Protein AF-A0A2U8I7K1-F1 (afdb_monomer_lite)

Organism: NCBI:txid1878942

Sequence (599 aa):
MINNDAMATTAPPTTPTPLGMDYAFLRKTGIEHIQRLAGELWTDHNTHDPGITLLECLCYAITDVSYRLSFEMKDLLAVLPTHGSNPSNISRAPLFTARDILTSHPVTLNDYRKLLIDIPGVRNAWIEKNPASLVPIYYEAQSNCLRLNQATETAKPLPLRGIYQVYIAKDDTVSDGKKEQALMKTVKARLHQYRQIAEDFADPILLPFEEITVKLHIVVADDVDLDRLAAHIYWQLSQAIAPTLSFHSLSARRQENRPIDTIFEGPPLANGFIDETELEGFDRKTTLRSSDFIHIILDMDGVQSVKKIALESSQKSGFHQPWVLELDLNYTPKLKPLQQLLESDLQFERQGILCQINIEAAKAHLKNVKEREAFDKKKQPLQDIPLPRGHYRHLGDYVSIQHDLPPNYGIGSLGLPDSVSPTRKIQAKQLKAYLLFFDQLLANYLAQLAHIRELFCPPIIGDTAPRSIQTYFTQSVTDVPELDSVLNPDHKTHLQQAIENVDTKITRENKLLNHLMARFGEQFIDDALLLYDKQQQRKPVISLGENKAPWQGFHLEDKLAFLQAYPQMSAARGSAFNYTQKRGIRTILLASKGVSADY

pLDDT: mean 82.7, std 16.64, range [24.16, 97.38]

Foldseek 3Di:
DDDDDDPPPPPPPPPPQPLLLVLVSQLVVLVVVCCVPPCVPDVDCDPVDVVSVVSSLLSVLSNVLSVLVPDDPLQLQAFDPDPPDDVVVRPFDLADFLLLALAFQAPDQVLLFLLLCLQAFFQTKGKAWDQDDPWWWWAQPVVRDIDTNDDDPRTHTHGQGQEIEMETETDPVQPDPVSVVVSQVVSQVSCLVRAFPSHDYDRYAYFAEKEKEKFWEFEFEPPDDPLLLLLVLQVLVQCLQRNGFFADAPVRCVVVVDDSSQQNYYHQRFQHGGDPVSSVVRDDDFKDFPVVSQVVSCPDPGTDHIPDIAMDIPVDDDDDPRTMDGDDPRHRYGYDDSLVCLVPRYWYDYPRDIDHYDSVSSVVSNVVVVVVVCVVRPRDGRDTDDDDNHDHDLLLDADASQQVRDCVLQWHPVHDDPPDDPVSNVSSLVVNLVSQVSSQVSNQSSQLSSCVSVLSRADAPPPPDLDQDDNGGGDDDDNTPPVPVNDDPCVVVVVSCVVDPLVNSLVVLVVSLQVNQVVSVDDPDPVLVVVVVVVPPDAQPPDSDDPDDRVSSVVSSVSSVCSNCVSVCSNSVRGDRSPVDDPDPVVCVVVVPDDDPDD

Radius of gyration: 37.66 Å; chains: 1; bounding box: 90×77×102 Å

Structure (mmCIF, N/CA/C/O backbone):
data_AF-A0A2U8I7K1-F1
#
_entry.id   AF-A0A2U8I7K1-F1
#
loop_
_atom_site.group_PDB
_atom_site.id
_atom_site.type_symbol
_atom_site.label_atom_id
_atom_site.label_alt_id
_atom_site.label_comp_id
_atom_site.label_asym_id
_atom_site.label_entity_id
_atom_site.label_seq_id
_atom_site.pdbx_PDB_ins_code
_atom_site.Cartn_x
_atom_site.Cartn_y
_atom_site.Cartn_z
_atom_site.occupancy
_atom_site.B_iso_or_equiv
_atom_site.auth_seq_id
_atom_site.auth_comp_id
_atom_site.auth_asym_id
_atom_site.auth_atom_id
_atom_site.pdbx_PDB_model_num
ATOM 1 N N . MET A 1 1 ? -32.898 -23.243 -11.729 1.00 34.84 1 MET A N 1
ATOM 2 C CA . MET A 1 1 ? -32.454 -23.550 -13.103 1.00 34.84 1 MET A CA 1
ATOM 3 C C . MET A 1 1 ? -32.497 -22.262 -13.901 1.00 34.84 1 MET A C 1
ATOM 5 O O . MET A 1 1 ? -33.560 -21.875 -14.359 1.00 34.84 1 MET A O 1
ATOM 9 N N . ILE A 1 2 ? -31.373 -21.554 -13.963 1.00 28.72 2 ILE A N 1
ATOM 10 C CA . ILE A 1 2 ? -31.164 -20.405 -14.849 1.00 28.72 2 ILE A CA 1
ATOM 11 C C . ILE A 1 2 ? -29.789 -20.644 -15.477 1.00 28.72 2 ILE A C 1
ATOM 13 O O . ILE A 1 2 ? -28.861 -21.048 -14.780 1.00 28.72 2 ILE A O 1
ATOM 17 N N . ASN A 1 3 ? -29.748 -20.533 -16.801 1.00 24.16 3 ASN A N 1
ATOM 18 C CA . ASN A 1 3 ? -28.770 -21.114 -17.717 1.00 24.16 3 ASN A CA 1
ATOM 19 C C . ASN A 1 3 ? -27.301 -20.809 -17.386 1.00 24.16 3 ASN A C 1
ATOM 21 O O . ASN A 1 3 ? -26.848 -19.675 -17.519 1.00 24.16 3 ASN A O 1
ATOM 25 N N . ASN A 1 4 ? -26.555 -21.872 -17.082 1.00 32.72 4 ASN A N 1
ATOM 26 C CA . ASN A 1 4 ? -25.136 -21.987 -17.400 1.00 32.72 4 ASN A CA 1
ATOM 27 C C . ASN A 1 4 ? -25.043 -22.449 -18.857 1.00 32.72 4 ASN A C 1
ATOM 29 O O . ASN A 1 4 ? -25.211 -23.635 -19.097 1.00 32.72 4 ASN A O 1
ATOM 33 N N . ASP A 1 5 ? -24.841 -21.531 -19.801 1.00 33.25 5 ASP A N 1
ATOM 34 C CA . ASP A 1 5 ? -24.225 -21.833 -21.101 1.00 33.25 5 ASP A CA 1
ATOM 35 C C . ASP A 1 5 ? -23.957 -20.532 -21.865 1.00 33.25 5 ASP A C 1
ATOM 37 O O . ASP A 1 5 ? -24.870 -19.922 -22.417 1.00 33.25 5 ASP A O 1
ATOM 41 N N . ALA A 1 6 ? -22.692 -20.100 -21.826 1.00 29.08 6 ALA A N 1
ATOM 42 C CA . ALA A 1 6 ? -21.955 -19.397 -22.885 1.00 29.08 6 ALA A CA 1
ATOM 43 C C . ALA A 1 6 ? -20.658 -18.796 -22.305 1.00 29.08 6 ALA A C 1
ATOM 45 O O . ALA A 1 6 ? -20.423 -17.591 -22.373 1.00 29.08 6 ALA A O 1
ATOM 46 N N . MET A 1 7 ? -19.764 -19.634 -21.764 1.00 31.12 7 MET A N 1
ATOM 47 C CA . MET A 1 7 ? -18.338 -19.308 -21.851 1.00 31.12 7 MET A CA 1
ATOM 48 C C . MET A 1 7 ? -17.923 -19.555 -23.301 1.00 31.12 7 MET A C 1
ATOM 50 O O . MET A 1 7 ? -17.393 -20.606 -23.648 1.00 31.12 7 MET A O 1
ATOM 54 N N . ALA A 1 8 ? -18.218 -18.586 -24.167 1.00 29.59 8 ALA A N 1
ATOM 55 C CA . ALA A 1 8 ? -17.489 -18.462 -25.411 1.00 29.59 8 ALA A CA 1
ATOM 56 C C . ALA A 1 8 ? -16.036 -18.184 -25.017 1.00 29.59 8 ALA A C 1
ATOM 58 O O . ALA A 1 8 ? -15.697 -17.091 -24.567 1.00 29.59 8 ALA A O 1
ATOM 59 N N . THR A 1 9 ? -15.189 -19.201 -25.142 1.00 32.66 9 THR A N 1
ATOM 60 C CA . THR A 1 9 ? -13.745 -19.055 -25.273 1.00 32.66 9 THR A CA 1
ATOM 61 C C . THR A 1 9 ? -13.484 -18.243 -26.536 1.00 32.66 9 THR A C 1
ATOM 63 O O . THR A 1 9 ? -13.172 -18.772 -27.600 1.00 32.66 9 THR A O 1
ATOM 66 N N . THR A 1 10 ? -13.655 -16.927 -26.443 1.00 33.47 10 THR A N 1
ATOM 67 C CA . THR A 1 10 ? -13.063 -16.014 -27.403 1.00 33.47 10 THR A CA 1
ATOM 68 C C . THR A 1 10 ? -11.561 -16.200 -27.255 1.00 33.47 10 THR A C 1
ATOM 70 O O . THR A 1 10 ? -10.969 -15.874 -26.225 1.00 33.47 10 THR A O 1
ATOM 73 N N . ALA A 1 11 ? -10.942 -16.820 -28.262 1.00 34.25 11 ALA A N 1
ATOM 74 C CA . ALA A 1 11 ? -9.499 -16.753 -28.414 1.00 34.25 11 ALA A CA 1
ATOM 75 C C . ALA A 1 11 ? -9.094 -15.278 -28.232 1.00 34.25 11 ALA A C 1
ATOM 77 O O . ALA A 1 11 ? -9.807 -14.404 -28.748 1.00 34.25 11 ALA A O 1
ATOM 78 N N . PRO A 1 12 ? -8.027 -14.977 -27.468 1.00 36.38 12 PRO A N 1
ATOM 79 C CA . PRO A 1 12 ? -7.572 -13.602 -27.333 1.00 36.38 12 PRO A CA 1
ATOM 80 C C . PRO A 1 12 ? -7.434 -13.017 -28.743 1.00 36.38 12 PRO A C 1
ATOM 82 O O . PRO A 1 12 ? -6.994 -13.750 -29.636 1.00 36.38 12 PRO A O 1
ATOM 85 N N . PRO A 1 13 ? -7.853 -11.758 -28.981 1.00 37.34 13 PRO A N 1
ATOM 86 C CA . PRO A 1 13 ? -7.700 -11.146 -30.291 1.00 37.34 13 PRO A CA 1
ATOM 87 C C . PRO A 1 13 ? -6.244 -11.338 -30.695 1.00 37.34 13 PRO A C 1
ATOM 89 O O . PRO A 1 13 ? -5.345 -10.912 -29.971 1.00 37.34 13 PRO A O 1
ATOM 92 N N . THR A 1 14 ? -6.010 -12.073 -31.783 1.00 46.78 14 THR A N 1
ATOM 93 C CA . THR A 1 14 ? -4.669 -12.275 -32.318 1.00 46.78 14 THR A CA 1
ATOM 94 C C . THR A 1 14 ? -4.171 -10.896 -32.693 1.00 46.78 14 THR A C 1
ATOM 96 O O . THR A 1 14 ? -4.590 -10.343 -33.712 1.00 46.78 14 THR A O 1
ATOM 99 N N . THR A 1 15 ? -3.362 -10.297 -31.822 1.00 56.88 15 THR A N 1
ATOM 100 C CA . THR A 1 15 ? -2.694 -9.037 -32.105 1.00 56.88 15 THR A CA 1
ATOM 101 C C . THR A 1 15 ? -1.995 -9.238 -33.444 1.00 56.88 15 THR A C 1
ATOM 103 O O . THR A 1 15 ? -1.252 -10.217 -33.569 1.00 56.88 15 THR A O 1
ATOM 106 N N . PRO A 1 16 ? -2.279 -8.417 -34.470 1.00 67.94 16 PRO A N 1
ATOM 107 C CA . PRO A 1 16 ? -1.643 -8.595 -35.763 1.00 67.94 16 PRO A CA 1
ATOM 108 C C . PRO A 1 16 ? -0.133 -8.597 -35.549 1.00 67.94 16 PRO A C 1
ATOM 110 O O . PRO A 1 16 ? 0.391 -7.752 -34.816 1.00 67.94 16 PRO A O 1
ATOM 113 N N . THR A 1 17 ? 0.543 -9.585 -36.134 1.00 75.06 17 THR A N 1
ATOM 114 C CA . THR A 1 17 ? 1.995 -9.708 -36.052 1.00 75.06 17 THR A CA 1
ATOM 115 C C . THR A 1 17 ? 2.618 -8.356 -36.407 1.00 75.06 17 THR A C 1
ATOM 117 O O . THR A 1 17 ? 2.263 -7.795 -37.449 1.00 75.06 17 THR A O 1
ATOM 120 N N . PRO A 1 18 ? 3.492 -7.788 -35.554 1.00 86.25 18 PRO A N 1
ATOM 121 C CA . PRO A 1 18 ? 4.130 -6.515 -35.850 1.00 86.25 18 PRO A CA 1
ATOM 122 C C . PRO A 1 18 ? 4.788 -6.560 -37.229 1.00 86.25 18 PRO A C 1
ATOM 124 O O . PRO A 1 18 ? 5.485 -7.524 -37.539 1.00 86.25 18 PRO A O 1
ATOM 127 N N . LEU A 1 19 ? 4.611 -5.513 -38.041 1.00 90.44 19 LEU A N 1
ATOM 128 C CA . LEU A 1 19 ? 5.188 -5.442 -39.395 1.00 90.44 19 LEU A CA 1
ATOM 129 C C . LEU A 1 19 ? 6.710 -5.647 -39.402 1.00 90.44 19 LEU A C 1
ATOM 131 O O . LEU A 1 19 ? 7.261 -6.152 -40.372 1.00 90.44 19 LEU A O 1
ATOM 135 N N . GLY A 1 20 ? 7.386 -5.298 -38.303 1.00 90.44 20 GLY A N 1
ATOM 136 C CA . GLY A 1 20 ? 8.815 -5.542 -38.120 1.00 90.44 20 GLY A CA 1
ATOM 137 C C . GLY A 1 20 ? 9.208 -7.021 -38.054 1.00 90.44 20 GLY A C 1
ATOM 138 O O . GLY A 1 20 ? 10.385 -7.315 -38.184 1.00 90.44 20 GLY A O 1
ATOM 139 N N . MET A 1 21 ? 8.267 -7.952 -37.873 1.00 93.38 21 MET A N 1
ATOM 140 C CA . MET A 1 21 ? 8.517 -9.397 -37.963 1.00 93.38 21 MET A CA 1
ATOM 141 C C . MET A 1 21 ? 8.192 -9.976 -39.347 1.00 93.38 21 MET A C 1
ATOM 143 O O . MET A 1 21 ? 8.502 -11.136 -39.610 1.00 93.38 21 MET A O 1
ATOM 147 N N . ASP A 1 22 ? 7.553 -9.204 -40.230 1.00 95.38 22 ASP A N 1
ATOM 148 C CA . ASP A 1 22 ? 7.261 -9.639 -41.593 1.00 95.38 22 ASP A CA 1
ATOM 149 C C . ASP A 1 22 ? 8.474 -9.358 -42.486 1.00 95.38 22 ASP A C 1
ATOM 151 O O . ASP A 1 22 ? 8.691 -8.253 -42.989 1.00 95.38 22 ASP A O 1
ATOM 155 N N . TYR A 1 23 ? 9.280 -10.397 -42.688 1.00 95.50 23 TYR A N 1
ATOM 156 C CA . TYR A 1 23 ? 10.467 -10.336 -43.531 1.00 95.50 23 TYR A CA 1
ATOM 157 C C . TYR A 1 23 ? 10.163 -9.872 -44.965 1.00 95.50 23 TYR A C 1
ATOM 159 O O . TYR A 1 23 ? 10.913 -9.075 -45.531 1.00 95.50 23 TYR A O 1
ATOM 167 N N . ALA A 1 24 ? 9.064 -10.344 -45.565 1.00 95.62 24 ALA A N 1
ATOM 168 C CA . ALA A 1 24 ? 8.718 -9.998 -46.941 1.00 95.62 24 ALA A CA 1
ATOM 169 C C . ALA A 1 24 ? 8.339 -8.517 -47.050 1.00 95.62 24 ALA A C 1
ATOM 171 O O . ALA A 1 24 ? 8.757 -7.835 -47.991 1.00 95.62 24 ALA A O 1
ATOM 172 N N . PHE A 1 25 ? 7.608 -8.008 -46.056 1.00 96.19 25 PHE A N 1
ATOM 173 C CA . PHE A 1 25 ? 7.312 -6.587 -45.926 1.00 96.19 25 PHE A CA 1
ATOM 174 C C . PHE A 1 25 ? 8.588 -5.749 -45.774 1.00 96.19 25 PHE A C 1
ATOM 176 O O . PHE A 1 25 ? 8.764 -4.772 -46.509 1.00 96.19 25 PHE A O 1
ATOM 183 N N . LEU A 1 26 ? 9.501 -6.137 -44.877 1.00 96.69 26 LEU A N 1
ATOM 184 C CA . LEU A 1 26 ? 10.769 -5.430 -44.670 1.00 96.69 26 LEU A CA 1
ATOM 185 C C . LEU A 1 26 ? 11.616 -5.394 -45.943 1.00 96.69 26 LEU A C 1
ATOM 187 O O . LEU A 1 26 ? 12.107 -4.332 -46.323 1.00 96.69 26 LEU A O 1
ATOM 191 N N . ARG A 1 27 ? 11.739 -6.530 -46.637 1.00 96.44 27 ARG A N 1
ATOM 192 C CA . ARG A 1 27 ? 12.496 -6.640 -47.888 1.00 96.44 27 ARG A CA 1
ATOM 193 C C . ARG A 1 27 ? 11.902 -5.759 -48.980 1.00 96.44 27 ARG A C 1
ATOM 195 O O . ARG A 1 27 ? 12.631 -5.019 -49.637 1.00 96.44 27 ARG A O 1
ATOM 202 N N . LYS A 1 28 ? 10.579 -5.807 -49.158 1.00 96.56 28 LYS A N 1
ATOM 203 C CA . LYS A 1 28 ? 9.868 -4.957 -50.120 1.00 96.56 28 LYS A CA 1
ATOM 204 C C . LYS A 1 28 ? 10.110 -3.474 -49.824 1.00 96.56 28 LYS A C 1
ATOM 206 O O . LYS A 1 28 ? 10.518 -2.739 -50.716 1.00 96.56 28 LYS A O 1
ATOM 211 N N . THR A 1 29 ? 9.936 -3.067 -48.568 1.00 96.88 29 THR A N 1
ATOM 212 C CA . THR A 1 29 ? 10.151 -1.683 -48.115 1.00 96.88 29 THR A CA 1
ATOM 213 C C . T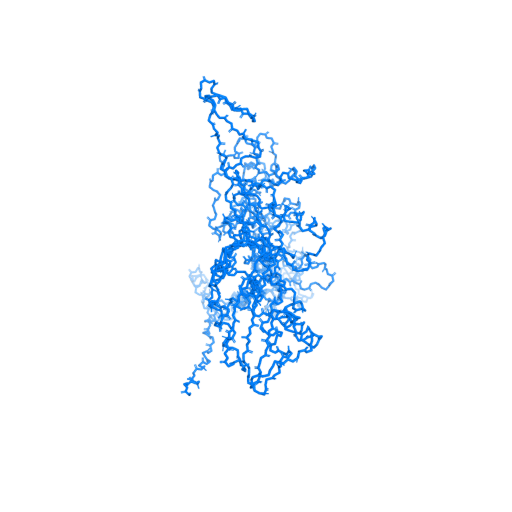HR A 1 29 ? 11.603 -1.239 -48.326 1.00 96.88 29 THR A C 1
ATOM 215 O O . THR A 1 29 ? 11.867 -0.124 -48.773 1.00 96.88 29 THR A O 1
ATOM 218 N N . GLY A 1 30 ? 12.568 -2.121 -48.052 1.00 95.94 30 GLY A N 1
ATOM 219 C CA . GLY A 1 30 ? 13.986 -1.870 -48.296 1.00 95.94 30 GLY A CA 1
ATOM 220 C C . GLY A 1 30 ? 14.302 -1.624 -49.772 1.00 95.94 30 GLY A C 1
ATOM 221 O O . GLY A 1 30 ? 14.989 -0.658 -50.099 1.00 95.94 30 GLY A O 1
ATOM 222 N N . ILE A 1 31 ? 13.744 -2.439 -50.672 1.00 96.50 31 ILE A N 1
ATOM 223 C CA . ILE A 1 31 ? 13.896 -2.255 -52.123 1.00 96.50 31 ILE A CA 1
ATOM 224 C C . ILE A 1 31 ? 13.258 -0.937 -52.577 1.00 96.50 31 ILE A C 1
ATOM 226 O O . ILE A 1 31 ? 13.879 -0.193 -53.331 1.00 96.50 31 ILE A O 1
ATOM 230 N N . GLU A 1 32 ? 12.063 -0.601 -52.087 1.00 97.06 32 GLU A N 1
ATOM 231 C CA . GLU A 1 32 ? 11.410 0.682 -52.386 1.00 97.06 32 GLU A CA 1
ATOM 232 C C . GLU A 1 32 ? 12.275 1.877 -51.943 1.00 97.06 32 GLU A C 1
ATOM 234 O O . GLU A 1 32 ? 12.388 2.876 -52.660 1.00 97.06 32 GLU A O 1
ATOM 239 N N . HIS A 1 33 ? 12.951 1.775 -50.791 1.00 96.62 33 HIS A N 1
ATOM 240 C CA . HIS A 1 33 ? 13.913 2.783 -50.349 1.00 96.62 33 HIS A CA 1
ATOM 241 C C . HIS A 1 33 ? 15.124 2.900 -51.281 1.00 96.62 33 HIS A C 1
ATOM 243 O O . HIS A 1 33 ? 15.508 4.026 -51.604 1.00 96.62 33 HIS A O 1
ATOM 249 N N . ILE A 1 34 ? 15.696 1.778 -51.731 1.00 95.81 34 ILE A N 1
ATOM 250 C CA . ILE A 1 34 ? 16.821 1.768 -52.680 1.00 95.81 34 ILE A CA 1
ATOM 251 C C . ILE A 1 34 ? 16.403 2.413 -54.003 1.00 95.81 34 ILE A C 1
ATOM 253 O O . ILE A 1 34 ? 17.059 3.350 -54.452 1.00 95.81 34 ILE A O 1
ATOM 257 N N . GLN A 1 35 ? 15.275 1.994 -54.579 1.00 95.38 35 GLN A N 1
ATOM 258 C CA . GLN A 1 35 ? 14.759 2.533 -55.840 1.00 95.38 35 GLN A CA 1
ATOM 259 C C . GLN A 1 35 ? 14.533 4.044 -55.763 1.00 95.38 35 GLN A C 1
ATOM 261 O O . GLN A 1 35 ? 14.891 4.781 -56.679 1.00 95.38 35 GLN A O 1
ATOM 266 N N . ARG A 1 36 ? 13.985 4.529 -54.644 1.00 97.06 36 ARG A N 1
ATOM 267 C CA . ARG A 1 36 ? 13.738 5.959 -54.437 1.00 97.06 36 ARG A CA 1
ATOM 268 C C . ARG A 1 36 ? 15.023 6.774 -54.279 1.00 97.06 36 ARG A C 1
ATOM 270 O O . ARG A 1 36 ? 15.057 7.924 -54.704 1.00 97.06 36 ARG A O 1
ATOM 277 N N . LEU A 1 37 ? 16.033 6.235 -53.596 1.00 96.75 37 LEU A N 1
ATOM 278 C CA . LEU A 1 37 ? 17.256 6.974 -53.255 1.00 96.75 37 LEU A CA 1
ATOM 279 C C . LEU A 1 37 ? 18.348 6.859 -54.321 1.00 96.75 37 LEU A C 1
ATOM 281 O O . LEU A 1 37 ? 19.136 7.787 -54.477 1.00 96.75 37 LEU A O 1
ATOM 285 N N . ALA A 1 38 ? 18.413 5.728 -55.019 1.00 95.19 38 ALA A N 1
ATOM 286 C CA . ALA A 1 38 ? 19.519 5.366 -55.894 1.00 95.19 38 ALA A CA 1
ATOM 287 C C . ALA A 1 38 ? 19.075 4.682 -57.196 1.00 95.19 38 ALA A C 1
ATOM 289 O O . ALA A 1 38 ? 19.934 4.173 -57.907 1.00 95.19 38 ALA A O 1
ATOM 290 N N . GLY A 1 39 ? 17.784 4.686 -57.550 1.00 91.25 39 GLY A N 1
ATOM 291 C CA . GLY A 1 39 ? 17.262 3.949 -58.711 1.00 91.25 39 GLY A CA 1
ATOM 292 C C . GLY A 1 39 ? 17.833 4.364 -60.073 1.00 91.25 39 GLY A C 1
ATOM 293 O O . GLY A 1 39 ? 17.723 3.605 -61.029 1.00 91.25 39 GLY A O 1
ATOM 294 N N . GLU A 1 40 ? 18.470 5.535 -60.172 1.00 93.69 40 GLU A N 1
ATOM 295 C CA . GLU A 1 40 ? 19.204 5.958 -61.375 1.00 93.69 40 GLU A CA 1
ATOM 296 C C . GLU A 1 40 ? 20.609 5.334 -61.476 1.00 93.69 40 GLU A C 1
ATOM 298 O O . GLU A 1 40 ? 21.132 5.168 -62.575 1.00 93.69 40 GLU A O 1
ATOM 303 N N . LEU A 1 41 ? 21.224 4.981 -60.340 1.00 95.19 41 LEU A N 1
ATOM 304 C CA . LEU A 1 41 ? 22.585 4.434 -60.254 1.00 95.19 41 LEU A CA 1
ATOM 305 C C . LEU A 1 41 ? 22.587 2.915 -60.051 1.00 95.19 41 LEU A C 1
ATOM 307 O O . LEU A 1 41 ? 23.388 2.206 -60.655 1.00 95.19 41 LEU A O 1
ATOM 311 N N . TRP A 1 42 ? 21.694 2.417 -59.198 1.00 95.62 42 TRP A N 1
ATOM 312 C CA . TRP A 1 42 ? 21.548 1.012 -58.849 1.00 95.62 42 TRP A CA 1
ATOM 313 C C . TRP A 1 42 ? 20.199 0.511 -59.368 1.00 95.62 42 TRP A C 1
ATOM 315 O O . TRP A 1 42 ? 19.148 0.778 -58.793 1.00 95.62 42 TRP A O 1
ATOM 325 N N . THR A 1 43 ? 20.232 -0.159 -60.520 1.00 91.44 43 THR A N 1
ATOM 326 C CA . THR A 1 43 ? 19.030 -0.600 -61.249 1.00 91.44 43 THR A CA 1
ATOM 327 C C . THR A 1 43 ? 18.751 -2.096 -61.098 1.00 91.44 43 THR A C 1
ATOM 329 O O . THR A 1 43 ? 17.597 -2.517 -61.224 1.00 91.44 43 THR A O 1
ATOM 332 N N . ASP A 1 44 ? 19.776 -2.897 -60.794 1.00 92.81 44 ASP A N 1
ATOM 333 C CA . ASP A 1 44 ? 19.652 -4.336 -60.563 1.00 92.81 44 ASP A CA 1
ATOM 334 C C . ASP A 1 44 ? 19.323 -4.635 -59.094 1.00 92.81 44 ASP A C 1
ATOM 336 O O . ASP A 1 44 ? 20.124 -4.393 -58.202 1.00 92.81 44 ASP A O 1
ATOM 340 N N . HIS A 1 45 ? 18.127 -5.169 -58.846 1.00 92.44 45 HIS A N 1
ATOM 341 C CA . HIS A 1 45 ? 17.638 -5.505 -57.504 1.00 92.44 45 HIS A CA 1
ATOM 342 C C . HIS A 1 45 ? 17.393 -7.015 -57.343 1.00 92.44 45 HIS A C 1
ATOM 344 O O . HIS A 1 45 ? 16.553 -7.445 -56.545 1.00 92.44 45 HIS A O 1
ATOM 350 N N . ASN A 1 46 ? 18.076 -7.832 -58.147 1.00 92.50 46 ASN A N 1
ATOM 351 C CA . ASN A 1 46 ? 17.942 -9.283 -58.112 1.00 92.50 46 ASN A CA 1
ATOM 352 C C . ASN A 1 46 ? 18.789 -9.916 -56.997 1.00 92.50 46 ASN A C 1
ATOM 354 O O . ASN A 1 46 ? 19.737 -9.334 -56.483 1.00 92.50 46 ASN A O 1
ATOM 358 N N . THR A 1 47 ? 18.483 -11.169 -56.658 1.00 88.44 47 THR A N 1
ATOM 359 C CA . THR A 1 47 ? 19.106 -11.915 -55.545 1.00 88.44 47 THR A CA 1
ATOM 360 C C . THR A 1 47 ? 20.592 -12.232 -55.727 1.00 88.44 47 THR A C 1
ATOM 362 O O . THR A 1 47 ? 21.231 -12.717 -54.802 1.00 88.44 47 THR A O 1
ATOM 365 N N . HIS A 1 48 ? 21.144 -12.037 -56.925 1.00 90.06 48 HIS A N 1
ATOM 366 C CA . HIS A 1 48 ? 22.569 -12.246 -57.178 1.00 90.06 48 HIS A CA 1
ATOM 367 C C . HIS A 1 48 ? 23.406 -10.998 -56.862 1.00 90.06 48 HIS A C 1
ATOM 369 O O . HIS A 1 48 ? 24.630 -11.101 -56.769 1.00 90.06 48 HIS A O 1
ATOM 375 N N . ASP A 1 49 ? 22.763 -9.836 -56.703 1.00 95.19 49 ASP A N 1
ATOM 376 C CA . ASP A 1 49 ? 23.426 -8.597 -56.326 1.00 95.19 49 ASP A CA 1
ATOM 377 C C . ASP A 1 49 ? 23.848 -8.661 -54.843 1.00 95.19 49 ASP A C 1
ATOM 379 O O . ASP A 1 49 ? 22.997 -8.846 -53.963 1.00 95.19 49 ASP A O 1
ATOM 383 N N . PRO A 1 50 ? 25.143 -8.479 -54.523 1.00 94.38 50 PRO A N 1
ATOM 384 C CA . PRO A 1 50 ? 25.617 -8.508 -53.148 1.00 94.38 50 PRO A CA 1
ATOM 385 C C . PRO A 1 50 ? 24.936 -7.500 -52.223 1.00 94.38 50 PRO A C 1
ATOM 387 O O . PRO A 1 50 ? 24.774 -7.801 -51.045 1.00 94.38 50 PRO A O 1
ATOM 390 N N . GLY A 1 51 ? 24.544 -6.326 -52.719 1.00 94.69 51 GLY A N 1
ATOM 391 C CA . GLY A 1 51 ? 23.846 -5.309 -51.942 1.00 94.69 51 GLY A CA 1
ATOM 392 C C . GLY A 1 51 ? 22.426 -5.729 -51.559 1.00 94.69 51 GLY A C 1
ATOM 393 O O . GLY A 1 51 ? 21.978 -5.410 -50.458 1.00 94.69 51 GLY A O 1
ATOM 394 N N . ILE A 1 52 ? 21.746 -6.507 -52.409 1.00 96.00 52 ILE A N 1
ATOM 395 C CA . ILE A 1 52 ? 20.447 -7.103 -52.068 1.00 96.00 52 ILE A CA 1
ATOM 396 C C . ILE A 1 52 ? 20.623 -8.190 -51.009 1.00 96.00 52 ILE A C 1
ATOM 398 O O . ILE A 1 52 ? 19.858 -8.212 -50.049 1.00 96.00 52 ILE A O 1
ATOM 402 N N . THR A 1 53 ? 21.677 -9.004 -51.091 1.00 95.12 53 THR A N 1
ATOM 403 C CA . THR A 1 53 ? 22.016 -9.962 -50.026 1.00 95.12 53 THR A CA 1
ATOM 404 C C . THR A 1 53 ? 22.262 -9.263 -48.682 1.00 95.12 53 THR A C 1
ATOM 406 O O . THR A 1 53 ? 21.776 -9.721 -47.650 1.00 95.12 53 THR A O 1
ATOM 409 N N . LEU A 1 54 ? 22.963 -8.119 -48.672 1.00 95.69 54 LEU A N 1
ATOM 410 C CA . LEU A 1 54 ? 23.157 -7.327 -47.447 1.00 95.69 54 LEU A CA 1
ATOM 411 C C . LEU A 1 54 ? 21.828 -6.796 -46.888 1.00 95.69 54 LEU A C 1
ATOM 413 O O . LEU A 1 54 ? 21.609 -6.849 -45.676 1.00 95.69 54 LEU A O 1
ATOM 417 N N . LEU A 1 55 ? 20.939 -6.302 -47.758 1.00 95.81 55 LEU A N 1
ATOM 418 C CA . LEU A 1 55 ? 19.601 -5.864 -47.360 1.00 95.81 55 LEU A CA 1
ATOM 419 C C . LEU A 1 55 ? 18.811 -7.018 -46.733 1.00 95.81 55 LEU A C 1
ATOM 421 O O . LEU A 1 55 ? 18.186 -6.836 -45.695 1.00 95.81 55 LEU A O 1
ATOM 425 N N . GLU A 1 56 ? 18.852 -8.199 -47.341 1.00 95.12 56 GLU A N 1
ATOM 426 C CA . GLU A 1 56 ? 18.155 -9.390 -46.861 1.00 95.12 56 GLU A CA 1
ATOM 427 C C . GLU A 1 56 ? 18.635 -9.817 -45.463 1.00 95.12 56 GLU A C 1
ATOM 429 O O . GLU A 1 56 ? 17.797 -10.081 -44.597 1.00 95.12 56 GLU A O 1
ATOM 434 N N . CYS A 1 57 ? 19.947 -9.804 -45.201 1.00 94.50 57 CYS A N 1
ATOM 435 C CA . CYS A 1 57 ? 20.494 -10.040 -43.858 1.00 94.50 57 CYS A CA 1
ATOM 436 C C . CYS A 1 57 ? 20.020 -8.980 -42.852 1.00 94.50 57 CYS A C 1
ATOM 438 O O . CYS A 1 57 ? 19.611 -9.314 -41.740 1.00 94.50 57 CYS A O 1
ATOM 440 N N . LEU A 1 58 ? 20.006 -7.701 -43.243 1.00 94.69 58 LEU A N 1
ATOM 441 C CA . LEU A 1 58 ? 19.516 -6.629 -42.377 1.00 94.69 58 LEU A CA 1
ATOM 442 C C . LEU A 1 58 ? 18.018 -6.780 -42.070 1.00 94.69 58 LEU A C 1
ATOM 444 O O . LEU A 1 58 ? 17.604 -6.583 -40.928 1.00 94.69 58 LEU A O 1
ATOM 448 N N . CYS A 1 59 ? 17.204 -7.163 -43.058 1.00 95.69 59 CYS A N 1
ATOM 449 C CA . CYS A 1 59 ? 15.787 -7.457 -42.852 1.00 95.69 59 CYS A CA 1
ATOM 450 C C . CYS A 1 59 ? 15.605 -8.567 -41.816 1.00 95.69 59 CYS A C 1
ATOM 452 O O . CYS A 1 59 ? 14.791 -8.409 -40.910 1.00 95.69 59 CYS A O 1
ATOM 454 N N . TYR A 1 60 ? 16.384 -9.649 -41.902 1.00 95.00 60 TYR A N 1
ATOM 455 C CA . TYR A 1 60 ? 16.344 -10.725 -40.912 1.00 95.00 60 TYR A CA 1
ATOM 456 C C . TYR A 1 60 ? 16.711 -10.226 -39.506 1.00 95.00 60 TYR A C 1
ATOM 458 O O . TYR A 1 60 ? 15.960 -10.459 -38.560 1.00 95.00 60 TYR A O 1
ATOM 466 N N . ALA A 1 61 ? 17.779 -9.441 -39.366 1.00 94.44 61 ALA A N 1
ATOM 467 C CA . ALA A 1 61 ? 18.176 -8.882 -38.073 1.00 94.44 61 ALA A CA 1
ATOM 468 C C . ALA A 1 61 ? 17.098 -7.972 -37.448 1.00 94.44 61 ALA A C 1
ATOM 470 O O . ALA A 1 61 ? 16.853 -8.018 -36.241 1.00 94.44 61 ALA A O 1
ATOM 471 N N . ILE A 1 62 ? 16.394 -7.179 -38.264 1.00 94.38 62 ILE A N 1
ATOM 472 C CA . ILE A 1 62 ? 15.266 -6.356 -37.800 1.00 94.38 62 ILE A CA 1
ATOM 473 C C . ILE A 1 62 ? 14.113 -7.236 -37.286 1.00 94.38 62 ILE A C 1
ATOM 475 O O . ILE A 1 62 ? 13.471 -6.859 -36.301 1.00 94.38 62 ILE A O 1
ATOM 479 N N . THR A 1 63 ? 13.878 -8.415 -37.883 1.00 95.19 63 THR A N 1
ATOM 480 C CA . THR A 1 63 ? 12.856 -9.345 -37.371 1.00 95.19 63 THR A CA 1
ATOM 481 C C . THR A 1 63 ? 13.153 -9.829 -35.954 1.00 95.19 63 THR A C 1
ATOM 483 O O . THR A 1 63 ? 12.226 -9.878 -35.147 1.00 95.19 63 THR A O 1
ATOM 486 N N . ASP A 1 64 ? 14.421 -10.082 -35.602 1.00 93.12 64 ASP A N 1
ATOM 487 C CA . ASP A 1 64 ? 14.815 -10.448 -34.231 1.00 93.12 64 ASP A CA 1
ATOM 488 C C . ASP A 1 64 ? 14.588 -9.287 -33.249 1.00 93.12 64 ASP A C 1
ATOM 490 O O . ASP A 1 64 ? 13.976 -9.459 -32.192 1.00 93.12 64 ASP A O 1
ATOM 494 N N . VAL A 1 65 ? 14.976 -8.061 -33.621 1.00 93.31 65 VAL A N 1
ATOM 495 C CA . VAL A 1 65 ? 14.703 -6.873 -32.791 1.00 93.31 65 VAL A CA 1
ATOM 496 C C . VAL A 1 65 ? 13.198 -6.717 -32.549 1.00 93.31 65 VAL A C 1
ATOM 498 O O . VAL A 1 65 ? 12.763 -6.547 -31.407 1.00 93.31 65 VAL A O 1
ATOM 501 N N . SER A 1 66 ? 12.383 -6.823 -33.604 1.00 93.69 66 SER A N 1
ATOM 502 C CA . SER A 1 66 ? 10.925 -6.735 -33.490 1.00 93.69 66 SER A CA 1
ATOM 503 C C . SER A 1 66 ? 10.344 -7.876 -32.652 1.00 93.69 66 SER A C 1
ATOM 505 O O . SER A 1 66 ? 9.406 -7.647 -31.886 1.00 93.69 66 SER A O 1
ATOM 507 N N . TYR A 1 67 ? 10.892 -9.087 -32.774 1.00 93.62 67 TYR A N 1
ATOM 508 C CA . TYR A 1 67 ? 10.515 -10.242 -31.966 1.00 93.62 67 TYR A CA 1
ATOM 509 C C . TYR A 1 67 ? 10.736 -9.974 -30.477 1.00 93.62 67 TYR A C 1
ATOM 511 O O . TYR A 1 67 ? 9.805 -10.117 -29.683 1.00 93.62 67 TYR A O 1
ATOM 519 N N . ARG A 1 68 ? 11.914 -9.479 -30.089 1.00 94.44 68 ARG A N 1
ATOM 520 C CA . ARG A 1 68 ? 12.225 -9.176 -28.683 1.00 94.44 68 ARG A CA 1
ATOM 521 C C . ARG A 1 68 ? 11.377 -8.038 -28.116 1.00 94.44 68 ARG A C 1
ATOM 523 O O . ARG A 1 68 ? 10.966 -8.102 -26.960 1.00 94.44 68 ARG A O 1
ATOM 530 N N . LEU A 1 69 ? 11.064 -7.025 -28.925 1.00 92.56 69 LEU A N 1
ATOM 531 C CA . LEU A 1 69 ? 10.171 -5.926 -28.531 1.00 92.56 69 LEU A CA 1
ATOM 532 C C . LEU A 1 69 ? 8.725 -6.377 -28.279 1.00 92.56 69 LEU A C 1
ATOM 534 O O . LEU A 1 69 ? 7.979 -5.669 -27.607 1.00 92.56 69 LEU A O 1
ATOM 538 N N . SER A 1 70 ? 8.325 -7.538 -28.801 1.00 92.50 70 SER A N 1
ATOM 539 C CA . SER A 1 70 ? 6.970 -8.074 -28.630 1.00 92.50 70 SER A CA 1
ATOM 540 C C . SER A 1 70 ? 6.753 -8.855 -27.334 1.00 92.50 70 SER A C 1
ATOM 542 O O . SER A 1 70 ? 5.623 -9.262 -27.054 1.00 92.50 70 SER A O 1
ATOM 544 N N . PHE A 1 71 ? 7.806 -9.085 -26.542 1.00 93.19 71 PHE A N 1
ATOM 545 C CA . PHE A 1 71 ? 7.660 -9.768 -25.262 1.00 93.19 71 PHE A CA 1
ATOM 546 C C . PHE A 1 71 ? 6.741 -8.991 -24.315 1.00 93.19 71 PHE A C 1
ATOM 548 O O . PHE A 1 71 ? 6.662 -7.762 -24.339 1.00 93.19 71 PHE A O 1
ATOM 555 N N . GLU A 1 72 ? 6.045 -9.724 -23.444 1.00 92.50 72 GLU A N 1
ATOM 556 C CA . GLU A 1 72 ? 5.170 -9.110 -22.451 1.00 92.50 72 GLU A CA 1
ATOM 557 C C . GLU A 1 72 ? 5.965 -8.164 -21.536 1.00 92.50 72 GLU A C 1
ATOM 559 O O . GLU A 1 72 ? 7.083 -8.469 -21.121 1.00 92.50 72 GLU A O 1
ATOM 564 N N . MET A 1 73 ? 5.362 -7.042 -21.133 1.00 90.31 73 MET A N 1
ATOM 565 C CA . MET A 1 73 ? 6.026 -6.037 -20.287 1.00 90.31 73 MET A CA 1
ATOM 566 C C . MET A 1 73 ? 6.600 -6.623 -18.984 1.00 90.31 73 MET A C 1
ATOM 568 O O . MET A 1 73 ? 7.655 -6.201 -18.517 1.00 90.31 73 MET A O 1
ATOM 572 N N . LYS A 1 74 ? 5.932 -7.630 -18.404 1.00 88.88 74 LYS A N 1
ATOM 573 C CA . LYS A 1 74 ? 6.423 -8.332 -17.207 1.00 88.88 74 LYS A CA 1
ATOM 574 C C . LYS A 1 74 ? 7.763 -9.042 -17.452 1.00 88.88 74 LYS A C 1
ATOM 576 O O . LYS A 1 74 ? 8.581 -9.076 -16.540 1.00 88.88 74 LYS A O 1
ATOM 581 N N . ASP A 1 75 ? 7.991 -9.565 -18.660 1.00 90.81 75 ASP A N 1
ATOM 582 C CA . ASP A 1 75 ? 9.239 -10.220 -19.070 1.00 90.81 75 ASP A CA 1
ATOM 583 C C . ASP A 1 75 ? 10.315 -9.173 -19.394 1.00 90.81 75 ASP A C 1
ATOM 585 O O . ASP A 1 75 ? 11.457 -9.313 -18.964 1.00 90.81 75 ASP A O 1
ATOM 589 N N . LEU A 1 76 ? 9.945 -8.080 -20.079 1.00 90.88 76 LEU A N 1
ATOM 590 C CA . LEU A 1 76 ? 10.863 -6.968 -20.377 1.00 90.88 76 LEU A CA 1
ATOM 591 C C . LEU A 1 76 ? 11.408 -6.287 -19.111 1.00 90.88 76 LEU A C 1
ATOM 593 O O . LEU A 1 76 ? 12.531 -5.790 -19.099 1.00 90.88 76 LEU A O 1
ATOM 597 N N . LEU A 1 77 ? 10.618 -6.272 -18.036 1.00 87.38 77 LEU A N 1
ATOM 598 C CA . LEU A 1 77 ? 10.991 -5.702 -16.740 1.00 87.38 77 LEU A CA 1
ATOM 599 C C . LEU A 1 77 ? 11.445 -6.758 -15.718 1.00 87.38 77 LEU A C 1
ATOM 601 O O . LEU A 1 77 ? 11.608 -6.420 -14.538 1.00 87.38 77 LEU A O 1
ATOM 605 N N . ALA A 1 78 ? 11.630 -8.018 -16.121 1.00 85.94 78 ALA A N 1
ATOM 606 C CA . ALA A 1 78 ? 12.036 -9.093 -15.221 1.00 85.94 78 ALA A CA 1
ATOM 607 C C . ALA A 1 78 ? 13.491 -8.930 -14.744 1.00 85.94 78 ALA A C 1
ATOM 609 O O . ALA A 1 78 ? 14.324 -8.298 -15.391 1.00 85.94 78 ALA A O 1
ATOM 610 N N . VAL A 1 79 ? 13.807 -9.513 -13.585 1.00 77.69 79 VAL A N 1
ATOM 611 C CA . VAL A 1 79 ? 15.154 -9.484 -12.989 1.00 77.69 79 VAL A CA 1
ATOM 612 C C . VAL A 1 79 ? 15.822 -10.834 -13.183 1.00 77.69 79 VAL A C 1
ATOM 614 O O . VAL A 1 79 ? 15.167 -11.865 -13.021 1.00 77.69 79 VAL A O 1
ATOM 617 N N . LEU A 1 80 ? 17.124 -10.826 -13.477 1.00 75.06 80 LEU A N 1
ATOM 618 C CA . LEU A 1 80 ? 17.931 -12.040 -13.519 1.00 75.06 80 LEU A CA 1
ATOM 619 C C . LEU A 1 80 ? 17.818 -12.775 -12.170 1.00 75.06 80 LEU A C 1
ATOM 621 O O . LEU A 1 80 ? 18.159 -12.191 -11.136 1.00 75.06 80 LEU A O 1
ATOM 625 N N . PRO A 1 81 ? 17.369 -14.041 -12.144 1.00 65.06 81 PRO A N 1
ATOM 626 C CA . PRO A 1 81 ? 17.349 -14.824 -10.919 1.00 65.06 81 PRO A CA 1
ATOM 627 C C . PRO A 1 81 ? 18.793 -15.117 -10.496 1.00 65.06 81 PRO A C 1
ATOM 629 O O . PRO A 1 81 ? 19.433 -16.020 -11.029 1.00 65.06 81 PRO A O 1
ATOM 632 N N . THR A 1 82 ? 19.352 -14.352 -9.558 1.00 58.84 82 THR A N 1
ATOM 633 C CA . THR A 1 82 ? 20.674 -14.672 -9.014 1.00 58.84 82 THR A CA 1
ATOM 634 C C . THR A 1 82 ? 20.525 -15.679 -7.877 1.00 58.84 82 THR A C 1
ATOM 636 O O . THR A 1 82 ? 19.936 -15.407 -6.829 1.00 58.84 82 THR A O 1
ATOM 639 N N . HIS A 1 83 ? 21.068 -16.881 -8.071 1.00 45.47 83 HIS A N 1
ATOM 640 C CA . HIS A 1 83 ? 21.178 -17.867 -7.002 1.00 45.47 83 HIS A CA 1
ATOM 641 C C . HIS A 1 83 ? 22.122 -17.325 -5.912 1.00 45.47 83 HIS A C 1
ATOM 643 O O . HIS A 1 83 ? 23.324 -17.203 -6.126 1.00 45.47 83 HIS A O 1
ATOM 649 N N . GLY A 1 84 ? 21.581 -16.978 -4.739 1.00 47.50 84 GLY A N 1
ATOM 650 C CA . GLY A 1 84 ? 22.374 -16.697 -3.533 1.00 47.50 84 GLY A CA 1
ATOM 651 C C . GLY A 1 84 ? 22.718 -15.231 -3.228 1.00 47.50 84 GLY A C 1
ATOM 652 O O . GLY A 1 84 ? 23.473 -14.993 -2.290 1.00 47.50 84 GLY A O 1
ATOM 653 N N . SER A 1 85 ? 22.177 -14.236 -3.943 1.00 40.06 85 SER A N 1
ATOM 654 C CA . SER A 1 85 ? 22.313 -12.821 -3.538 1.00 40.06 85 SER A CA 1
ATOM 655 C C . SER A 1 85 ? 21.155 -12.375 -2.644 1.00 40.06 85 SER A C 1
ATOM 657 O O . SER A 1 85 ? 20.021 -12.816 -2.813 1.00 40.06 85 SER A O 1
ATOM 659 N N . ASN A 1 86 ? 21.445 -11.470 -1.705 1.00 39.62 86 ASN A N 1
ATOM 660 C CA . ASN A 1 86 ? 20.476 -10.881 -0.779 1.00 39.62 86 ASN A CA 1
ATOM 661 C C . ASN A 1 86 ? 19.194 -10.422 -1.524 1.00 39.62 86 ASN A C 1
ATOM 663 O O . ASN A 1 86 ? 19.306 -9.634 -2.472 1.00 39.62 86 ASN A O 1
ATOM 667 N N . PRO A 1 87 ? 17.985 -10.850 -1.107 1.00 41.28 87 PRO A N 1
ATOM 668 C CA . PRO A 1 87 ? 16.729 -10.540 -1.799 1.00 41.28 87 PRO A CA 1
ATOM 669 C C . PRO A 1 87 ? 16.460 -9.036 -1.967 1.00 41.28 87 PRO A C 1
ATOM 671 O O . PRO A 1 87 ? 15.692 -8.650 -2.838 1.00 41.28 87 PRO A O 1
ATOM 674 N N . SER A 1 88 ? 17.135 -8.162 -1.217 1.00 42.81 88 SER A N 1
ATOM 675 C CA . SER A 1 88 ? 17.018 -6.702 -1.319 1.00 42.81 88 SER A CA 1
ATOM 676 C C . SER A 1 88 ? 17.539 -6.084 -2.630 1.00 42.81 88 SER A C 1
ATOM 678 O O . SER A 1 88 ? 17.114 -4.983 -2.983 1.00 42.81 88 SER A O 1
ATOM 680 N N . ASN A 1 89 ? 18.413 -6.764 -3.384 1.00 38.66 89 ASN A N 1
ATOM 681 C CA . ASN A 1 89 ? 18.850 -6.291 -4.711 1.00 38.66 89 ASN A CA 1
ATOM 682 C C . ASN A 1 89 ? 17.991 -6.843 -5.864 1.00 38.66 89 ASN A C 1
ATOM 684 O O . ASN A 1 89 ? 17.907 -6.211 -6.912 1.00 38.66 89 ASN A O 1
ATOM 688 N N . ILE A 1 90 ? 17.316 -7.978 -5.650 1.00 44.25 90 ILE A N 1
ATOM 689 C CA . ILE A 1 90 ? 16.481 -8.684 -6.641 1.00 44.25 90 ILE A CA 1
ATOM 690 C C . ILE A 1 90 ? 14.995 -8.285 -6.500 1.00 44.25 90 ILE A C 1
ATOM 692 O O . ILE A 1 90 ? 14.230 -8.346 -7.456 1.00 44.25 90 ILE A O 1
ATOM 696 N N . SER A 1 91 ? 14.580 -7.806 -5.322 1.00 46.56 91 SER A N 1
ATOM 697 C CA . SER A 1 91 ? 13.194 -7.465 -4.963 1.00 46.56 91 SER A CA 1
ATOM 698 C C . SER A 1 91 ? 12.830 -5.996 -5.215 1.00 46.56 91 SER A C 1
ATOM 700 O O . SER A 1 91 ? 12.109 -5.387 -4.424 1.00 46.56 91 SER A O 1
ATOM 702 N N . ARG A 1 92 ? 13.340 -5.376 -6.282 1.00 60.62 92 ARG A N 1
ATOM 703 C CA . ARG A 1 92 ? 12.956 -3.993 -6.607 1.00 60.62 92 ARG A CA 1
ATOM 704 C C . ARG A 1 92 ? 11.780 -4.019 -7.571 1.00 60.62 92 ARG A C 1
ATOM 706 O O . ARG A 1 92 ? 11.903 -4.526 -8.682 1.00 60.62 92 ARG A O 1
ATOM 713 N N . ALA A 1 93 ? 10.623 -3.522 -7.161 1.00 62.16 93 ALA A N 1
ATOM 714 C CA . ALA A 1 93 ? 9.551 -3.278 -8.112 1.00 62.16 93 ALA A CA 1
ATOM 715 C C . ALA A 1 93 ? 10.011 -2.157 -9.064 1.00 62.16 93 ALA A C 1
ATOM 717 O O . ALA A 1 93 ? 10.563 -1.167 -8.589 1.00 62.16 93 ALA A O 1
ATOM 718 N N . PRO A 1 94 ? 9.842 -2.291 -10.393 1.00 67.25 94 PRO A N 1
ATOM 719 C CA . PRO A 1 94 ? 10.209 -1.223 -11.322 1.00 67.25 94 PRO A CA 1
ATOM 720 C C . PRO A 1 94 ? 9.328 0.020 -11.136 1.00 67.25 94 PRO A C 1
ATOM 722 O O . PRO A 1 94 ? 9.648 1.069 -11.663 1.00 67.25 94 PRO A O 1
ATOM 725 N N . LEU A 1 95 ? 8.211 -0.093 -10.417 1.00 78.31 95 LEU A N 1
ATOM 726 C CA . LEU A 1 95 ? 7.252 0.967 -10.134 1.00 78.31 95 LEU A CA 1
ATOM 727 C C . LEU A 1 95 ? 6.749 0.801 -8.696 1.00 78.31 95 LEU A C 1
ATOM 729 O O . LEU A 1 95 ? 6.800 -0.308 -8.161 1.00 78.31 95 LEU A O 1
ATOM 733 N N . PHE A 1 96 ? 6.236 1.876 -8.099 1.00 82.94 96 PHE A N 1
ATOM 734 C CA . PHE A 1 96 ? 5.599 1.814 -6.781 1.00 82.94 96 PHE A CA 1
ATOM 735 C C . PHE A 1 96 ? 4.385 0.885 -6.777 1.00 82.94 96 PHE A C 1
ATOM 737 O O . PHE A 1 96 ? 3.703 0.728 -7.797 1.00 82.94 96 PHE A O 1
ATOM 744 N N . THR A 1 97 ? 4.119 0.264 -5.630 1.00 86.25 97 THR A N 1
ATOM 745 C CA . THR A 1 97 ? 2.944 -0.592 -5.469 1.00 86.25 97 THR A CA 1
ATOM 746 C C . THR A 1 97 ? 1.685 0.228 -5.188 1.00 86.25 97 THR A C 1
ATOM 748 O O . THR A 1 97 ? 1.736 1.435 -4.945 1.00 86.25 97 THR A O 1
ATOM 751 N N . ALA A 1 98 ? 0.528 -0.439 -5.215 1.00 88.69 98 ALA A N 1
ATOM 752 C CA . ALA A 1 98 ? -0.740 0.191 -4.872 1.00 88.69 98 ALA A CA 1
ATOM 753 C C . ALA A 1 98 ? -0.728 0.707 -3.428 1.00 88.69 98 ALA A C 1
ATOM 755 O O . ALA A 1 98 ? -1.128 1.844 -3.194 1.00 88.69 98 ALA A O 1
ATOM 756 N N . ARG A 1 99 ? -0.204 -0.074 -2.471 1.00 86.12 99 ARG A N 1
ATOM 757 C CA . ARG A 1 99 ? -0.092 0.393 -1.083 1.00 86.12 99 ARG A CA 1
ATOM 758 C C . ARG A 1 99 ? 0.794 1.632 -0.960 1.00 86.12 99 ARG A C 1
ATOM 760 O O . ARG A 1 99 ? 0.430 2.533 -0.210 1.00 86.12 99 ARG A O 1
ATOM 767 N N . ASP A 1 100 ? 1.924 1.674 -1.663 1.00 84.44 100 ASP A N 1
ATOM 768 C CA . ASP A 1 100 ? 2.879 2.781 -1.548 1.00 84.44 100 ASP A CA 1
ATOM 769 C C . ASP A 1 100 ? 2.274 4.129 -1.973 1.00 84.44 100 ASP A C 1
ATOM 771 O O . ASP A 1 100 ? 2.631 5.156 -1.406 1.00 84.44 100 ASP A O 1
ATOM 775 N N . ILE A 1 101 ? 1.383 4.131 -2.972 1.00 89.06 101 ILE A N 1
ATOM 776 C CA . ILE A 1 101 ? 0.898 5.357 -3.633 1.00 89.06 101 ILE A CA 1
ATOM 777 C C . ILE A 1 101 ? -0.570 5.687 -3.352 1.00 89.06 101 ILE A C 1
ATOM 779 O O . ILE A 1 101 ? -0.940 6.853 -3.446 1.00 89.06 101 ILE A O 1
ATOM 783 N N . LEU A 1 102 ? -1.413 4.702 -3.028 1.00 91.44 102 LEU A N 1
ATOM 784 C CA . LEU A 1 102 ? -2.845 4.937 -2.798 1.00 91.44 102 LEU A CA 1
ATOM 785 C C . LEU A 1 102 ? -3.197 5.163 -1.325 1.00 91.44 102 LEU A C 1
ATOM 787 O O . LEU A 1 102 ? -4.254 5.720 -1.048 1.00 91.44 102 LEU A O 1
ATOM 791 N N . THR A 1 103 ? -2.334 4.754 -0.388 1.00 91.88 103 THR A N 1
ATOM 792 C CA . THR A 1 103 ? -2.573 5.006 1.042 1.00 91.88 103 THR A CA 1
ATOM 793 C C . THR A 1 103 ? -2.133 6.412 1.441 1.00 91.88 103 THR A C 1
ATOM 795 O O . THR A 1 103 ? -1.181 6.966 0.890 1.00 91.88 103 THR A O 1
ATOM 798 N N . SER A 1 104 ? -2.806 6.991 2.433 1.00 92.25 104 SER A N 1
ATOM 799 C CA . SER A 1 104 ? -2.487 8.315 2.972 1.00 92.25 104 SER A CA 1
ATOM 800 C C . SER A 1 104 ? -2.256 8.262 4.475 1.00 92.25 104 SER A C 1
ATOM 802 O O . SER A 1 104 ? -2.671 7.336 5.159 1.00 92.25 104 SER A O 1
ATOM 804 N N . HIS A 1 105 ? -1.627 9.282 5.051 1.00 92.44 105 HIS A N 1
ATOM 805 C CA . HIS A 1 105 ? -1.743 9.489 6.491 1.00 92.44 105 HIS A CA 1
ATOM 806 C C . HIS A 1 105 ? -3.206 9.794 6.873 1.00 92.44 105 HIS A C 1
ATOM 808 O O . HIS A 1 105 ? -3.994 10.189 6.009 1.00 92.44 105 HIS A O 1
ATOM 814 N N . PRO A 1 106 ? -3.586 9.615 8.151 1.00 93.38 106 PRO A N 1
ATOM 815 C CA . PRO A 1 106 ? -4.939 9.890 8.625 1.00 93.38 106 PRO A CA 1
ATOM 816 C C . PRO A 1 106 ? -5.368 11.326 8.348 1.00 93.38 106 PRO A C 1
ATOM 818 O O . PRO A 1 106 ? -4.716 12.250 8.825 1.00 93.38 106 PRO A O 1
ATOM 821 N N . VAL A 1 107 ? -6.467 11.520 7.623 1.00 91.12 107 VAL A N 1
ATOM 822 C CA . VAL A 1 107 ? -7.027 12.859 7.369 1.00 91.12 107 VAL A CA 1
ATOM 823 C C . VAL A 1 107 ? -8.285 13.075 8.206 1.00 91.12 107 VAL A C 1
ATOM 825 O O . VAL A 1 107 ? -8.570 14.190 8.637 1.00 91.12 107 VAL A O 1
ATOM 828 N N . THR A 1 108 ? -9.026 12.003 8.476 1.00 92.25 108 THR A N 1
ATOM 829 C CA . THR A 1 108 ? -10.272 12.035 9.241 1.00 92.25 108 THR A CA 1
ATOM 830 C C . THR A 1 108 ? -10.098 11.464 10.651 1.00 92.25 108 THR A C 1
ATOM 832 O O . THR A 1 108 ? -9.148 10.739 10.958 1.00 92.25 108 THR A O 1
ATOM 835 N N . LEU A 1 109 ? -11.062 11.745 11.535 1.00 93.00 109 LEU A N 1
ATOM 836 C CA . LEU A 1 109 ? -11.109 11.113 12.860 1.00 93.00 109 LEU A CA 1
ATOM 837 C C . LEU A 1 109 ? -11.302 9.593 12.755 1.00 93.00 109 LEU A C 1
ATOM 839 O O . LEU A 1 109 ? -10.752 8.846 13.565 1.00 93.00 109 LEU A O 1
ATOM 843 N N . ASN A 1 110 ? -12.019 9.128 11.731 1.00 94.06 110 ASN A N 1
ATOM 844 C CA . ASN A 1 110 ? -12.195 7.704 11.476 1.00 94.06 110 ASN A CA 1
ATOM 845 C C . ASN A 1 110 ? -10.892 7.033 11.034 1.00 94.06 110 ASN A C 1
ATOM 847 O O . ASN A 1 110 ? -10.625 5.907 11.446 1.00 94.06 110 ASN A O 1
ATOM 851 N N . ASP A 1 111 ? -10.007 7.726 10.319 1.00 94.62 111 ASP A N 1
ATOM 852 C CA . ASP A 1 111 ? -8.682 7.189 9.997 1.00 94.62 111 ASP A CA 1
ATOM 853 C C . ASP A 1 111 ? -7.827 6.969 11.250 1.00 94.62 111 ASP A C 1
ATOM 855 O O . ASP A 1 111 ? -7.197 5.919 11.415 1.00 94.62 111 ASP A O 1
ATOM 859 N N . TYR A 1 112 ? -7.846 7.925 12.186 1.00 95.06 112 TYR A N 1
ATOM 860 C CA . TYR A 1 112 ? -7.210 7.739 13.491 1.00 95.06 112 TYR A CA 1
ATOM 861 C C . TYR A 1 112 ? -7.844 6.581 14.258 1.00 95.06 112 TYR A C 1
ATOM 863 O O . TYR A 1 112 ? -7.135 5.763 14.846 1.00 95.06 112 TYR A O 1
ATOM 871 N N . ARG A 1 113 ? -9.171 6.464 14.215 1.00 95.38 113 ARG A N 1
ATOM 872 C CA . ARG A 1 113 ? -9.900 5.359 14.834 1.00 95.38 113 ARG A CA 1
ATOM 873 C C . ARG A 1 113 ? -9.471 4.006 14.257 1.00 95.38 113 ARG A C 1
ATOM 875 O O . ARG A 1 113 ? -9.149 3.110 15.037 1.00 95.38 113 ARG A O 1
ATOM 882 N N . LYS A 1 114 ? -9.363 3.868 12.930 1.00 94.62 114 LYS A N 1
ATOM 883 C CA . LYS A 1 114 ? -8.837 2.664 12.255 1.00 94.62 114 LYS A CA 1
ATOM 884 C C . LYS A 1 114 ? -7.420 2.334 12.720 1.00 94.62 114 LYS A C 1
ATOM 886 O O . LYS A 1 114 ? -7.151 1.196 13.101 1.00 94.62 114 LYS A O 1
ATOM 891 N N . LEU A 1 115 ? -6.526 3.329 12.759 1.00 95.00 115 LEU A N 1
ATOM 892 C CA . LEU A 1 115 ? -5.147 3.148 13.229 1.00 95.00 115 LEU A CA 1
ATOM 893 C C . LEU A 1 115 ? -5.056 2.650 14.671 1.00 95.00 115 LEU A C 1
ATOM 895 O O . LEU A 1 115 ? -4.113 1.925 14.998 1.00 95.00 115 LEU A O 1
ATOM 899 N N . LEU A 1 116 ? -5.976 3.086 15.534 1.00 96.00 116 LEU A N 1
ATOM 900 C CA . LEU A 1 116 ? -6.035 2.673 16.932 1.00 96.00 116 LEU A CA 1
ATOM 901 C C . LEU A 1 116 ? -6.612 1.263 17.076 1.00 96.00 116 LEU A C 1
ATOM 903 O O . LEU A 1 116 ? -6.040 0.465 17.810 1.00 96.00 116 LEU A O 1
ATOM 907 N N . ILE A 1 117 ? -7.684 0.929 16.352 1.00 93.88 117 ILE A N 1
ATOM 908 C CA . ILE A 1 117 ? -8.294 -0.417 16.344 1.00 93.88 117 ILE A CA 1
ATOM 909 C C . ILE A 1 117 ? -7.329 -1.474 15.776 1.00 93.88 117 ILE A C 1
ATOM 911 O O . ILE A 1 117 ? -7.343 -2.641 16.173 1.00 93.88 117 ILE A O 1
ATOM 915 N N . ASP A 1 118 ? -6.432 -1.070 14.877 1.00 93.50 118 ASP A N 1
ATOM 916 C CA . ASP A 1 118 ? -5.365 -1.928 14.361 1.00 93.50 118 ASP A CA 1
ATOM 917 C C . ASP A 1 118 ? -4.332 -2.331 15.441 1.00 93.50 118 ASP A C 1
ATOM 919 O O . ASP A 1 118 ? -3.610 -3.316 15.274 1.00 93.50 118 ASP A O 1
ATOM 923 N N . ILE A 1 119 ? -4.277 -1.638 16.587 1.00 94.06 119 ILE A N 1
ATOM 924 C CA . ILE A 1 119 ? -3.387 -1.983 17.705 1.00 94.06 119 ILE A CA 1
ATOM 925 C C . ILE A 1 119 ? -3.952 -3.195 18.473 1.00 94.06 119 ILE A C 1
ATOM 927 O O . ILE A 1 119 ? -5.077 -3.143 18.972 1.00 94.06 119 ILE A O 1
ATOM 931 N N . PRO A 1 120 ? -3.182 -4.289 18.646 1.00 91.12 120 PRO A N 1
ATOM 932 C CA . PRO A 1 120 ? -3.598 -5.409 19.490 1.00 91.12 120 PRO A CA 1
ATOM 933 C C . PRO A 1 120 ? -3.930 -4.958 20.920 1.00 91.12 120 PRO A C 1
ATOM 935 O O . PRO A 1 120 ? -3.143 -4.247 21.542 1.00 91.12 120 PRO A O 1
ATOM 938 N N . GLY A 1 121 ? -5.078 -5.387 21.448 1.00 91.44 121 GLY A N 1
ATOM 939 C CA . GLY A 1 121 ? -5.578 -4.971 22.761 1.00 91.44 121 GLY A CA 1
ATOM 940 C C . GLY A 1 121 ? -6.596 -3.826 22.718 1.00 91.44 121 GLY A C 1
ATOM 941 O O . GLY A 1 121 ? -7.304 -3.621 23.705 1.00 91.44 121 GLY A O 1
ATOM 942 N N . VAL A 1 122 ? -6.713 -3.099 21.597 1.00 93.94 122 VAL A N 1
ATOM 943 C CA . VAL A 1 122 ? -7.776 -2.104 21.378 1.00 93.94 122 VAL A CA 1
ATOM 944 C C . VAL A 1 122 ? -8.973 -2.786 20.721 1.00 93.94 122 VAL A C 1
ATOM 946 O O . VAL A 1 122 ? -8.878 -3.295 19.608 1.00 93.94 122 VAL A O 1
ATOM 949 N N . ARG A 1 123 ? -10.120 -2.776 21.403 1.00 91.50 123 ARG A N 1
ATOM 950 C CA . ARG A 1 123 ? -11.402 -3.234 20.850 1.00 91.50 123 ARG A CA 1
ATOM 951 C C . ARG A 1 123 ? -12.063 -2.145 20.007 1.00 91.50 123 ARG A C 1
ATOM 953 O O . ARG A 1 123 ? -12.587 -2.435 18.940 1.00 91.50 123 ARG A O 1
ATOM 960 N N . ASN A 1 124 ? -12.068 -0.911 20.509 1.00 93.12 124 ASN A N 1
ATOM 961 C CA . ASN A 1 124 ? -12.616 0.264 19.830 1.00 93.12 124 ASN A CA 1
ATOM 962 C C . ASN A 1 124 ? -11.913 1.529 20.348 1.00 93.12 124 ASN A C 1
ATOM 964 O O . ASN A 1 124 ? -11.279 1.511 21.407 1.00 93.12 124 ASN A O 1
ATOM 968 N N . ALA A 1 125 ? -12.040 2.629 19.619 1.00 94.81 125 ALA A N 1
ATOM 969 C CA . ALA A 1 125 ? -11.546 3.929 20.038 1.00 94.81 125 ALA A CA 1
ATOM 970 C C . ALA A 1 125 ? -12.504 5.029 19.583 1.00 94.81 125 ALA A C 1
ATOM 972 O O . ALA A 1 125 ? -13.160 4.894 18.552 1.00 94.81 125 ALA A O 1
ATOM 973 N N . TRP A 1 126 ? -12.546 6.122 20.335 1.00 94.00 126 TRP A N 1
ATOM 974 C CA . TRP A 1 126 ? -13.303 7.318 19.978 1.00 94.00 126 TRP A CA 1
ATOM 975 C C . TRP A 1 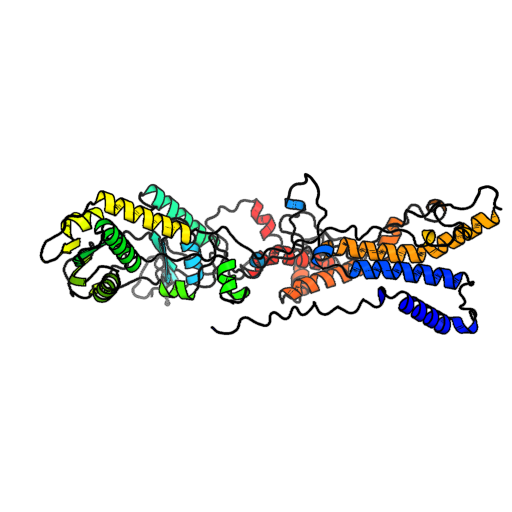126 ? -12.400 8.532 20.098 1.00 94.00 126 TRP A C 1
ATOM 977 O O . TRP A 1 126 ? -11.628 8.643 21.053 1.00 94.00 126 TRP A O 1
ATOM 987 N N . ILE A 1 127 ? -12.475 9.413 19.105 1.00 93.94 127 ILE A N 1
ATOM 988 C CA . ILE A 1 127 ? -11.713 10.655 19.070 1.00 93.94 127 ILE A CA 1
ATOM 989 C C . ILE A 1 127 ? -12.708 11.799 18.973 1.00 93.94 127 ILE A C 1
ATOM 991 O O . ILE A 1 127 ? -13.511 11.861 18.046 1.00 93.94 127 ILE A O 1
ATOM 995 N N . GLU A 1 128 ? -12.646 12.703 19.940 1.00 92.25 128 GLU A N 1
ATOM 996 C CA . GLU A 1 128 ? -13.567 13.825 20.069 1.00 92.25 128 GLU A CA 1
ATOM 997 C C . GLU A 1 128 ? -12.782 15.132 20.158 1.00 92.25 128 GLU A C 1
ATOM 999 O O . GLU A 1 128 ? -11.650 15.173 20.644 1.00 92.25 128 GLU A O 1
ATOM 1004 N N . LYS A 1 129 ? -13.371 16.230 19.680 1.00 91.88 129 LYS A N 1
ATOM 1005 C CA . LYS A 1 129 ? -12.748 17.553 19.793 1.00 91.88 129 LYS A CA 1
ATOM 1006 C C . LYS A 1 129 ? -12.727 17.976 21.257 1.00 91.88 129 LYS A C 1
ATOM 1008 O O . LYS A 1 129 ? -13.771 18.010 21.900 1.00 91.88 129 LYS A O 1
ATOM 1013 N N . ASN A 1 130 ? -11.558 18.365 21.750 1.00 85.94 130 ASN A N 1
ATOM 1014 C CA . ASN A 1 130 ? -11.387 18.878 23.099 1.00 85.94 130 ASN A CA 1
ATOM 1015 C C . ASN A 1 130 ? -11.014 20.369 23.048 1.00 85.94 130 ASN A C 1
ATOM 1017 O O . ASN A 1 130 ? -9.860 20.697 22.791 1.00 85.94 130 ASN A O 1
ATOM 1021 N N . PRO A 1 131 ? -11.960 21.296 23.287 1.00 74.12 131 PRO A N 1
ATOM 1022 C CA . PRO A 1 131 ? -11.653 22.725 23.293 1.00 74.12 131 PRO A CA 1
ATOM 1023 C C . PRO A 1 131 ? -10.857 23.156 24.536 1.00 74.12 131 PRO A C 1
ATOM 1025 O O . PRO A 1 131 ? -10.394 24.300 24.599 1.00 74.12 131 PRO A O 1
ATOM 1028 N N . ALA A 1 132 ? -10.729 22.280 25.540 1.00 70.56 132 ALA A N 1
ATOM 1029 C CA . ALA A 1 132 ? -10.018 22.577 26.768 1.00 70.56 132 ALA A CA 1
ATOM 1030 C C . ALA A 1 132 ? -8.506 22.463 26.549 1.00 70.56 132 ALA A C 1
ATOM 1032 O O . ALA A 1 132 ? -7.976 21.425 26.155 1.00 70.56 132 ALA A O 1
ATOM 1033 N N . SER A 1 133 ? -7.801 23.549 26.851 1.00 67.81 133 SER A N 1
ATOM 1034 C CA . SER A 1 133 ? -6.347 23.525 26.957 1.00 67.81 133 SER A CA 1
ATOM 1035 C C . SER A 1 133 ? -5.936 22.851 28.267 1.00 67.81 133 SER A C 1
ATOM 1037 O O . SER A 1 133 ? -6.526 23.130 29.311 1.00 67.81 133 SER A O 1
ATOM 1039 N N . LEU A 1 134 ? -4.873 22.038 28.231 1.00 69.56 134 LEU A N 1
ATOM 1040 C CA . LEU A 1 134 ? -4.201 21.513 29.434 1.00 69.56 134 LEU A CA 1
ATOM 1041 C C . LEU A 1 134 ? -3.829 22.638 30.415 1.00 69.56 134 LEU A C 1
ATOM 1043 O O . LEU A 1 134 ? -3.874 22.458 31.629 1.00 69.56 134 LEU A O 1
ATOM 1047 N N . VAL A 1 135 ? -3.480 23.806 29.871 1.00 77.25 135 VAL A N 1
ATOM 1048 C CA . VAL A 1 135 ? -3.225 25.047 30.606 1.00 77.25 135 VAL A CA 1
ATOM 1049 C C . VAL A 1 135 ? -4.255 26.070 30.132 1.00 77.25 135 VAL A C 1
ATOM 1051 O O . VAL A 1 135 ? -4.099 26.575 29.018 1.00 77.25 135 VAL A O 1
ATOM 1054 N N . PRO A 1 136 ? -5.319 26.361 30.901 1.00 84.19 136 PRO A N 1
ATOM 1055 C CA . PRO A 1 136 ? -6.287 27.398 30.564 1.00 84.19 136 PRO A CA 1
ATOM 1056 C C . PRO A 1 136 ? -5.626 28.692 30.074 1.00 84.19 136 PRO A C 1
ATOM 1058 O O . PRO A 1 136 ? -4.832 29.311 30.787 1.00 84.19 136 PRO A O 1
ATOM 1061 N N . ILE A 1 137 ? -5.959 29.088 28.845 1.00 88.31 137 ILE A N 1
ATOM 1062 C CA . ILE A 1 137 ? -5.455 30.306 28.207 1.00 88.31 137 ILE A CA 1
ATOM 1063 C C . ILE A 1 137 ? -6.573 31.337 28.217 1.00 88.31 137 ILE A C 1
ATOM 1065 O O . ILE A 1 137 ? -7.712 31.026 27.872 1.00 88.31 137 ILE A O 1
ATOM 1069 N N . TYR A 1 138 ? -6.242 32.567 28.585 1.00 89.69 138 TYR A N 1
ATOM 1070 C CA . TYR A 1 138 ? -7.161 33.693 28.569 1.00 89.69 138 TYR A CA 1
ATOM 1071 C C . TYR A 1 138 ? -6.587 34.816 27.710 1.00 89.69 138 TYR A C 1
ATOM 1073 O O . TYR A 1 138 ? -5.386 35.082 27.750 1.00 89.69 138 TYR A O 1
ATOM 1081 N N . TYR A 1 139 ? -7.443 35.484 26.943 1.00 90.31 139 TYR A N 1
ATOM 1082 C CA . TYR A 1 139 ? -7.086 36.680 26.188 1.00 90.31 139 TYR A CA 1
ATOM 1083 C C . TYR A 1 139 ? -7.635 37.921 26.892 1.00 90.31 139 TYR A C 1
ATOM 1085 O O . TYR A 1 139 ? -8.839 38.020 27.149 1.00 90.31 139 TYR A O 1
ATOM 1093 N N . GLU A 1 140 ? -6.752 38.869 27.200 1.00 91.88 140 GLU A N 1
ATOM 1094 C CA . GLU A 1 140 ? -7.102 40.144 27.822 1.00 91.88 140 GLU A CA 1
ATOM 1095 C C . GLU A 1 140 ? -7.022 41.263 26.776 1.00 91.88 140 GLU A C 1
ATOM 1097 O O . GLU A 1 140 ? -5.943 41.696 26.376 1.00 91.88 140 GLU A O 1
ATOM 1102 N N . ALA A 1 141 ? -8.182 41.742 26.315 1.00 88.25 141 ALA A N 1
ATOM 1103 C CA . ALA A 1 141 ? -8.258 42.708 25.215 1.00 88.25 141 ALA A CA 1
ATOM 1104 C C . ALA A 1 141 ? -7.670 44.088 25.569 1.00 88.25 141 ALA A C 1
ATOM 1106 O O . ALA A 1 141 ? -7.173 44.787 24.694 1.00 88.25 141 ALA A O 1
ATOM 1107 N N . GLN A 1 142 ? -7.719 44.480 26.847 1.00 87.56 142 GLN A N 1
ATOM 1108 C CA . GLN A 1 142 ? -7.248 45.791 27.314 1.00 87.56 142 GLN A CA 1
ATOM 1109 C C . GLN A 1 142 ? -5.720 45.919 27.260 1.00 87.56 142 GLN A C 1
ATOM 1111 O O . GLN A 1 142 ? -5.198 46.976 26.921 1.00 87.56 142 GLN A O 1
ATOM 1116 N N . SER A 1 143 ? -5.010 44.842 27.593 1.00 88.94 143 SER A N 1
ATOM 1117 C CA . SER A 1 143 ? -3.544 44.759 27.616 1.00 88.94 143 SER A CA 1
ATOM 1118 C C . SER A 1 143 ? -2.971 44.054 26.380 1.00 88.94 143 SER A C 1
ATOM 1120 O O . SER A 1 143 ? -1.754 44.001 26.215 1.00 88.94 143 SER A O 1
ATOM 1122 N N . ASN A 1 144 ? -3.841 43.522 25.512 1.00 90.12 144 ASN A N 1
ATOM 1123 C CA . ASN A 1 144 ? -3.514 42.736 24.324 1.00 90.12 144 ASN A CA 1
ATOM 1124 C C . ASN A 1 144 ? -2.518 41.594 24.604 1.00 90.12 144 ASN A C 1
ATOM 1126 O O . ASN A 1 144 ? -1.589 41.359 23.830 1.00 90.12 144 ASN A O 1
ATOM 1130 N N . CYS A 1 145 ? -2.693 40.893 25.727 1.00 90.56 145 CYS A N 1
ATOM 1131 C CA . CYS A 1 145 ? -1.810 39.806 26.141 1.00 90.56 145 CYS A CA 1
ATOM 1132 C C . CYS A 1 145 ? -2.565 38.485 26.354 1.00 90.56 145 CYS A C 1
ATOM 1134 O O . CYS A 1 145 ? -3.773 38.453 26.614 1.00 90.56 145 CYS A O 1
ATOM 1136 N N . LEU A 1 146 ? -1.827 37.378 26.228 1.00 89.69 146 LEU A N 1
ATOM 1137 C CA . LEU A 1 146 ? -2.288 36.049 26.618 1.00 89.69 146 LEU A CA 1
ATOM 1138 C C . LEU A 1 146 ? -1.853 35.771 28.056 1.00 89.69 146 LEU A C 1
ATOM 1140 O O . LEU A 1 146 ? -0.683 35.936 28.403 1.00 89.69 146 LEU A O 1
ATOM 1144 N N . ARG A 1 147 ? -2.793 35.313 28.880 1.00 86.69 147 ARG A N 1
ATOM 1145 C CA . ARG A 1 147 ? -2.546 34.877 30.255 1.00 86.69 147 ARG A CA 1
ATOM 1146 C C . ARG A 1 147 ? -2.728 33.371 30.362 1.00 86.69 147 ARG A C 1
ATOM 1148 O O . ARG A 1 147 ? -3.681 32.812 29.824 1.00 86.69 147 ARG A O 1
ATOM 1155 N N . LEU A 1 148 ? -1.818 32.724 31.081 1.00 88.81 148 LEU A N 1
ATOM 1156 C CA . LEU A 1 148 ? -1.832 31.284 31.332 1.00 88.81 148 LEU A CA 1
ATOM 1157 C C . LEU A 1 148 ? -2.253 31.043 32.782 1.00 88.81 148 LEU A C 1
ATOM 1159 O O . LEU A 1 148 ? -1.666 31.630 33.688 1.00 88.81 148 LEU A O 1
ATOM 1163 N N . ASN A 1 149 ? -3.259 30.197 33.010 1.00 83.50 149 ASN A N 1
ATOM 1164 C CA . ASN A 1 149 ? -3.767 29.822 34.340 1.00 83.50 149 ASN A CA 1
ATOM 1165 C C . ASN A 1 149 ? -4.195 30.991 35.248 1.00 83.50 149 ASN A C 1
ATOM 1167 O O . ASN A 1 149 ? -4.291 30.829 36.463 1.00 83.50 149 ASN A O 1
ATOM 1171 N N . GLN A 1 150 ? -4.463 32.167 34.682 1.00 81.94 150 GLN A N 1
ATOM 1172 C CA . GLN A 1 150 ? -4.848 33.359 35.434 1.00 81.94 150 GLN A CA 1
ATOM 1173 C C . GLN A 1 150 ? -6.069 34.002 34.786 1.00 81.94 150 GLN A C 1
ATOM 1175 O O . GLN A 1 150 ? -5.953 34.671 33.759 1.00 81.94 150 GLN A O 1
ATOM 1180 N N . ALA A 1 151 ? -7.231 33.794 35.402 1.00 79.38 151 ALA A N 1
ATOM 1181 C CA . ALA A 1 151 ? -8.450 34.506 35.052 1.00 79.38 151 ALA A CA 1
ATOM 1182 C C . ALA A 1 151 ? -8.459 35.879 35.742 1.00 79.38 151 ALA A C 1
ATOM 1184 O O . ALA A 1 151 ? -8.184 35.982 36.937 1.00 79.38 151 ALA A O 1
ATOM 1185 N N . THR A 1 152 ? -8.783 36.925 34.989 1.00 82.50 152 THR A N 1
ATOM 1186 C CA . THR A 1 152 ? -9.124 38.256 35.513 1.00 82.50 152 THR A CA 1
ATOM 1187 C C . THR A 1 152 ? -10.576 38.555 35.146 1.00 82.50 152 THR A C 1
ATOM 1189 O O . THR A 1 152 ? -11.147 37.878 34.293 1.00 82.50 152 THR A O 1
ATOM 1192 N N . GLU A 1 153 ? -11.192 39.568 35.760 1.00 82.00 153 GLU A N 1
ATOM 1193 C CA . GLU A 1 153 ? -12.577 39.958 35.437 1.00 82.00 153 GLU A CA 1
ATOM 1194 C C . GLU A 1 153 ? -12.766 40.338 33.957 1.00 82.00 153 GLU A C 1
ATOM 1196 O O . GLU A 1 153 ? -13.861 40.218 33.410 1.00 82.00 153 GLU A O 1
ATOM 1201 N N . THR A 1 154 ? -11.698 40.789 33.295 1.00 85.62 154 THR A N 1
ATOM 1202 C CA . THR A 1 154 ? -11.720 41.300 31.920 1.00 85.62 154 THR A CA 1
ATOM 1203 C C . THR A 1 154 ? -11.169 40.308 30.892 1.00 85.62 154 THR A C 1
ATOM 1205 O O . THR A 1 154 ? -11.415 40.481 29.694 1.00 85.62 154 THR A O 1
ATOM 1208 N N . ALA A 1 155 ? -10.446 39.269 31.323 1.00 88.38 155 ALA A N 1
ATOM 1209 C CA . ALA A 1 155 ? -9.873 38.266 30.433 1.00 88.38 155 ALA A CA 1
ATOM 1210 C C . ALA A 1 155 ? -10.888 37.162 30.100 1.00 88.38 155 ALA A C 1
ATOM 1212 O O . ALA A 1 155 ? -11.522 36.576 30.976 1.00 88.38 155 ALA A O 1
ATOM 1213 N N . LYS A 1 156 ? -11.025 36.845 28.809 1.00 88.75 156 LYS A N 1
ATOM 1214 C CA . LYS A 1 156 ? -11.954 35.812 28.322 1.00 88.75 156 LYS A CA 1
ATOM 1215 C C . LYS A 1 156 ? -11.211 34.507 28.037 1.00 88.75 156 LYS A C 1
ATOM 1217 O O . LYS A 1 156 ? -10.101 34.572 27.507 1.00 88.75 156 LYS A O 1
ATOM 1222 N N . PRO A 1 157 ? -11.798 33.334 28.339 1.00 87.75 157 PRO A N 1
ATOM 1223 C CA . PRO A 1 157 ? -11.176 32.055 28.021 1.00 87.75 157 PRO A CA 1
ATOM 1224 C C . PRO A 1 157 ? -11.015 31.908 26.506 1.00 87.75 157 PRO A C 1
ATOM 1226 O O . PRO A 1 157 ? -11.945 32.168 25.741 1.00 87.75 157 PRO A O 1
ATOM 1229 N N . LEU A 1 158 ? -9.826 31.489 26.084 1.00 86.94 158 LEU A N 1
ATOM 1230 C CA . LEU A 1 158 ? -9.479 31.236 24.695 1.00 86.94 158 LEU A CA 1
ATOM 1231 C C . LEU A 1 158 ? -9.469 29.716 24.452 1.00 86.94 158 LEU A C 1
ATOM 1233 O O . LEU A 1 158 ? -8.517 29.047 24.861 1.00 86.94 158 LEU A O 1
ATOM 1237 N N . PRO A 1 159 ? -10.507 29.148 23.809 1.00 84.44 159 PRO A N 1
ATOM 1238 C CA . PRO A 1 159 ? -10.523 27.730 23.477 1.00 84.44 159 PRO A CA 1
ATOM 1239 C C . PRO A 1 159 ? -9.519 27.443 22.360 1.00 84.44 159 PRO A C 1
ATOM 1241 O O . PRO A 1 159 ? -9.492 28.137 21.338 1.00 84.44 159 PRO A O 1
ATOM 1244 N N . LEU A 1 160 ? -8.717 26.397 22.535 1.00 84.19 160 LEU A N 1
ATOM 1245 C CA . LEU A 1 160 ? -7.805 25.937 21.495 1.00 84.19 160 LEU A CA 1
ATOM 1246 C C . LEU A 1 160 ? -8.563 25.058 20.497 1.00 84.19 160 LEU A C 1
ATOM 1248 O O . LEU A 1 160 ? -9.390 24.227 20.869 1.00 84.19 160 LEU A O 1
ATOM 1252 N N . ARG A 1 161 ? -8.287 25.260 19.208 1.00 86.62 161 ARG A N 1
ATOM 1253 C CA . ARG A 1 161 ? -8.766 24.390 18.126 1.00 86.62 161 ARG A CA 1
ATOM 1254 C C . ARG A 1 161 ? -7.643 23.425 17.749 1.00 86.62 161 ARG A C 1
ATOM 1256 O O . ARG A 1 161 ? -6.480 23.801 17.835 1.00 86.62 161 ARG A O 1
ATOM 1263 N N . GLY A 1 162 ? -8.002 22.209 17.341 1.00 87.38 162 GLY A N 1
ATOM 1264 C CA . GLY A 1 162 ? -7.037 21.179 16.937 1.00 87.38 162 GLY A CA 1
ATOM 1265 C C . GLY A 1 162 ? -6.537 20.281 18.072 1.00 87.38 162 GLY A C 1
ATOM 1266 O O . GLY A 1 162 ? -5.630 19.493 17.846 1.00 87.38 162 GLY A O 1
ATOM 1267 N N . ILE A 1 163 ? -7.109 20.367 19.279 1.00 90.38 163 ILE A N 1
ATOM 1268 C CA . ILE A 1 163 ? -6.836 19.402 20.352 1.00 90.38 163 ILE A CA 1
ATOM 1269 C C . ILE A 1 163 ? -7.941 18.348 20.365 1.00 90.38 163 ILE A C 1
ATOM 1271 O O . ILE A 1 163 ? -9.129 18.681 20.334 1.00 90.38 163 ILE A O 1
ATOM 1275 N N . TYR A 1 164 ? -7.551 17.079 20.440 1.00 93.62 164 TYR A N 1
ATOM 1276 C CA . TYR A 1 164 ? -8.478 15.952 20.479 1.00 93.62 164 TYR A CA 1
ATOM 1277 C C . TYR A 1 164 ? -8.335 15.142 21.766 1.00 93.62 164 TYR A C 1
ATOM 1279 O O . TYR A 1 164 ? -7.226 14.862 22.220 1.00 93.62 164 TYR A O 1
ATOM 1287 N N . GLN A 1 165 ? -9.464 14.733 22.342 1.00 93.88 165 GLN A N 1
ATOM 1288 C CA . GLN A 1 165 ? -9.512 13.736 23.404 1.00 93.88 165 GLN A CA 1
ATOM 1289 C C . GLN A 1 165 ? -9.696 12.356 22.780 1.00 93.88 165 GLN A C 1
ATOM 1291 O O . GLN A 1 165 ? -10.568 12.158 21.937 1.00 93.88 165 GLN A O 1
ATOM 1296 N N . VAL A 1 166 ? -8.878 11.400 23.214 1.00 96.00 166 VAL A N 1
ATOM 1297 C CA . VAL A 1 166 ? -8.946 10.015 22.744 1.00 96.00 166 VAL A CA 1
ATOM 1298 C C . VAL A 1 166 ? -9.417 9.122 23.881 1.00 96.00 166 VAL A C 1
ATOM 1300 O O . VAL A 1 166 ? -8.867 9.178 24.983 1.00 96.00 166 VAL A O 1
ATOM 1303 N N . TYR A 1 167 ? -10.406 8.281 23.601 1.00 95.69 167 TYR A N 1
ATOM 1304 C CA . TYR A 1 167 ? -10.935 7.272 24.510 1.00 95.69 167 TYR A CA 1
ATOM 1305 C C . TYR A 1 167 ? -10.675 5.881 23.943 1.00 95.69 167 TYR A C 1
ATOM 1307 O O . TYR A 1 167 ? -10.989 5.611 22.784 1.00 95.69 167 TYR A O 1
ATOM 1315 N N . ILE A 1 168 ? -10.110 4.991 24.756 1.00 96.75 168 ILE A N 1
ATOM 1316 C CA . ILE A 1 168 ? -9.720 3.641 24.343 1.00 96.75 168 ILE A CA 1
ATOM 1317 C C . ILE A 1 168 ? -10.592 2.614 25.056 1.00 96.75 168 ILE A C 1
ATOM 1319 O O . ILE A 1 168 ? -10.567 2.514 26.285 1.00 96.75 168 ILE A O 1
ATOM 1323 N N . ALA A 1 169 ? -11.313 1.809 24.275 1.00 94.75 169 ALA A N 1
ATOM 1324 C CA . ALA A 1 169 ? -11.932 0.582 24.749 1.00 94.75 169 ALA A CA 1
ATOM 1325 C C . ALA A 1 169 ? -10.968 -0.586 24.567 1.00 94.75 169 ALA A C 1
ATOM 1327 O O . ALA A 1 169 ? -10.606 -0.934 23.441 1.00 94.75 169 ALA A O 1
ATOM 1328 N N . LYS A 1 170 ? -10.575 -1.215 25.672 1.00 93.88 170 LYS A N 1
ATOM 1329 C CA . LYS A 1 170 ? -9.714 -2.399 25.651 1.00 93.88 170 LYS A CA 1
ATOM 1330 C C . LYS A 1 170 ? -10.507 -3.691 25.466 1.00 93.88 170 LYS A C 1
ATOM 1332 O O . LYS A 1 170 ? -11.680 -3.779 25.831 1.00 93.88 170 LYS A O 1
ATOM 1337 N N . ASP A 1 171 ? -9.850 -4.702 24.914 1.00 89.81 171 ASP A N 1
ATOM 1338 C CA . ASP A 1 171 ? -10.382 -6.062 24.885 1.00 89.81 171 ASP A CA 1
ATOM 1339 C C . ASP A 1 171 ? -10.060 -6.848 26.174 1.00 89.81 171 ASP A C 1
ATOM 1341 O O . ASP A 1 171 ? -9.412 -6.360 27.104 1.00 89.81 171 ASP A O 1
ATOM 1345 N N . ASP A 1 172 ? -10.531 -8.095 26.233 1.00 86.00 172 ASP A N 1
ATOM 1346 C CA . ASP A 1 172 ? -10.354 -8.970 27.395 1.00 86.00 172 ASP A CA 1
ATOM 1347 C C . ASP A 1 172 ? -8.916 -9.498 27.564 1.00 86.00 172 ASP A C 1
ATOM 1349 O O . ASP A 1 172 ? -8.592 -10.067 28.607 1.00 86.00 172 ASP A O 1
ATOM 1353 N N . THR A 1 173 ? -8.033 -9.315 26.574 1.00 86.19 173 THR A N 1
ATOM 1354 C CA . THR A 1 173 ? -6.624 -9.748 26.658 1.00 86.19 173 THR A CA 1
ATOM 1355 C C . THR A 1 173 ? -5.788 -8.828 27.557 1.00 86.19 173 THR A C 1
ATOM 1357 O O . THR A 1 173 ? -4.757 -9.243 28.113 1.00 86.19 173 THR A O 1
ATOM 1360 N N . VAL A 1 174 ? -6.269 -7.596 27.752 1.00 89.38 174 VAL A N 1
ATOM 1361 C CA . VAL A 1 174 ? -5.663 -6.540 28.568 1.00 89.38 174 VAL A CA 1
ATOM 1362 C C . VAL A 1 174 ? -6.288 -6.557 29.967 1.00 89.38 174 VAL A C 1
ATOM 1364 O O . VAL A 1 174 ? -7.210 -5.810 30.303 1.00 89.38 174 VAL A O 1
ATOM 1367 N N . SER A 1 175 ? -5.788 -7.477 30.788 1.00 84.19 175 SER A N 1
ATOM 1368 C CA . SER A 1 175 ? -6.384 -7.860 32.074 1.00 84.19 175 SER A CA 1
ATOM 1369 C C . SER A 1 175 ? -5.710 -7.262 33.313 1.00 84.19 175 SER A C 1
ATOM 1371 O O . SER A 1 175 ? -6.252 -7.386 34.405 1.00 84.19 175 SER A O 1
ATOM 1373 N N . ASP A 1 176 ? -4.521 -6.673 33.173 1.00 88.94 176 ASP A N 1
ATOM 1374 C CA . ASP A 1 176 ? -3.714 -6.182 34.294 1.00 88.94 176 ASP A CA 1
ATOM 1375 C C . ASP A 1 176 ? -3.112 -4.798 34.011 1.00 88.94 176 ASP A C 1
ATOM 1377 O O . ASP A 1 176 ? -2.934 -4.400 32.857 1.00 88.94 176 ASP A O 1
ATOM 1381 N N . GLY A 1 177 ? -2.751 -4.079 35.078 1.00 90.56 177 GLY A N 1
ATOM 1382 C CA . GLY A 1 177 ? -2.231 -2.713 34.976 1.00 90.56 177 GLY A CA 1
ATOM 1383 C C . GLY A 1 177 ? -0.914 -2.591 34.195 1.00 90.56 177 GLY A C 1
ATOM 1384 O O . GLY A 1 177 ? -0.636 -1.534 33.632 1.00 90.56 177 GLY A O 1
ATOM 1385 N N . LYS A 1 178 ? -0.103 -3.657 34.095 1.00 92.62 178 LYS A N 1
ATOM 1386 C CA . LYS A 1 178 ? 1.137 -3.627 33.298 1.00 92.62 178 LYS A CA 1
ATOM 1387 C C . LYS A 1 178 ? 0.820 -3.642 31.804 1.00 92.62 178 LYS A C 1
ATOM 1389 O O . LYS A 1 178 ? 1.399 -2.862 31.047 1.00 92.62 178 LYS A O 1
ATOM 1394 N N . LYS A 1 179 ? -0.107 -4.503 31.375 1.00 93.88 179 LYS A N 1
ATOM 1395 C CA . LYS A 1 179 ? -0.594 -4.554 29.991 1.00 93.88 179 LYS A CA 1
ATOM 1396 C C . LYS A 1 179 ? -1.316 -3.269 29.606 1.00 93.88 179 LYS A C 1
ATOM 1398 O O . LYS A 1 179 ? -1.106 -2.781 28.501 1.00 93.88 179 LYS A O 1
ATOM 1403 N N . GLU A 1 180 ? -2.103 -2.694 30.514 1.00 94.56 180 GLU A N 1
ATOM 1404 C CA . GLU A 1 180 ? -2.762 -1.401 30.296 1.00 94.56 180 GLU A CA 1
ATOM 1405 C C . GLU A 1 180 ? -1.740 -0.286 30.041 1.00 94.56 180 GLU A C 1
ATOM 1407 O O . GLU A 1 180 ? -1.839 0.432 29.048 1.00 94.56 180 GLU A O 1
ATOM 1412 N N . GLN A 1 181 ? -0.692 -0.189 30.862 1.00 95.00 181 GLN A N 1
ATOM 1413 C CA . GLN A 1 181 ? 0.386 0.783 30.652 1.00 95.00 181 GLN A CA 1
ATOM 1414 C C . GLN A 1 181 ? 1.120 0.570 29.317 1.00 95.00 181 GLN A C 1
ATOM 1416 O O . GLN A 1 181 ? 1.413 1.536 28.606 1.00 95.00 181 GLN A O 1
ATOM 1421 N N . ALA A 1 182 ? 1.405 -0.684 28.951 1.00 95.75 182 ALA A N 1
ATOM 1422 C CA . ALA A 1 182 ? 2.049 -1.018 27.680 1.00 95.75 182 ALA A CA 1
ATOM 1423 C C . ALA A 1 182 ? 1.170 -0.662 26.465 1.00 95.75 182 ALA A C 1
ATOM 1425 O O . ALA A 1 182 ? 1.671 -0.103 25.481 1.00 95.75 182 ALA A O 1
ATOM 1426 N N . LEU A 1 183 ? -0.138 -0.927 26.550 1.00 96.56 183 LEU A N 1
ATOM 1427 C CA . LEU A 1 183 ? -1.118 -0.550 25.534 1.00 96.56 183 LEU A CA 1
ATOM 1428 C C . LEU A 1 183 ? -1.148 0.968 25.353 1.00 96.56 183 LEU A C 1
ATOM 1430 O O . LEU A 1 183 ? -0.964 1.458 24.242 1.00 96.56 183 LEU A O 1
ATOM 1434 N N . MET A 1 184 ? -1.295 1.720 26.445 1.00 96.88 184 MET A N 1
ATOM 1435 C CA . MET A 1 184 ? -1.388 3.181 26.388 1.00 96.88 184 MET A CA 1
ATOM 1436 C C . MET A 1 184 ? -0.108 3.832 25.862 1.00 96.88 184 MET A C 1
ATOM 1438 O O . MET A 1 184 ? -0.174 4.808 25.117 1.00 96.88 184 MET A O 1
ATOM 1442 N N . LYS A 1 185 ? 1.066 3.263 26.164 1.00 95.69 185 LYS A N 1
ATOM 1443 C CA . LYS A 1 185 ? 2.332 3.692 25.550 1.00 95.69 185 LYS A CA 1
ATOM 1444 C C . LYS A 1 185 ? 2.321 3.497 24.030 1.00 95.69 185 LYS A C 1
ATOM 1446 O O . LYS A 1 185 ? 2.777 4.376 23.301 1.00 95.69 185 LYS A O 1
ATOM 1451 N N . THR A 1 186 ? 1.795 2.367 23.561 1.00 96.38 186 THR A N 1
ATOM 1452 C CA . THR A 1 186 ? 1.685 2.049 22.128 1.00 96.38 186 THR A CA 1
ATOM 1453 C C . THR A 1 186 ? 0.688 2.973 21.427 1.00 96.38 186 THR A C 1
ATOM 1455 O O . THR A 1 186 ? 1.001 3.510 20.367 1.00 96.38 186 THR A O 1
ATOM 1458 N N . VAL A 1 187 ? -0.464 3.233 22.054 1.00 97.38 187 VAL A N 1
ATOM 1459 C CA . VAL A 1 187 ? -1.479 4.190 21.583 1.00 97.38 187 VAL A CA 1
ATOM 1460 C C . VAL A 1 187 ? -0.883 5.591 21.432 1.00 97.38 187 VAL A C 1
ATOM 1462 O O . VAL A 1 187 ? -0.953 6.163 20.347 1.00 97.38 187 VAL A O 1
ATOM 1465 N N . LYS A 1 188 ? -0.223 6.121 22.474 1.00 95.75 188 LYS A N 1
ATOM 1466 C CA . LYS A 1 188 ? 0.432 7.441 22.418 1.00 95.75 188 LYS A CA 1
ATOM 1467 C C . LYS A 1 188 ? 1.475 7.507 21.300 1.00 95.75 188 LYS A C 1
ATOM 1469 O O . LYS A 1 188 ? 1.495 8.461 20.527 1.00 95.75 188 LYS A O 1
ATOM 1474 N N . ALA A 1 189 ? 2.315 6.478 21.170 1.00 95.06 189 ALA A N 1
ATOM 1475 C CA . ALA A 1 189 ? 3.324 6.426 20.115 1.00 95.06 189 ALA A CA 1
ATOM 1476 C C . ALA A 1 189 ? 2.701 6.435 18.707 1.00 95.06 189 ALA A C 1
ATOM 1478 O O . ALA A 1 189 ? 3.196 7.151 17.837 1.00 95.06 189 ALA A O 1
ATOM 1479 N N . ARG A 1 190 ? 1.607 5.686 18.493 1.00 95.38 190 ARG A N 1
ATOM 1480 C CA . ARG A 1 190 ? 0.885 5.636 17.213 1.00 95.38 190 ARG A CA 1
ATOM 1481 C C . ARG A 1 190 ? 0.246 6.981 16.864 1.00 95.38 190 ARG A C 1
ATOM 1483 O O . ARG A 1 190 ? 0.391 7.423 15.731 1.00 95.38 190 ARG A O 1
ATOM 1490 N N . LEU A 1 191 ? -0.402 7.647 17.821 1.00 95.00 191 LEU A N 1
ATOM 1491 C CA . LEU A 1 191 ? -0.999 8.972 17.611 1.00 95.00 191 LEU A CA 1
ATOM 1492 C C . LEU A 1 191 ? 0.057 10.009 17.211 1.00 95.00 191 LEU A C 1
ATOM 1494 O O . LEU A 1 191 ? -0.083 10.674 16.188 1.00 95.00 191 LEU A O 1
ATOM 1498 N N . HIS A 1 192 ? 1.163 10.094 17.957 1.00 92.69 192 HIS A N 1
ATOM 1499 C CA . HIS A 1 192 ? 2.219 11.064 17.658 1.00 92.69 192 HIS A CA 1
ATOM 1500 C C . HIS A 1 192 ? 3.029 10.729 16.397 1.00 92.69 192 HIS A C 1
ATOM 1502 O O . HIS A 1 192 ? 3.653 11.624 15.830 1.00 92.69 192 HIS A O 1
ATOM 1508 N N . GLN A 1 193 ? 3.042 9.469 15.945 1.00 92.06 193 GLN A N 1
ATOM 1509 C CA . GLN A 1 193 ? 3.639 9.089 14.659 1.00 92.06 193 GLN A CA 1
ATOM 1510 C C . GLN A 1 193 ? 2.910 9.742 13.477 1.00 92.06 193 GLN A C 1
ATOM 1512 O O . GLN A 1 193 ? 3.563 10.114 12.509 1.00 92.06 193 GLN A O 1
ATOM 1517 N N . TYR A 1 194 ? 1.590 9.902 13.579 1.00 92.94 194 TYR A N 1
ATOM 1518 C CA . TYR A 1 194 ? 0.727 10.435 12.523 1.00 92.94 194 TYR A CA 1
ATOM 1519 C C . TYR A 1 194 ? 0.107 11.785 12.900 1.00 92.94 194 TYR A C 1
ATOM 1521 O O . TYR A 1 194 ? -0.995 12.102 12.470 1.00 92.94 194 TYR A O 1
ATOM 1529 N N . ARG A 1 195 ? 0.772 12.577 13.745 1.00 92.25 195 ARG A N 1
ATOM 1530 C CA . ARG A 1 195 ? 0.275 13.890 14.175 1.00 92.25 195 ARG A CA 1
ATOM 1531 C C . ARG A 1 195 ? 0.214 14.853 12.983 1.00 92.25 195 ARG A C 1
ATOM 1533 O O . ARG A 1 195 ? 1.202 14.962 12.264 1.00 92.25 195 ARG A O 1
ATOM 1540 N N . GLN A 1 196 ? -0.888 15.585 12.809 1.00 91.69 196 GLN A N 1
ATOM 1541 C CA . GLN A 1 196 ? -1.001 16.624 11.776 1.00 91.69 196 GLN A CA 1
ATOM 1542 C C . GLN A 1 196 ? -0.484 17.996 12.240 1.00 91.69 196 GLN A C 1
ATOM 1544 O O . GLN A 1 196 ? -0.267 18.254 13.428 1.00 91.69 196 GLN A O 1
ATOM 1549 N N . ILE A 1 197 ? -0.247 18.888 11.278 1.00 91.19 197 ILE A N 1
ATOM 1550 C CA . ILE A 1 197 ? 0.100 20.294 11.508 1.00 91.19 197 ILE A CA 1
ATOM 1551 C C . ILE A 1 197 ? -1.039 20.987 12.257 1.00 91.19 197 ILE A C 1
ATOM 1553 O O . ILE A 1 197 ? -2.206 20.808 11.932 1.00 91.19 197 ILE A O 1
ATOM 1557 N N . ALA A 1 198 ? -0.677 21.799 13.254 1.00 89.56 198 ALA A N 1
ATOM 1558 C CA . ALA A 1 198 ? -1.609 22.540 14.110 1.00 89.56 198 ALA A CA 1
ATOM 1559 C C . ALA A 1 198 ? -2.617 21.672 14.893 1.00 89.56 198 ALA A C 1
ATOM 1561 O O . ALA A 1 198 ? -3.571 22.208 15.454 1.00 89.56 198 ALA A O 1
ATOM 1562 N N . GLU A 1 199 ? -2.374 20.363 14.995 1.00 90.12 199 GLU A N 1
ATOM 1563 C CA . GLU A 1 199 ? -3.190 19.444 15.783 1.00 90.12 199 GLU A CA 1
ATOM 1564 C C . GLU A 1 199 ? -2.370 18.747 16.877 1.00 90.12 199 GLU A C 1
ATOM 1566 O O . GLU A 1 199 ? -1.148 18.575 16.768 1.00 90.12 199 GLU A O 1
ATOM 1571 N N . ASP A 1 200 ? -3.034 18.361 17.965 1.00 91.31 200 ASP A N 1
ATOM 1572 C CA . ASP A 1 200 ? -2.447 17.547 19.025 1.00 91.31 200 ASP A CA 1
ATOM 1573 C C . ASP A 1 200 ? -3.496 16.716 19.776 1.00 91.31 200 ASP A C 1
ATOM 1575 O O . ASP A 1 200 ? -4.706 16.918 19.653 1.00 91.31 200 ASP A O 1
ATOM 1579 N N . PHE A 1 201 ? -3.018 15.777 20.584 1.00 91.81 201 PHE A N 1
ATOM 1580 C CA . PHE A 1 201 ? -3.857 14.894 21.384 1.00 91.81 201 PHE A CA 1
ATOM 1581 C C . PHE A 1 201 ? -3.669 15.192 22.870 1.00 91.81 201 PHE A C 1
ATOM 1583 O O . PHE A 1 201 ? -2.545 15.266 23.365 1.00 91.81 201 PHE A O 1
ATOM 1590 N N . ALA A 1 202 ? -4.778 15.320 23.597 1.00 90.88 202 ALA A N 1
ATOM 1591 C CA . ALA A 1 202 ? -4.759 15.201 25.048 1.00 90.88 202 ALA A CA 1
ATOM 1592 C C . ALA A 1 202 ? -4.344 13.775 25.446 1.00 90.88 202 ALA A C 1
ATOM 1594 O O . ALA A 1 202 ? -4.395 12.845 24.633 1.00 90.88 202 ALA A O 1
ATOM 1595 N N . ASP A 1 203 ? -3.952 13.587 26.708 1.00 91.19 203 ASP A N 1
ATOM 1596 C CA . ASP A 1 203 ? -3.598 12.260 27.205 1.00 91.19 203 ASP A CA 1
ATOM 1597 C C . ASP A 1 203 ? -4.762 11.276 26.966 1.00 91.19 203 ASP A C 1
ATOM 1599 O O . ASP A 1 203 ? -5.874 11.512 27.455 1.00 91.19 203 ASP A O 1
ATOM 1603 N N . PRO A 1 204 ? -4.547 10.180 26.207 1.00 95.25 204 PRO A N 1
ATOM 1604 C CA . PRO A 1 204 ? -5.612 9.233 25.926 1.00 95.25 204 PRO A CA 1
ATOM 1605 C C . PRO A 1 204 ? -6.118 8.579 27.213 1.00 95.25 204 PRO A C 1
ATOM 1607 O O . PRO A 1 204 ? -5.330 8.214 28.089 1.00 95.25 204 PRO A O 1
ATOM 1610 N N . ILE A 1 205 ? -7.433 8.403 27.305 1.00 95.44 205 ILE A N 1
ATOM 1611 C CA . ILE A 1 205 ? -8.120 7.843 28.468 1.00 95.44 205 ILE A CA 1
ATOM 1612 C C . ILE A 1 205 ? -8.442 6.381 28.182 1.00 95.44 205 ILE A C 1
ATOM 1614 O O . ILE A 1 205 ? -9.148 6.059 27.225 1.00 95.44 205 ILE A O 1
ATOM 1618 N N . LEU A 1 206 ? -7.928 5.488 29.025 1.00 96.44 206 LEU A N 1
ATOM 1619 C CA . LEU A 1 206 ? -8.324 4.086 29.014 1.00 96.44 206 LEU A CA 1
ATOM 1620 C C . LEU A 1 206 ? -9.642 3.938 29.771 1.00 96.44 206 LEU A C 1
ATOM 1622 O O . LEU A 1 206 ? -9.705 4.251 30.959 1.00 96.44 206 LEU A O 1
ATOM 1626 N N . LEU A 1 207 ? -10.681 3.456 29.095 1.00 94.19 207 LEU A N 1
ATOM 1627 C CA . LEU A 1 207 ? -11.995 3.321 29.704 1.00 94.19 207 LEU A CA 1
ATOM 1628 C C . LEU A 1 207 ? -12.084 2.024 30.532 1.00 94.19 207 LEU A C 1
ATOM 1630 O O . LEU A 1 207 ? -11.826 0.940 29.993 1.00 94.19 207 LEU A O 1
ATOM 1634 N N . PRO A 1 208 ? -12.468 2.095 31.819 1.00 92.62 208 PRO A N 1
ATOM 1635 C CA . PRO A 1 208 ? -12.789 0.914 32.618 1.00 92.62 208 PRO A CA 1
ATOM 1636 C C . PRO A 1 208 ? -14.042 0.189 32.099 1.00 92.62 208 PRO A C 1
ATOM 1638 O O . PRO A 1 208 ? -14.799 0.714 31.281 1.00 92.62 208 PRO A O 1
ATOM 1641 N N . PHE A 1 209 ? -14.271 -1.035 32.581 1.00 92.38 209 PHE A N 1
ATOM 1642 C CA . PHE A 1 209 ? -15.474 -1.797 32.239 1.00 92.38 209 PHE A CA 1
ATOM 1643 C C . PHE A 1 209 ? -16.667 -1.381 33.112 1.00 92.38 209 PHE A C 1
ATOM 1645 O O . PHE A 1 209 ? -16.548 -1.279 34.332 1.00 92.38 209 PHE A O 1
ATOM 1652 N N . GLU A 1 210 ? -17.819 -1.180 32.480 1.00 93.00 210 GLU A N 1
ATOM 1653 C CA . GLU A 1 210 ? -19.142 -1.132 33.103 1.00 93.00 210 GLU A CA 1
ATOM 1654 C C . GLU A 1 210 ? -19.777 -2.510 32.919 1.00 93.00 210 GLU A C 1
ATOM 1656 O O . GLU A 1 210 ? -19.998 -2.955 31.790 1.00 93.00 210 GLU A O 1
ATOM 1661 N N . GLU A 1 211 ? -20.012 -3.220 34.020 1.00 93.25 211 GLU A N 1
ATOM 1662 C CA . GLU A 1 211 ? -20.582 -4.560 33.948 1.00 93.25 211 GLU A CA 1
ATOM 1663 C C . GLU A 1 211 ? -22.095 -4.470 33.735 1.00 93.25 211 GLU A C 1
ATOM 1665 O O . GLU A 1 211 ? -22.815 -3.856 34.523 1.00 93.25 211 GLU A O 1
ATOM 1670 N N . ILE A 1 212 ? -22.566 -5.090 32.655 1.00 93.06 212 ILE A N 1
ATOM 1671 C CA . ILE A 1 212 ? -23.973 -5.172 32.278 1.00 93.06 212 ILE A CA 1
ATOM 1672 C C . ILE A 1 212 ? -24.487 -6.556 32.656 1.00 93.06 212 ILE A C 1
ATOM 1674 O O . ILE A 1 212 ? -23.971 -7.574 32.188 1.00 93.06 212 ILE A O 1
ATOM 1678 N N . THR A 1 213 ? -25.525 -6.593 33.483 1.00 92.44 213 THR A N 1
ATOM 1679 C CA . THR A 1 213 ? -26.230 -7.819 33.858 1.00 92.44 213 THR A CA 1
ATOM 1680 C C . THR A 1 213 ? -27.526 -7.909 33.065 1.00 92.44 213 THR A C 1
ATOM 1682 O O . THR A 1 213 ? -28.348 -6.995 33.104 1.00 92.44 213 THR A O 1
ATOM 1685 N N . VAL A 1 214 ? -27.715 -9.019 32.351 1.00 91.88 214 VAL A N 1
ATOM 1686 C CA . VAL A 1 214 ? -28.936 -9.306 31.589 1.00 91.88 214 VAL A CA 1
ATOM 1687 C C . VAL A 1 214 ? -29.654 -10.456 32.289 1.00 91.88 214 VAL A C 1
ATOM 1689 O O . VAL A 1 214 ? -29.271 -11.614 32.138 1.00 91.88 214 VAL A O 1
ATOM 1692 N N . LYS A 1 215 ? -30.667 -10.130 33.094 1.00 92.00 215 LYS A N 1
ATOM 1693 C CA . LYS A 1 215 ? -31.494 -11.114 33.803 1.00 92.00 215 LYS A CA 1
ATOM 1694 C C . LYS A 1 215 ? -32.539 -11.662 32.851 1.00 92.00 215 LYS A C 1
ATOM 1696 O O . LYS A 1 215 ? -33.313 -10.883 32.303 1.00 92.00 215 LYS A O 1
ATOM 1701 N N . LEU A 1 216 ? -32.574 -12.973 32.667 1.00 92.38 216 LEU A N 1
ATOM 1702 C CA . LEU A 1 216 ? -33.372 -13.659 31.660 1.00 92.38 216 LEU A CA 1
ATOM 1703 C C . LEU A 1 216 ? -34.065 -14.883 32.247 1.00 92.38 216 LEU A C 1
ATOM 1705 O O . LEU A 1 216 ? -33.456 -15.684 32.951 1.00 92.38 216 LEU A O 1
ATOM 1709 N N . HIS A 1 217 ? -35.333 -15.049 31.885 1.00 94.19 217 HIS A N 1
ATOM 1710 C CA . HIS A 1 217 ? -36.071 -16.290 32.081 1.00 94.19 217 HIS A CA 1
ATOM 1711 C C . HIS A 1 217 ? -36.633 -16.742 30.731 1.00 94.19 217 HIS A C 1
ATOM 1713 O O . HIS A 1 217 ? -37.491 -16.062 30.163 1.00 94.19 217 HIS A O 1
ATOM 1719 N N . ILE A 1 218 ? -36.123 -17.859 30.212 1.00 94.00 218 ILE A N 1
ATOM 1720 C CA . ILE A 1 218 ? -36.367 -18.334 28.845 1.00 94.00 218 ILE A CA 1
ATOM 1721 C C . ILE A 1 218 ? -37.072 -19.693 28.883 1.00 94.00 218 ILE A C 1
ATOM 1723 O O . ILE A 1 218 ? -36.654 -20.590 29.613 1.00 94.00 218 ILE A O 1
ATOM 1727 N N . VAL A 1 219 ? -38.121 -19.856 28.077 1.00 94.56 219 VAL A N 1
ATOM 1728 C CA . VAL A 1 219 ? -38.781 -21.149 27.843 1.00 94.56 219 VAL A CA 1
ATOM 1729 C C . VAL A 1 219 ? -38.197 -21.767 26.584 1.00 94.56 219 VAL A C 1
ATOM 1731 O O . VAL A 1 219 ? -38.146 -21.111 25.541 1.00 94.56 219 VAL A O 1
ATOM 1734 N N . VAL A 1 220 ? -37.770 -23.021 26.676 1.00 94.06 220 VAL A N 1
ATOM 1735 C CA . VAL A 1 220 ? -37.101 -23.736 25.583 1.00 94.06 220 VAL A CA 1
ATOM 1736 C C . VAL A 1 220 ? -37.827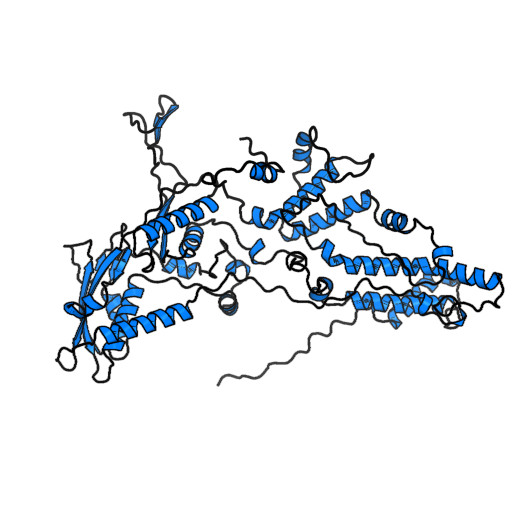 -25.025 25.224 1.00 94.06 220 VAL A C 1
ATOM 1738 O O . VAL A 1 220 ? -38.574 -25.573 26.033 1.00 94.06 220 VAL A O 1
ATOM 1741 N N . ALA A 1 221 ? -37.597 -25.504 24.003 1.00 92.44 221 ALA A N 1
ATOM 1742 C CA . ALA A 1 221 ? -38.101 -26.787 23.534 1.00 92.44 221 ALA A CA 1
ATOM 1743 C C . ALA A 1 221 ? -37.396 -27.980 24.212 1.00 92.44 221 ALA A C 1
ATOM 1745 O O . ALA A 1 221 ? -36.328 -27.848 24.822 1.00 92.44 221 ALA A O 1
ATOM 1746 N N . ASP A 1 222 ? -38.023 -29.154 24.113 1.00 86.62 222 ASP A N 1
ATOM 1747 C CA . ASP A 1 222 ? -37.621 -30.357 24.850 1.00 86.62 222 ASP A CA 1
ATOM 1748 C C . ASP A 1 222 ? -36.307 -30.976 24.336 1.00 86.62 222 ASP A C 1
ATOM 1750 O O . ASP A 1 222 ? -35.556 -31.572 25.110 1.00 86.62 222 ASP A O 1
ATOM 1754 N N . ASP A 1 223 ? -35.996 -30.801 23.051 1.00 86.81 223 ASP A N 1
ATOM 1755 C CA . ASP A 1 223 ? -34.894 -31.440 22.318 1.00 86.81 223 ASP A CA 1
ATOM 1756 C C . ASP A 1 223 ? -33.604 -30.603 22.244 1.00 86.81 223 ASP A C 1
ATOM 1758 O O . ASP A 1 223 ? -32.648 -30.964 21.557 1.00 86.81 223 ASP A O 1
ATOM 1762 N N . VAL A 1 224 ? -33.543 -29.491 22.974 1.00 89.62 224 VAL A N 1
ATOM 1763 C CA . VAL A 1 224 ? -32.436 -28.532 22.877 1.00 89.62 224 VAL A CA 1
ATOM 1764 C C . VAL A 1 224 ? -31.255 -28.943 23.762 1.00 89.62 224 VAL A C 1
ATOM 1766 O O . VAL A 1 224 ? -31.425 -29.455 24.866 1.00 89.62 224 VAL A O 1
ATOM 1769 N N . ASP A 1 225 ? -30.030 -28.664 23.333 1.00 91.12 225 ASP A N 1
ATOM 1770 C CA . ASP A 1 225 ? -28.853 -28.718 24.207 1.00 91.12 225 ASP A CA 1
ATOM 1771 C C . ASP A 1 225 ? -28.731 -27.391 24.980 1.00 91.12 225 ASP A C 1
ATOM 1773 O O . ASP A 1 225 ? -28.402 -26.353 24.397 1.00 91.12 225 ASP A O 1
ATOM 1777 N N . LEU A 1 226 ? -29.031 -27.411 26.286 1.00 90.75 226 LEU A N 1
ATOM 1778 C CA . LEU A 1 226 ? -29.021 -26.210 27.136 1.00 90.75 226 LEU A CA 1
ATOM 1779 C C . LEU A 1 226 ? -27.631 -25.604 27.286 1.00 90.75 226 LEU A C 1
ATOM 1781 O O . LEU A 1 226 ? -27.505 -24.382 27.281 1.00 90.75 226 LEU A O 1
ATOM 1785 N N . ASP A 1 227 ? -26.600 -26.437 27.421 1.00 92.56 227 ASP A N 1
ATOM 1786 C CA . ASP A 1 227 ? -25.238 -25.976 27.678 1.00 92.56 227 ASP A CA 1
ATOM 1787 C C . ASP A 1 227 ? -24.714 -25.226 26.445 1.00 92.56 227 ASP A C 1
ATOM 1789 O O . ASP A 1 227 ? -24.139 -24.134 26.544 1.00 92.56 227 ASP A O 1
ATOM 1793 N N . ARG A 1 228 ? -24.991 -25.776 25.256 1.00 92.94 228 ARG A N 1
ATOM 1794 C CA . ARG A 1 228 ? -24.681 -25.138 23.975 1.00 92.94 228 ARG A CA 1
ATOM 1795 C C . ARG A 1 228 ? -25.524 -23.885 23.731 1.00 92.94 228 ARG A C 1
ATOM 1797 O O . ARG A 1 228 ? -24.969 -22.876 23.287 1.00 92.94 228 ARG A O 1
ATOM 1804 N N . LEU A 1 229 ? -26.830 -23.928 24.009 1.00 92.44 229 LEU A N 1
ATOM 1805 C CA . LEU A 1 229 ? -27.721 -22.777 23.838 1.00 92.44 229 LEU A CA 1
ATOM 1806 C C . LEU A 1 229 ? -27.305 -21.620 24.756 1.00 92.44 229 LEU A C 1
ATOM 1808 O O . LEU A 1 229 ? -27.188 -20.488 24.294 1.00 92.44 229 LEU A O 1
ATOM 1812 N N . ALA A 1 230 ? -27.004 -21.893 26.026 1.00 92.94 230 ALA A N 1
ATOM 1813 C CA . ALA A 1 230 ? -26.555 -20.887 26.984 1.00 92.94 230 ALA A CA 1
ATOM 1814 C C . ALA A 1 230 ? -25.255 -20.200 26.536 1.00 92.94 230 ALA A C 1
ATOM 1816 O O . ALA A 1 230 ? -25.142 -18.974 26.602 1.00 92.94 230 ALA A O 1
ATOM 1817 N N . ALA A 1 231 ? -24.291 -20.970 26.020 1.00 93.56 231 ALA A N 1
ATOM 1818 C CA . ALA A 1 231 ? -23.063 -20.425 25.448 1.00 93.56 231 ALA A CA 1
ATOM 1819 C C . ALA A 1 231 ? -23.328 -19.541 24.216 1.00 93.56 231 ALA A C 1
ATOM 1821 O O . ALA A 1 231 ? -22.695 -18.493 24.062 1.00 93.56 231 ALA A O 1
ATOM 1822 N N . HIS A 1 232 ? -24.265 -19.945 23.352 1.00 92.81 232 HIS A N 1
ATOM 1823 C CA . HIS A 1 232 ? -24.638 -19.184 22.161 1.00 92.81 232 HIS A CA 1
ATOM 1824 C C . HIS A 1 232 ? -25.370 -17.881 22.509 1.00 92.81 232 HIS A C 1
ATOM 1826 O O . HIS A 1 232 ? -24.987 -16.825 22.007 1.00 92.81 232 HIS A O 1
ATOM 1832 N N . ILE A 1 233 ? -26.342 -17.934 23.431 1.00 93.56 233 ILE A N 1
ATOM 1833 C CA . ILE A 1 233 ? -27.031 -16.756 23.975 1.00 93.56 233 ILE A CA 1
ATOM 1834 C C . ILE A 1 233 ? -26.005 -15.781 24.536 1.00 93.56 233 ILE A C 1
ATOM 1836 O O . ILE A 1 233 ? -25.973 -14.619 24.141 1.00 93.56 233 ILE A O 1
ATOM 1840 N N . TYR A 1 234 ? -25.114 -16.256 25.407 1.00 94.69 234 TYR A N 1
ATOM 1841 C CA . TYR A 1 234 ? -24.085 -15.412 26.000 1.00 94.69 234 TYR A CA 1
ATOM 1842 C C . TYR A 1 234 ? -23.213 -14.723 24.948 1.00 94.69 234 TYR A C 1
ATOM 1844 O O . TYR A 1 234 ? -22.953 -13.524 25.052 1.00 94.69 234 TYR A O 1
ATOM 1852 N N . TRP A 1 235 ? -22.771 -15.460 23.924 1.00 93.38 235 TRP A N 1
ATOM 1853 C CA . TRP A 1 235 ? -21.972 -14.896 22.840 1.00 93.38 235 TRP A CA 1
ATOM 1854 C C . TRP A 1 235 ? -22.726 -13.794 22.092 1.00 93.38 235 TRP A C 1
ATOM 1856 O O . TRP A 1 235 ? -22.201 -12.686 21.974 1.00 93.38 235 TRP A O 1
ATOM 1866 N N . GLN A 1 236 ? -23.964 -14.046 21.665 1.00 93.31 236 GLN A N 1
ATOM 1867 C CA . GLN A 1 236 ? -24.757 -13.058 20.929 1.00 93.31 236 GLN A CA 1
ATOM 1868 C C . GLN A 1 236 ? -25.074 -11.822 21.775 1.00 93.31 236 GLN A C 1
ATOM 1870 O O . GLN A 1 236 ? -24.905 -10.698 21.306 1.00 93.31 236 GLN A O 1
ATOM 1875 N N . LEU A 1 237 ? -25.431 -12.000 23.051 1.00 93.88 237 LEU A N 1
ATOM 1876 C CA . LEU A 1 237 ? -25.615 -10.883 23.979 1.00 93.88 237 LEU A CA 1
ATOM 1877 C C . LEU A 1 237 ? -24.319 -10.082 24.152 1.00 93.88 237 LEU A C 1
ATOM 1879 O O . LEU A 1 237 ? -24.347 -8.852 24.141 1.00 93.88 237 LEU A O 1
ATOM 1883 N N . SER A 1 238 ? -23.171 -10.757 24.267 1.00 92.56 238 SER A N 1
ATOM 1884 C CA . SER A 1 238 ? -21.876 -10.084 24.404 1.00 92.56 238 SER A CA 1
ATOM 1885 C C . SER A 1 238 ? -21.519 -9.249 23.171 1.00 92.56 238 SER A C 1
ATOM 1887 O O . SER A 1 238 ? -21.064 -8.118 23.325 1.00 92.56 238 SER A O 1
ATOM 1889 N N . GLN A 1 239 ? -21.809 -9.753 21.968 1.00 89.94 239 GLN A N 1
ATOM 1890 C CA . GLN A 1 239 ? -21.577 -9.048 20.706 1.00 89.94 239 GLN A CA 1
ATOM 1891 C C . GLN A 1 239 ? -22.579 -7.909 20.498 1.00 89.94 239 GLN A C 1
ATOM 1893 O O . GLN A 1 239 ? -22.216 -6.853 19.989 1.00 89.94 239 GLN A O 1
ATOM 1898 N N . ALA A 1 240 ? -23.822 -8.072 20.950 1.00 91.38 240 ALA A N 1
ATOM 1899 C CA . ALA A 1 240 ? -24.810 -7.003 20.939 1.00 91.38 240 ALA A CA 1
ATOM 1900 C C . ALA A 1 240 ? -24.445 -5.869 21.910 1.00 91.38 240 ALA A C 1
ATOM 1902 O O . ALA A 1 240 ? -24.701 -4.706 21.608 1.00 91.38 240 ALA A O 1
ATOM 1903 N N . ILE A 1 241 ? -23.824 -6.166 23.054 1.00 91.31 241 ILE A N 1
ATOM 1904 C CA . ILE A 1 241 ? -23.390 -5.150 24.025 1.00 91.31 241 ILE A CA 1
ATOM 1905 C C . ILE A 1 241 ? -22.096 -4.465 23.570 1.00 91.31 241 ILE A C 1
ATOM 1907 O O . ILE A 1 241 ? -22.013 -3.237 23.566 1.00 91.31 241 ILE A O 1
ATOM 1911 N N . ALA A 1 242 ? -21.094 -5.252 23.183 1.00 88.94 242 ALA A N 1
ATOM 1912 C CA . ALA A 1 242 ? -19.759 -4.787 22.826 1.00 88.94 242 ALA A CA 1
ATOM 1913 C C . ALA A 1 242 ? -19.297 -5.456 21.519 1.00 88.94 242 ALA A C 1
ATOM 1915 O O . ALA A 1 242 ? -18.526 -6.420 21.564 1.00 88.94 242 ALA A O 1
ATOM 1916 N N . PRO A 1 243 ? -19.760 -4.961 20.358 1.00 86.19 243 PRO A N 1
ATOM 1917 C CA . PRO A 1 243 ? -19.476 -5.590 19.077 1.00 86.19 243 PRO A CA 1
ATOM 1918 C C . PRO A 1 243 ? -17.985 -5.508 18.728 1.00 86.19 243 PRO A C 1
ATOM 1920 O O . PRO A 1 243 ? -17.260 -4.608 19.161 1.00 86.19 243 PRO A O 1
ATOM 1923 N N . THR A 1 244 ? -17.525 -6.466 17.926 1.00 81.75 244 THR A N 1
ATOM 1924 C CA . THR A 1 244 ? -16.137 -6.568 17.457 1.00 81.75 244 THR A CA 1
ATOM 1925 C C . THR A 1 244 ? -16.063 -6.287 15.963 1.00 81.75 244 THR A C 1
ATOM 1927 O O . THR A 1 244 ? -16.771 -6.911 15.174 1.00 81.75 244 THR A O 1
ATOM 1930 N N . LEU A 1 245 ? -15.226 -5.323 15.581 1.00 86.62 245 LEU A N 1
ATOM 1931 C CA . LEU A 1 245 ? -15.041 -4.946 14.183 1.00 86.62 245 LEU A CA 1
ATOM 1932 C C . LEU A 1 245 ? -14.252 -6.031 13.440 1.00 86.62 245 LEU A C 1
ATOM 1934 O O . LEU A 1 245 ? -13.301 -6.599 13.988 1.00 86.62 245 LEU A O 1
ATOM 1938 N N . SER A 1 246 ? -14.642 -6.310 12.199 1.00 84.38 246 SER A N 1
ATOM 1939 C CA . SER A 1 246 ? -13.988 -7.323 11.368 1.00 84.38 246 SER A CA 1
ATOM 1940 C C . SER A 1 246 ? -12.926 -6.695 10.469 1.00 84.38 246 SER A C 1
ATOM 1942 O O . SER A 1 246 ? -13.104 -5.597 9.947 1.00 84.38 246 SER A O 1
ATOM 1944 N N . PHE A 1 247 ? -11.817 -7.410 10.286 1.00 87.75 247 PHE A N 1
ATOM 1945 C CA . PHE A 1 247 ? -10.795 -7.062 9.304 1.00 87.75 247 PHE A CA 1
ATOM 1946 C C . PHE A 1 247 ? -10.989 -7.916 8.059 1.00 87.75 247 PHE A C 1
ATOM 1948 O O . PHE A 1 247 ? -11.101 -9.139 8.147 1.00 87.75 247 PHE A O 1
ATOM 1955 N N . HIS A 1 248 ? -10.978 -7.271 6.902 1.00 87.94 248 HIS A N 1
ATOM 1956 C CA . HIS A 1 248 ? -11.197 -7.914 5.614 1.00 87.94 248 HIS A CA 1
ATOM 1957 C C . HIS A 1 248 ? -9.881 -8.104 4.869 1.00 87.94 248 HIS A C 1
ATOM 1959 O O . HIS A 1 248 ? -8.960 -7.288 4.975 1.00 87.94 248 HIS A O 1
ATOM 1965 N N . SER A 1 249 ? -9.782 -9.189 4.101 1.00 87.62 249 SER A N 1
ATOM 1966 C CA . SER A 1 249 ? -8.642 -9.423 3.215 1.00 87.62 249 SER A CA 1
ATOM 1967 C C . SER A 1 249 ? -8.767 -8.608 1.928 1.00 87.62 249 SER A C 1
ATOM 1969 O O . SER A 1 249 ? -9.865 -8.222 1.518 1.00 87.62 249 SER A O 1
ATOM 1971 N N . LEU A 1 250 ? -7.645 -8.416 1.227 1.00 88.44 250 LEU A N 1
ATOM 1972 C CA . LEU A 1 250 ? -7.664 -7.796 -0.098 1.00 88.44 250 LEU A CA 1
ATOM 1973 C C . LEU A 1 250 ? -8.507 -8.623 -1.080 1.00 88.44 250 LEU A C 1
ATOM 1975 O O . LEU A 1 250 ? -9.221 -8.072 -1.911 1.00 88.44 250 LEU A O 1
ATOM 1979 N N . SER A 1 251 ? -8.441 -9.955 -0.986 1.00 86.44 251 SER A N 1
ATOM 1980 C CA . SER A 1 251 ? -9.209 -10.850 -1.855 1.00 86.44 251 SER A CA 1
ATOM 1981 C C . SER A 1 251 ? -10.719 -10.731 -1.643 1.00 86.44 251 SER A C 1
ATOM 1983 O O . SER A 1 251 ? -11.442 -10.668 -2.633 1.00 86.44 251 SER A O 1
ATOM 1985 N N . ALA A 1 252 ? -11.184 -10.651 -0.391 1.00 86.00 252 ALA A N 1
ATOM 1986 C CA . ALA A 1 252 ? -12.600 -10.487 -0.066 1.00 86.00 252 ALA A CA 1
ATOM 1987 C C . ALA A 1 252 ? -13.130 -9.152 -0.608 1.00 86.00 252 ALA A C 1
ATOM 1989 O O . ALA A 1 252 ? -14.093 -9.132 -1.370 1.00 86.00 252 ALA A O 1
ATOM 1990 N N . ARG A 1 253 ? -12.406 -8.052 -0.356 1.00 86.12 253 ARG A N 1
ATOM 1991 C CA . ARG A 1 253 ? -12.770 -6.720 -0.866 1.00 86.12 253 ARG A CA 1
ATOM 1992 C C . ARG A 1 253 ? -12.827 -6.635 -2.388 1.00 86.12 253 ARG A C 1
ATOM 1994 O O . ARG A 1 253 ? -13.664 -5.926 -2.937 1.00 86.12 253 ARG A O 1
ATOM 2001 N N . ARG A 1 254 ? -11.970 -7.378 -3.092 1.00 84.88 254 ARG A N 1
ATOM 2002 C CA . ARG A 1 254 ? -12.007 -7.439 -4.561 1.00 84.88 254 ARG A CA 1
ATOM 2003 C C . ARG A 1 254 ? -13.191 -8.241 -5.101 1.00 84.88 254 ARG A C 1
ATOM 2005 O O . ARG A 1 254 ? -13.663 -7.926 -6.187 1.00 84.88 254 ARG A O 1
ATOM 2012 N N . GLN A 1 255 ? -13.666 -9.254 -4.375 1.00 86.75 255 GLN A N 1
ATOM 2013 C CA . GLN A 1 255 ? -14.861 -10.018 -4.763 1.00 86.75 255 GLN A CA 1
ATOM 2014 C C . GLN A 1 255 ? -16.143 -9.182 -4.644 1.00 86.75 255 GLN A C 1
ATOM 2016 O O . GLN A 1 255 ? -17.090 -9.415 -5.388 1.00 86.75 255 GLN A O 1
ATOM 2021 N N . GLU A 1 256 ? -16.146 -8.162 -3.784 1.00 84.56 256 GLU A N 1
ATOM 2022 C CA . GLU A 1 256 ? -17.236 -7.184 -3.643 1.00 84.56 256 GLU A CA 1
ATOM 2023 C C . GLU A 1 256 ? -17.314 -6.171 -4.809 1.00 84.56 256 GLU A C 1
ATOM 2025 O O . GLU A 1 256 ? -18.130 -5.255 -4.764 1.00 84.56 256 GLU A O 1
ATOM 2030 N N . ASN A 1 257 ? -16.483 -6.306 -5.856 1.00 83.50 257 ASN A N 1
ATOM 2031 C CA . ASN A 1 257 ? -16.374 -5.368 -6.987 1.00 83.50 257 ASN A CA 1
ATOM 2032 C C . ASN A 1 257 ? -16.077 -3.910 -6.580 1.00 83.50 257 ASN A C 1
ATOM 2034 O O . ASN A 1 257 ? -16.401 -2.976 -7.316 1.00 83.50 257 ASN A O 1
ATOM 2038 N N . ARG A 1 258 ? -15.432 -3.697 -5.425 1.00 82.38 258 ARG A N 1
ATOM 2039 C CA . ARG A 1 258 ? -14.998 -2.361 -5.001 1.00 82.38 258 ARG A CA 1
ATOM 2040 C C . ARG A 1 258 ? -13.779 -1.883 -5.813 1.00 82.38 258 ARG A C 1
ATOM 2042 O O . ARG A 1 258 ? -12.876 -2.688 -6.076 1.00 82.38 258 ARG A O 1
ATOM 2049 N N . PRO A 1 259 ? -13.717 -0.591 -6.194 1.00 90.06 259 PRO A N 1
ATOM 2050 C CA . PRO A 1 259 ? -12.536 0.005 -6.817 1.00 90.06 259 PRO A CA 1
ATOM 2051 C C . PRO A 1 259 ? -11.285 -0.104 -5.932 1.00 90.06 259 PRO A C 1
ATOM 2053 O O . PRO A 1 259 ? -11.369 -0.063 -4.705 1.00 90.06 259 PRO A O 1
ATOM 2056 N N . ILE A 1 260 ? -10.110 -0.263 -6.550 1.00 90.19 260 ILE A N 1
ATOM 2057 C CA . ILE A 1 260 ? -8.838 -0.468 -5.830 1.00 90.19 260 ILE A CA 1
ATOM 2058 C C . ILE A 1 260 ? -8.468 0.758 -4.990 1.00 90.19 260 ILE A C 1
ATOM 2060 O O . ILE A 1 260 ? -8.020 0.607 -3.858 1.00 90.19 260 ILE A O 1
ATOM 2064 N N . ASP A 1 261 ? -8.656 1.952 -5.535 1.00 90.12 261 ASP A N 1
ATOM 2065 C CA . ASP A 1 261 ? -8.441 3.229 -4.861 1.00 90.12 261 ASP A CA 1
ATOM 2066 C C . ASP A 1 261 ? -9.274 3.347 -3.581 1.00 90.12 261 ASP A C 1
ATOM 2068 O O . ASP A 1 261 ? -8.715 3.676 -2.542 1.00 90.12 261 ASP A O 1
ATOM 2072 N N . THR A 1 262 ? -10.548 2.943 -3.605 1.00 90.44 262 THR A N 1
ATOM 2073 C CA . THR A 1 262 ? -11.400 2.913 -2.402 1.00 90.44 262 THR A CA 1
ATOM 2074 C C . THR A 1 262 ? -10.939 1.874 -1.374 1.00 90.44 262 THR A C 1
ATOM 2076 O O . THR A 1 262 ? -11.072 2.083 -0.173 1.00 90.44 262 THR A O 1
ATOM 2079 N N . ILE A 1 263 ? -10.383 0.736 -1.809 1.00 90.94 263 ILE A N 1
ATOM 2080 C CA . ILE A 1 263 ? -9.880 -0.295 -0.882 1.00 90.94 263 ILE A CA 1
ATOM 2081 C C . ILE A 1 263 ? -8.647 0.205 -0.117 1.00 90.94 263 ILE A C 1
ATOM 2083 O O . ILE A 1 263 ? -8.507 -0.084 1.069 1.00 90.94 263 ILE A O 1
ATOM 2087 N N . PHE A 1 264 ? -7.744 0.918 -0.793 1.00 91.81 264 PHE A N 1
ATOM 2088 C CA . PHE A 1 264 ? -6.514 1.450 -0.196 1.00 91.81 264 PHE A CA 1
ATOM 2089 C C . PHE A 1 264 ? -6.681 2.855 0.400 1.00 91.81 264 PHE A C 1
ATOM 2091 O O . PHE A 1 264 ? -5.694 3.435 0.846 1.00 91.81 264 PHE A O 1
ATOM 2098 N N . GLU A 1 265 ? -7.903 3.384 0.441 1.00 90.31 265 GLU A N 1
ATOM 2099 C CA . GLU A 1 265 ? -8.183 4.707 0.982 1.00 90.31 265 GLU A CA 1
ATOM 2100 C C . GLU A 1 265 ? -7.898 4.777 2.492 1.00 90.31 265 GLU A C 1
ATOM 2102 O O . GLU A 1 265 ? -8.314 3.923 3.285 1.00 90.31 265 GLU A O 1
ATOM 2107 N N . GLY A 1 266 ? -7.185 5.831 2.892 1.00 90.75 266 GLY A N 1
ATOM 2108 C CA . GLY A 1 266 ? -6.799 6.080 4.276 1.00 90.75 266 GLY A CA 1
ATOM 2109 C C . GLY A 1 266 ? -5.476 5.414 4.684 1.00 90.75 266 GLY A C 1
ATOM 2110 O O . GLY A 1 266 ? -4.619 5.118 3.842 1.00 90.75 266 GLY A O 1
ATOM 2111 N N . PRO A 1 267 ? -5.252 5.227 5.998 1.00 91.94 267 PRO A N 1
ATOM 2112 C CA . PRO A 1 267 ? -3.961 4.813 6.524 1.00 91.94 267 PRO A CA 1
ATOM 2113 C C . PRO A 1 267 ? -3.638 3.336 6.296 1.00 91.94 267 PRO A C 1
ATOM 2115 O O . PRO A 1 267 ? -4.519 2.479 6.403 1.00 91.94 267 PRO A O 1
ATOM 2118 N N . PRO A 1 268 ? -2.354 2.992 6.074 1.00 89.62 268 PRO A N 1
ATOM 2119 C CA . PRO A 1 268 ? -1.940 1.605 5.928 1.00 89.62 268 PRO A CA 1
ATOM 2120 C C . PRO A 1 268 ? -2.075 0.860 7.267 1.00 89.62 268 PRO A C 1
ATOM 2122 O O . PRO A 1 268 ? -1.317 1.095 8.211 1.00 89.62 268 PRO A O 1
ATOM 2125 N N . LEU A 1 269 ? -3.033 -0.067 7.340 1.00 91.25 269 LEU A N 1
ATOM 2126 C CA . LEU A 1 269 ? -3.281 -0.915 8.512 1.00 91.25 269 LEU A CA 1
ATOM 2127 C C . LEU A 1 269 ? -2.491 -2.225 8.429 1.00 91.25 269 LEU A C 1
ATOM 2129 O O . LEU A 1 269 ? -2.358 -2.801 7.351 1.00 91.25 269 LEU A O 1
ATOM 2133 N N . ALA A 1 270 ? -2.005 -2.737 9.563 1.00 89.00 270 ALA A N 1
ATOM 2134 C CA . ALA A 1 270 ? -1.196 -3.955 9.603 1.00 89.00 270 ALA A CA 1
ATOM 2135 C C . ALA A 1 270 ? -2.011 -5.249 9.444 1.00 89.00 270 ALA A C 1
ATOM 2137 O O . ALA A 1 270 ? -1.462 -6.261 9.003 1.00 89.00 270 ALA A O 1
ATOM 2138 N N . ASN A 1 271 ? -3.294 -5.223 9.819 1.00 88.69 271 ASN A N 1
ATOM 2139 C CA . ASN A 1 271 ? -4.117 -6.423 9.992 1.00 88.69 271 ASN A CA 1
ATOM 2140 C C . ASN A 1 271 ? -5.216 -6.625 8.931 1.00 88.69 271 ASN A C 1
ATOM 2142 O O . ASN A 1 271 ? -6.148 -7.396 9.166 1.00 88.69 271 ASN A O 1
ATOM 2146 N N . GLY A 1 272 ? -5.126 -5.948 7.783 1.00 88.94 272 GLY A N 1
ATOM 2147 C CA . GLY A 1 272 ? -6.111 -6.021 6.697 1.00 88.94 272 GLY A CA 1
ATOM 2148 C C . GLY A 1 272 ? -6.806 -4.683 6.458 1.00 88.94 272 GLY A C 1
ATOM 2149 O O . GLY A 1 272 ? -6.205 -3.636 6.669 1.00 88.94 272 GLY A O 1
ATOM 2150 N N . PHE A 1 273 ? -8.061 -4.721 6.016 1.00 89.50 273 PHE A N 1
ATOM 2151 C CA . PHE A 1 273 ? -8.849 -3.533 5.677 1.00 89.50 273 PHE A CA 1
ATOM 2152 C C . PHE A 1 273 ? -10.098 -3.429 6.553 1.00 89.50 273 PHE A C 1
ATOM 2154 O O . PHE A 1 273 ? -10.732 -4.437 6.863 1.00 89.50 273 PHE A O 1
ATOM 2161 N N . ILE A 1 274 ? -10.466 -2.205 6.921 1.00 90.25 274 ILE A N 1
ATOM 2162 C CA . ILE A 1 274 ? -11.685 -1.884 7.670 1.00 90.25 274 ILE A CA 1
ATOM 2163 C C . ILE A 1 274 ? -12.620 -1.129 6.724 1.00 90.25 274 ILE A C 1
ATOM 2165 O O . ILE A 1 274 ? -12.165 -0.187 6.077 1.00 90.25 274 ILE A O 1
ATOM 2169 N N . ASP A 1 275 ? -13.896 -1.524 6.633 1.00 87.12 275 ASP A N 1
ATOM 2170 C CA . ASP A 1 275 ? -14.863 -0.721 5.871 1.00 87.12 275 ASP A CA 1
ATOM 2171 C C . ASP A 1 275 ? -15.197 0.566 6.611 1.00 87.12 275 ASP A C 1
ATOM 2173 O O . ASP A 1 275 ? -15.439 0.527 7.817 1.00 87.12 275 ASP A O 1
ATOM 2177 N N . GLU A 1 276 ? -15.318 1.671 5.883 1.00 86.50 276 GLU A N 1
ATOM 2178 C CA . GLU A 1 276 ? -15.823 2.914 6.464 1.00 86.50 276 GLU A CA 1
ATOM 2179 C C . GLU A 1 276 ? -17.278 2.765 6.925 1.00 86.50 276 GLU A C 1
ATOM 2181 O O . GLU A 1 276 ? -17.601 3.127 8.052 1.00 86.50 276 GLU A O 1
ATOM 2186 N N . THR A 1 277 ? -18.141 2.145 6.111 1.00 86.25 277 THR A N 1
ATOM 2187 C CA . THR A 1 277 ? -19.573 2.019 6.442 1.00 86.25 277 THR A CA 1
ATOM 2188 C C . THR A 1 277 ? -19.807 1.080 7.624 1.00 86.25 277 THR A C 1
ATOM 2190 O O . THR A 1 277 ? -20.669 1.327 8.467 1.00 86.25 277 THR A O 1
ATOM 2193 N N . GLU A 1 278 ? -18.993 0.024 7.740 1.00 87.31 278 GLU A N 1
ATOM 2194 C CA . GLU A 1 278 ? -18.987 -0.828 8.928 1.00 87.31 278 GLU A CA 1
ATOM 2195 C C . GLU A 1 278 ? -18.487 -0.042 10.140 1.00 87.31 278 GLU A C 1
ATOM 2197 O O . GLU A 1 278 ? -19.101 -0.116 11.194 1.00 87.31 278 GLU A O 1
ATOM 2202 N N . LEU A 1 279 ? -17.417 0.747 10.019 1.00 89.88 279 LEU A N 1
ATOM 2203 C CA . LEU A 1 279 ? -16.880 1.519 11.140 1.00 89.88 279 LEU A CA 1
ATOM 2204 C C . LEU A 1 279 ? -17.886 2.543 11.695 1.00 89.88 279 LEU A C 1
ATOM 2206 O O . LEU A 1 279 ? -18.008 2.667 12.917 1.00 89.88 279 LEU A O 1
ATOM 2210 N N . GLU A 1 280 ? -18.626 3.228 10.820 1.00 86.44 280 GLU A N 1
ATOM 2211 C CA . GLU A 1 280 ? -19.693 4.173 11.185 1.00 86.44 280 GLU A CA 1
ATOM 2212 C C . GLU A 1 280 ? -20.831 3.491 11.964 1.00 86.44 280 GLU A C 1
ATOM 2214 O O . GLU A 1 280 ? -21.347 4.036 12.938 1.00 86.44 280 GLU A O 1
ATOM 2219 N N . GLY A 1 281 ? -21.177 2.248 11.613 1.00 83.44 281 GLY A N 1
ATOM 2220 C CA . GLY A 1 281 ? -22.166 1.457 12.353 1.00 83.44 281 GLY A CA 1
ATOM 2221 C C . GLY A 1 281 ? -21.721 1.039 13.764 1.00 83.44 281 GLY A C 1
ATOM 2222 O O . GLY A 1 281 ? -22.540 0.581 14.562 1.00 83.44 281 GLY A O 1
ATOM 2223 N N . PHE A 1 282 ? -20.433 1.187 14.094 1.00 84.56 282 PHE A N 1
ATOM 2224 C CA . PHE A 1 282 ? -19.829 0.742 15.355 1.00 84.56 282 PHE A CA 1
ATOM 2225 C C . PHE A 1 282 ? -19.608 1.889 16.347 1.00 84.56 282 PHE A C 1
ATOM 2227 O O . PHE A 1 282 ? -18.692 1.846 17.176 1.00 84.56 282 PHE A O 1
ATOM 2234 N N . ASP A 1 283 ? -20.420 2.935 16.272 1.00 83.69 283 ASP A N 1
ATOM 2235 C CA . ASP A 1 283 ? -20.342 4.069 17.183 1.00 83.69 283 ASP A CA 1
ATOM 2236 C C . ASP A 1 283 ? -20.602 3.714 18.649 1.00 83.69 283 ASP A C 1
ATOM 2238 O O . ASP A 1 283 ? -21.068 2.630 19.020 1.00 83.69 283 ASP A O 1
ATOM 2242 N N . ARG A 1 284 ? -20.217 4.645 19.525 1.00 85.12 284 ARG A N 1
ATOM 2243 C CA . ARG A 1 284 ? -20.325 4.454 20.965 1.00 85.12 284 ARG A CA 1
ATOM 2244 C C . ARG A 1 284 ? -21.789 4.313 21.367 1.00 85.12 284 ARG A C 1
ATOM 2246 O O . ARG A 1 284 ? -22.553 5.272 21.292 1.00 85.12 284 ARG A O 1
ATOM 2253 N N . LYS A 1 285 ? -22.174 3.132 21.851 1.00 86.00 285 LYS A N 1
ATOM 2254 C CA . LYS A 1 285 ? -23.531 2.918 22.359 1.00 86.00 285 LYS A CA 1
ATOM 2255 C C . LYS A 1 285 ? -23.775 3.781 23.595 1.00 86.00 285 LYS A C 1
ATOM 2257 O O . LYS A 1 285 ? -23.016 3.722 24.558 1.00 86.00 285 LYS A O 1
ATOM 2262 N N . THR A 1 286 ? -24.855 4.553 23.557 1.00 88.38 286 THR A N 1
ATOM 2263 C CA . THR A 1 286 ? -25.338 5.378 24.676 1.00 88.38 286 THR A CA 1
ATOM 2264 C C . THR A 1 286 ? -26.455 4.691 25.452 1.00 88.38 286 THR A C 1
ATOM 2266 O O . THR A 1 286 ? -26.642 4.950 26.636 1.00 88.38 286 THR A O 1
ATOM 2269 N N . THR A 1 287 ? -27.205 3.806 24.792 1.00 91.50 287 THR A N 1
ATOM 2270 C CA . THR A 1 287 ? -28.337 3.089 25.378 1.00 91.50 287 THR A CA 1
ATOM 2271 C C . THR A 1 287 ? -28.391 1.651 24.871 1.00 91.50 287 THR A C 1
ATOM 2273 O O . THR A 1 287 ? -27.971 1.354 23.752 1.00 91.50 287 THR A O 1
ATOM 2276 N N . LEU A 1 288 ? -28.917 0.758 25.705 1.00 91.06 288 LEU A N 1
ATOM 2277 C CA . LEU A 1 288 ? -29.242 -0.625 25.379 1.00 91.06 288 LEU A CA 1
ATOM 2278 C C . LEU A 1 288 ? -30.746 -0.829 25.563 1.00 91.06 288 LEU A C 1
ATOM 2280 O O . LEU A 1 288 ? -31.303 -0.426 26.585 1.00 91.06 288 LEU A O 1
ATOM 2284 N N . ARG A 1 289 ? -31.409 -1.454 24.588 1.00 92.06 289 ARG A N 1
ATOM 2285 C CA . ARG A 1 289 ? -32.854 -1.703 24.635 1.00 92.06 289 ARG A CA 1
ATOM 2286 C C . ARG A 1 289 ? -33.138 -3.172 24.890 1.00 92.06 289 ARG A C 1
ATOM 2288 O O . ARG A 1 289 ? -32.580 -4.041 24.226 1.00 92.06 289 ARG A O 1
ATOM 2295 N N . SER A 1 290 ? -34.062 -3.450 25.805 1.00 90.81 290 SER A N 1
ATOM 2296 C CA . SER A 1 290 ? -34.487 -4.821 26.114 1.00 90.81 290 SER A CA 1
ATOM 2297 C C . SER A 1 290 ? -35.119 -5.513 24.895 1.00 90.81 290 SER A C 1
ATOM 2299 O O . SER A 1 290 ? -34.955 -6.718 24.734 1.00 90.81 290 SER A O 1
ATOM 2301 N N . SER A 1 291 ? -35.791 -4.758 24.012 1.00 91.69 291 SER A N 1
ATOM 2302 C CA . SER A 1 291 ? -36.387 -5.267 22.764 1.00 91.69 291 SER A CA 1
ATOM 2303 C C . SER A 1 291 ? -35.368 -5.947 21.857 1.00 91.69 291 SER A C 1
ATOM 2305 O O . SER A 1 291 ? -35.641 -7.018 21.325 1.00 91.69 291 SER A O 1
ATOM 2307 N N . ASP A 1 292 ? -34.185 -5.353 21.719 1.00 91.81 292 ASP A N 1
ATOM 2308 C CA . ASP A 1 292 ? -33.164 -5.821 20.783 1.00 91.81 292 ASP A CA 1
ATOM 2309 C C . ASP A 1 292 ? -32.635 -7.186 21.237 1.00 91.81 292 ASP A C 1
ATOM 2311 O O . ASP A 1 292 ? -32.493 -8.108 20.438 1.00 91.81 292 ASP A O 1
ATOM 2315 N N . PHE A 1 293 ? -32.443 -7.355 22.548 1.00 92.81 293 PHE A N 1
ATOM 2316 C CA . PHE A 1 293 ? -32.056 -8.635 23.139 1.00 92.81 293 PHE A CA 1
ATOM 2317 C C . PHE A 1 293 ? -33.162 -9.688 23.052 1.00 92.81 293 PHE A C 1
ATOM 2319 O O . PHE A 1 293 ? -32.855 -10.851 22.809 1.00 92.81 293 PHE A O 1
ATOM 2326 N N . ILE A 1 294 ? -34.434 -9.305 23.223 1.00 92.31 294 ILE A N 1
ATOM 2327 C CA . ILE A 1 294 ? -35.564 -10.228 23.038 1.00 92.31 294 ILE A CA 1
ATOM 2328 C C . ILE A 1 294 ? -35.562 -10.776 21.608 1.00 92.31 294 ILE A C 1
ATOM 2330 O O . ILE A 1 294 ? -35.663 -11.986 21.442 1.00 92.31 294 ILE A O 1
ATOM 2334 N N . HIS A 1 295 ? -35.409 -9.915 20.597 1.00 93.69 295 HIS A N 1
ATOM 2335 C CA . HIS A 1 295 ? -35.348 -10.344 19.198 1.00 93.69 295 HIS A CA 1
ATOM 2336 C C . HIS A 1 295 ? -34.175 -11.292 18.945 1.00 93.69 295 HIS A C 1
ATOM 2338 O O . HIS A 1 295 ? -34.387 -12.391 18.447 1.00 93.69 295 HIS A O 1
ATOM 2344 N N . ILE A 1 296 ? -32.970 -10.926 19.402 1.00 93.19 296 ILE A N 1
ATOM 2345 C CA . ILE A 1 296 ? -31.776 -11.776 19.282 1.00 93.19 296 ILE A CA 1
ATOM 2346 C C . ILE A 1 296 ? -32.011 -13.169 19.879 1.00 93.19 296 ILE A C 1
ATOM 2348 O O . ILE A 1 296 ? -31.583 -14.160 19.300 1.00 93.19 296 ILE A O 1
ATOM 2352 N N . ILE A 1 297 ? -32.659 -13.250 21.045 1.00 93.69 297 ILE A N 1
ATOM 2353 C CA . ILE A 1 297 ? -32.905 -14.518 21.741 1.00 93.69 297 ILE A CA 1
ATOM 2354 C C . ILE A 1 297 ? -34.018 -15.331 21.064 1.00 93.69 297 ILE A C 1
ATOM 2356 O O . ILE A 1 297 ? -33.897 -16.548 20.973 1.00 93.69 297 ILE A O 1
ATOM 2360 N N . LEU A 1 298 ? -35.099 -14.690 20.609 1.00 92.88 298 LEU A N 1
ATOM 2361 C CA . LEU A 1 298 ? -36.224 -15.371 19.954 1.00 92.88 298 LEU A CA 1
ATOM 2362 C C . LEU A 1 298 ? -35.861 -15.941 18.579 1.00 92.88 298 LEU A C 1
ATOM 2364 O O . LEU A 1 298 ? -36.444 -16.944 18.182 1.00 92.88 298 LEU A O 1
ATOM 2368 N N . ASP A 1 299 ? -34.896 -15.340 17.883 1.00 93.81 299 ASP A N 1
ATOM 2369 C CA . ASP A 1 299 ? -34.407 -15.830 16.588 1.00 93.81 299 ASP A CA 1
ATOM 2370 C C . ASP A 1 299 ? -33.554 -17.112 16.711 1.00 93.81 299 ASP A C 1
ATOM 2372 O O . ASP A 1 299 ? -33.132 -17.679 15.703 1.00 93.81 299 ASP A O 1
ATOM 2376 N N . MET A 1 300 ? -33.266 -17.583 17.931 1.00 92.00 300 MET A N 1
ATOM 2377 C CA . MET A 1 300 ? -32.444 -18.772 18.162 1.00 92.00 300 MET A CA 1
ATOM 2378 C C . MET A 1 300 ? -33.261 -20.064 18.125 1.00 92.00 300 MET A C 1
ATOM 2380 O O . MET A 1 300 ? -34.269 -20.210 18.822 1.00 92.00 300 MET A O 1
ATOM 2384 N N . ASP A 1 301 ? -32.740 -21.056 17.403 1.00 89.38 301 ASP A N 1
ATOM 2385 C CA . ASP A 1 301 ? -33.321 -22.396 17.347 1.00 89.38 301 ASP A CA 1
ATOM 2386 C C . ASP A 1 301 ? -33.477 -23.002 18.751 1.00 89.38 301 ASP A C 1
ATOM 2388 O O . ASP A 1 301 ? -32.521 -23.115 19.524 1.00 89.38 301 ASP A O 1
ATOM 2392 N N . GLY A 1 302 ? -34.704 -23.418 19.072 1.00 87.38 302 GLY A N 1
ATOM 2393 C CA . GLY A 1 302 ? -35.035 -24.062 20.342 1.00 87.38 302 GLY A CA 1
ATOM 2394 C C . GLY A 1 302 ? -35.562 -23.131 21.438 1.00 87.38 302 GLY A C 1
ATOM 2395 O O . GLY A 1 302 ? -35.995 -23.623 22.484 1.00 87.38 302 GLY A O 1
ATOM 2396 N N . VAL A 1 303 ? -35.590 -21.812 21.221 1.00 92.62 303 VAL A N 1
ATOM 2397 C CA . VAL A 1 303 ? -36.248 -20.861 22.129 1.00 92.62 303 VAL A CA 1
ATOM 2398 C C . VAL A 1 303 ? -37.730 -20.730 21.768 1.00 92.62 303 VAL A C 1
ATOM 2400 O O . VAL A 1 303 ? -38.079 -20.427 20.634 1.00 92.62 303 VAL A O 1
ATOM 2403 N N . GLN A 1 304 ? -38.624 -20.938 22.739 1.00 92.12 304 GLN A N 1
ATOM 2404 C CA . GLN A 1 304 ? -40.073 -20.794 22.539 1.00 92.12 304 GLN A CA 1
ATOM 2405 C C . GLN A 1 304 ? -40.581 -19.408 22.942 1.00 92.12 304 GLN A C 1
ATOM 2407 O O . GLN A 1 304 ? -41.443 -18.839 22.279 1.00 92.12 304 GLN A O 1
ATOM 2412 N N . SER A 1 305 ? -40.097 -18.872 24.068 1.00 92.62 305 SER A N 1
ATOM 2413 C CA . SER A 1 305 ? -40.480 -17.538 24.542 1.00 92.62 305 SER A CA 1
ATOM 2414 C C . SER A 1 305 ? -39.520 -16.995 25.603 1.00 92.62 305 SER A C 1
ATOM 2416 O O . SER A 1 305 ? -38.805 -17.748 26.266 1.00 92.62 305 SER A O 1
ATOM 2418 N N . VAL A 1 306 ? -39.540 -15.674 25.804 1.00 92.81 306 VAL A N 1
ATOM 2419 C CA . VAL A 1 306 ? -38.823 -14.983 26.887 1.00 92.81 306 VAL A CA 1
ATOM 2420 C C . VAL A 1 306 ? -39.850 -14.493 27.913 1.00 92.81 306 VAL A C 1
ATOM 2422 O O . VAL A 1 306 ? -40.603 -13.562 27.639 1.00 92.81 306 VAL A O 1
ATOM 2425 N N . LYS A 1 307 ? -39.900 -15.114 29.099 1.00 90.25 307 LYS A N 1
ATOM 2426 C CA . LYS A 1 307 ? -40.853 -14.767 30.175 1.00 90.25 307 LYS A CA 1
ATOM 2427 C C . LYS A 1 307 ? -40.484 -13.481 30.903 1.00 90.25 307 LYS A C 1
ATOM 2429 O O . LYS A 1 307 ? -41.363 -12.738 31.334 1.00 90.25 307 LYS A O 1
ATOM 2434 N N . LYS A 1 308 ? -39.188 -13.245 31.104 1.00 90.38 308 LYS A N 1
ATOM 2435 C CA . LYS A 1 308 ? -38.684 -12.081 31.838 1.00 90.38 308 LYS A CA 1
ATOM 2436 C C . LYS A 1 308 ? -37.345 -11.645 31.266 1.00 90.38 308 LYS A C 1
ATOM 2438 O O . LYS A 1 308 ? -36.480 -12.487 31.040 1.00 90.38 308 LYS A O 1
ATOM 2443 N N . ILE A 1 309 ? -37.183 -10.336 31.099 1.00 90.94 309 ILE A N 1
ATOM 2444 C CA . ILE A 1 309 ? -35.904 -9.692 30.815 1.00 90.94 309 ILE A CA 1
ATOM 2445 C C . ILE A 1 309 ? -35.746 -8.459 31.709 1.00 90.94 309 ILE A C 1
ATOM 2447 O O . ILE A 1 309 ? -36.704 -7.712 31.908 1.00 90.94 309 ILE A O 1
ATOM 2451 N N . ALA A 1 310 ? -34.557 -8.250 32.265 1.00 90.06 310 ALA A N 1
ATOM 2452 C CA . ALA A 1 310 ? -34.185 -7.000 32.917 1.00 90.06 310 ALA A CA 1
ATOM 2453 C C . ALA A 1 310 ? -32.700 -6.703 32.685 1.00 90.06 310 ALA A C 1
ATOM 2455 O O . ALA A 1 310 ? -31.873 -7.614 32.691 1.00 90.06 310 ALA A O 1
ATOM 2456 N N . LEU A 1 311 ? -32.380 -5.427 32.483 1.00 90.00 311 LEU A N 1
ATOM 2457 C CA . LEU A 1 311 ? -31.022 -4.938 32.269 1.00 90.00 311 LEU A CA 1
ATOM 2458 C C . LEU A 1 311 ? -30.579 -4.129 33.489 1.00 90.00 311 LEU A C 1
ATOM 2460 O O . LEU A 1 311 ? -31.301 -3.239 33.940 1.00 90.00 311 LEU A O 1
ATOM 2464 N N . GLU A 1 312 ? -29.391 -4.423 34.007 1.00 89.81 312 GLU A N 1
ATOM 2465 C CA . GLU A 1 312 ? -28.785 -3.710 35.134 1.00 89.81 312 GLU A CA 1
ATOM 2466 C C . GLU A 1 312 ? -27.338 -3.328 34.805 1.00 89.81 312 GLU A C 1
ATOM 2468 O O . GLU A 1 312 ? -26.635 -4.068 34.115 1.00 89.81 312 GLU A O 1
ATOM 2473 N N . SER A 1 313 ? -26.899 -2.170 35.302 1.00 89.44 313 SER A N 1
ATOM 2474 C CA . SER A 1 313 ? -25.530 -1.659 35.167 1.00 89.44 313 SER A CA 1
ATOM 2475 C C . SER A 1 313 ? -24.856 -1.605 36.535 1.00 89.44 313 SER A C 1
ATOM 2477 O O . SER A 1 313 ? -25.485 -1.246 37.532 1.00 89.44 313 SER A O 1
ATOM 2479 N N . SER A 1 314 ? -23.556 -1.900 36.581 1.00 87.81 314 SER A N 1
ATOM 2480 C CA . SER A 1 314 ? -22.745 -1.728 37.787 1.00 87.81 314 SER A CA 1
ATOM 2481 C C . SER A 1 314 ? -22.533 -0.261 38.188 1.00 87.81 314 SER A C 1
ATOM 2483 O O . SER A 1 314 ? -22.176 -0.006 39.334 1.00 87.81 314 SER A O 1
ATOM 2485 N N . GLN A 1 315 ? -22.691 0.694 37.261 1.00 84.06 315 GLN A N 1
ATOM 2486 C CA . GLN A 1 315 ? -22.445 2.126 37.501 1.00 84.06 315 GLN A CA 1
ATOM 2487 C C . GLN A 1 315 ? -23.733 2.906 37.784 1.00 84.06 315 GLN A C 1
ATOM 2489 O O . GLN A 1 315 ? -23.735 3.831 38.597 1.00 84.06 315 GLN A O 1
ATOM 2494 N N . LYS A 1 316 ? -24.850 2.527 37.154 1.00 74.06 316 LYS A N 1
ATOM 2495 C CA . LYS A 1 316 ? -26.148 3.181 37.359 1.00 74.06 316 LYS A CA 1
ATOM 2496 C C . LYS A 1 316 ? -27.065 2.316 38.220 1.00 74.06 316 LYS A C 1
ATOM 2498 O O . LYS A 1 316 ? -27.655 1.350 37.749 1.00 74.06 316 LYS A O 1
ATOM 2503 N N . SER A 1 317 ? -27.234 2.720 39.478 1.00 57.41 317 SER A N 1
ATOM 2504 C CA . SER A 1 317 ? -28.262 2.192 40.384 1.00 57.41 317 SER A CA 1
ATOM 2505 C C . SER A 1 317 ? -29.392 3.218 40.536 1.00 57.41 317 SER A C 1
ATOM 2507 O O . SER A 1 317 ? -29.136 4.332 40.984 1.00 57.41 317 SER A O 1
ATOM 2509 N N . GLY A 1 318 ? -30.638 2.865 40.188 1.00 52.59 318 GLY A N 1
ATOM 2510 C CA . GLY A 1 318 ? -31.822 3.603 40.667 1.00 52.59 318 GLY A CA 1
ATOM 2511 C C . GLY A 1 318 ? -32.755 4.272 39.646 1.00 52.59 318 GLY A C 1
ATOM 2512 O O . GLY A 1 318 ? -33.828 4.704 40.054 1.00 52.59 318 GLY A O 1
ATOM 2513 N N . PHE A 1 319 ? -32.442 4.313 38.344 1.00 49.41 319 PHE A N 1
ATOM 2514 C CA . PHE A 1 319 ? -33.392 4.756 37.303 1.00 49.41 319 PHE A CA 1
ATOM 2515 C C . PHE A 1 319 ? -33.706 3.605 36.341 1.00 49.41 319 PHE A C 1
ATOM 2517 O O . PHE A 1 319 ? -33.040 3.418 35.327 1.00 49.41 319 PHE A O 1
ATOM 2524 N N . HIS A 1 320 ? -34.717 2.803 36.681 1.00 53.53 320 HIS A N 1
ATOM 2525 C CA . HIS A 1 320 ? -35.133 1.654 35.879 1.00 53.53 320 HIS A CA 1
ATOM 2526 C C . HIS A 1 320 ? -36.309 2.032 34.979 1.00 53.53 320 HIS A C 1
ATOM 2528 O O . HIS A 1 320 ? -37.463 1.969 35.401 1.00 53.53 320 HIS A O 1
ATOM 2534 N N . GLN A 1 321 ? -36.037 2.378 33.721 1.00 64.38 321 GLN A N 1
ATOM 2535 C CA . GLN A 1 321 ? -37.023 2.081 32.687 1.00 64.38 321 GLN A CA 1
ATOM 2536 C C . GLN A 1 321 ? -36.817 0.617 32.281 1.00 64.38 321 GLN A C 1
ATOM 2538 O O . GLN A 1 321 ? -35.735 0.275 31.810 1.00 64.38 321 GLN A O 1
ATOM 2543 N N . PRO A 1 322 ? -37.806 -0.277 32.463 1.00 71.19 322 PRO A N 1
ATOM 2544 C CA . PRO A 1 322 ? -37.608 -1.711 32.229 1.00 71.19 322 PRO A CA 1
ATOM 2545 C C . PRO A 1 322 ? -37.210 -2.064 30.782 1.00 71.19 322 PRO A C 1
ATOM 2547 O O . PRO A 1 322 ? -36.727 -3.165 30.514 1.00 71.19 322 PRO A O 1
ATOM 2550 N N . TRP A 1 323 ? -37.398 -1.136 29.842 1.00 82.88 323 TRP A N 1
ATOM 2551 C CA . TRP A 1 323 ? -37.139 -1.317 28.415 1.00 82.88 323 TRP A CA 1
ATOM 2552 C C . TRP A 1 323 ? -35.842 -0.667 27.902 1.00 82.88 323 TRP A C 1
ATOM 2554 O O . TRP A 1 323 ? -35.428 -1.004 26.792 1.00 82.88 323 TRP A O 1
ATOM 2564 N N . VAL A 1 324 ? -35.198 0.236 28.655 1.00 88.50 324 VAL A N 1
ATOM 2565 C CA . VAL A 1 324 ? -33.988 0.969 28.225 1.00 88.50 324 VAL A CA 1
ATOM 2566 C C . VAL A 1 324 ? -33.004 1.111 29.385 1.00 88.50 324 VAL A C 1
ATOM 2568 O O . VAL A 1 324 ? -33.354 1.630 30.442 1.00 88.50 324 VAL A O 1
ATOM 2571 N N . LEU A 1 325 ? -31.753 0.719 29.145 1.00 88.44 325 LEU A N 1
ATOM 2572 C CA . LEU A 1 325 ? -30.615 0.979 30.020 1.00 88.44 325 LEU A CA 1
ATOM 2573 C C . LEU A 1 325 ? -29.707 2.027 29.373 1.00 88.44 325 LEU A C 1
ATOM 2575 O O . LEU A 1 325 ? -29.189 1.815 28.278 1.00 88.44 325 LEU A O 1
ATOM 2579 N N . GLU A 1 326 ? -29.496 3.152 30.044 1.00 90.38 326 GLU A N 1
ATOM 2580 C CA . GLU A 1 326 ? -28.501 4.138 29.624 1.00 90.38 326 GLU A CA 1
ATOM 2581 C C . GLU A 1 326 ? -27.102 3.735 30.096 1.00 90.38 326 GLU A C 1
ATOM 2583 O O . GLU A 1 326 ? -26.930 3.361 31.253 1.00 90.38 326 GLU A O 1
ATOM 2588 N N . LEU A 1 327 ? -26.102 3.894 29.236 1.00 89.69 327 LEU A N 1
ATOM 2589 C CA . LEU A 1 327 ? -24.703 3.582 29.529 1.00 89.69 327 LEU A CA 1
ATOM 2590 C C . LEU A 1 327 ? -23.934 4.823 29.996 1.00 89.69 327 LEU A C 1
ATOM 2592 O O . LEU A 1 327 ? -24.332 5.956 29.707 1.00 89.69 327 LEU A O 1
ATOM 2596 N N . ASP A 1 328 ? -22.833 4.617 30.719 1.00 88.94 328 ASP A N 1
ATOM 2597 C CA . ASP A 1 328 ? -21.933 5.699 31.122 1.00 88.94 328 ASP A CA 1
ATOM 2598 C C . ASP A 1 328 ? -20.816 5.906 30.083 1.00 88.94 328 ASP A C 1
ATOM 2600 O O . ASP A 1 328 ? -20.031 5.010 29.760 1.00 88.94 328 ASP A O 1
ATOM 2604 N N . LEU A 1 329 ? -20.704 7.137 29.579 1.00 88.25 329 LEU A N 1
ATOM 2605 C CA . LEU A 1 329 ? -19.678 7.549 28.619 1.00 88.25 329 LEU A CA 1
ATOM 2606 C C . LEU A 1 329 ? -18.265 7.666 29.226 1.00 88.25 329 LEU A C 1
ATOM 2608 O O . LEU A 1 329 ? -17.321 8.053 28.538 1.00 88.25 329 LEU A O 1
ATOM 2612 N N . ASN A 1 330 ? -18.052 7.270 30.472 1.00 90.75 330 ASN A N 1
ATOM 2613 C CA . ASN A 1 330 ? -16.720 7.103 31.055 1.00 90.75 330 ASN A CA 1
ATOM 2614 C C . ASN A 1 330 ? -16.298 5.633 31.153 1.00 90.75 330 ASN A C 1
ATOM 2616 O O . ASN A 1 330 ? -15.188 5.345 31.592 1.00 90.75 330 ASN A O 1
ATOM 2620 N N . TYR A 1 331 ? -17.144 4.709 30.692 1.00 91.94 331 TYR A N 1
ATOM 2621 C CA . TYR A 1 331 ? -16.907 3.274 30.767 1.00 91.94 331 TYR A CA 1
ATOM 2622 C C . TYR A 1 331 ? -17.119 2.590 29.410 1.00 91.94 331 TYR A C 1
ATOM 2624 O O . TYR A 1 331 ? -17.552 3.189 28.418 1.00 91.94 331 TYR A O 1
ATOM 2632 N N . THR A 1 332 ? -16.755 1.311 29.367 1.00 92.38 332 THR A N 1
ATOM 2633 C CA . THR A 1 332 ? -17.021 0.395 28.257 1.00 92.38 332 THR A CA 1
ATOM 2634 C C . THR A 1 332 ? -17.934 -0.725 28.726 1.00 92.38 332 THR A C 1
ATOM 2636 O O . THR A 1 332 ? -17.586 -1.421 29.683 1.00 92.38 332 THR A O 1
ATOM 2639 N N . PRO A 1 333 ? -19.091 -0.933 28.080 1.00 92.62 333 PRO A N 1
ATOM 2640 C CA . PRO A 1 333 ? -20.029 -1.936 28.536 1.00 92.62 333 PRO A CA 1
ATOM 2641 C C . PRO A 1 333 ? -19.448 -3.329 28.296 1.00 92.62 333 PRO A C 1
ATOM 2643 O O . PRO A 1 333 ? -18.859 -3.620 27.249 1.00 92.62 333 PRO A O 1
ATOM 2646 N N . LYS A 1 334 ? -19.613 -4.208 29.276 1.00 93.00 334 LYS A N 1
ATOM 2647 C CA . LYS A 1 334 ? -19.176 -5.597 29.204 1.00 93.00 334 LYS A CA 1
ATOM 2648 C C . LYS A 1 334 ? -20.206 -6.481 29.880 1.00 93.00 334 LYS A C 1
ATOM 2650 O O . LYS A 1 334 ? -20.616 -6.211 31.000 1.00 93.00 334 LYS A O 1
ATOM 2655 N N . LEU A 1 335 ? -20.599 -7.557 29.210 1.00 93.69 335 LEU A N 1
ATOM 2656 C CA . LEU A 1 335 ? -21.511 -8.532 29.796 1.00 93.69 335 LEU A CA 1
ATOM 2657 C C . LEU A 1 335 ? -20.859 -9.206 31.013 1.00 93.69 335 LEU A C 1
ATOM 2659 O O . LEU A 1 335 ? -19.711 -9.661 30.926 1.00 93.69 335 LEU A O 1
ATOM 2663 N N . LYS A 1 336 ? -21.609 -9.298 32.115 1.00 93.62 336 LYS A N 1
ATOM 2664 C CA . LYS A 1 336 ? -21.231 -10.034 33.329 1.00 93.62 336 LYS A CA 1
ATOM 2665 C C . LYS A 1 336 ? -20.691 -11.430 32.982 1.00 93.62 336 LYS A C 1
ATOM 2667 O O . LYS A 1 336 ? -21.176 -12.039 32.027 1.00 93.62 336 LYS A O 1
ATOM 2672 N N . PRO A 1 337 ? -19.672 -11.964 33.680 1.00 93.06 337 PRO A N 1
ATOM 2673 C CA . PRO A 1 337 ? -19.105 -13.271 33.354 1.00 93.06 337 PRO A CA 1
ATOM 2674 C C . PRO A 1 337 ? -20.162 -14.383 33.285 1.00 93.06 337 PRO A C 1
ATOM 2676 O O . PRO A 1 337 ? -21.023 -14.473 34.158 1.00 93.06 337 PRO A O 1
ATOM 2679 N N . LEU A 1 338 ? -20.050 -15.267 32.281 1.00 91.94 338 LEU A N 1
ATOM 2680 C CA . LEU A 1 338 ? -21.014 -16.351 32.020 1.00 91.94 338 LEU A CA 1
ATOM 2681 C C . LEU A 1 338 ? -21.365 -17.151 33.280 1.00 91.94 338 LEU A C 1
ATOM 2683 O O . LEU A 1 338 ? -22.533 -17.418 33.525 1.00 91.94 338 LEU A O 1
ATOM 2687 N N . GLN A 1 339 ? -20.360 -17.510 34.083 1.00 91.75 339 GLN A N 1
ATOM 2688 C CA . GLN A 1 339 ? -20.567 -18.281 35.308 1.00 91.75 339 GLN A CA 1
ATOM 2689 C C . GLN A 1 339 ? -21.563 -17.603 36.256 1.00 91.75 339 GLN A C 1
ATOM 2691 O O . GLN A 1 339 ? -22.526 -18.230 36.674 1.00 91.75 339 GLN A O 1
ATOM 2696 N N . GLN A 1 340 ? -21.359 -16.318 36.543 1.00 90.88 340 GLN A N 1
ATOM 2697 C CA . GLN A 1 340 ? -22.209 -15.594 37.485 1.00 90.88 340 GLN A CA 1
ATOM 2698 C C . GLN A 1 340 ? -23.617 -15.378 36.918 1.00 90.88 340 GLN A C 1
ATOM 2700 O O . GLN A 1 340 ? -24.587 -15.382 37.668 1.00 90.88 340 GLN A O 1
ATOM 2705 N N . LEU A 1 341 ? -23.744 -15.219 35.594 1.00 89.31 341 LEU A N 1
ATOM 2706 C CA . LEU A 1 341 ? -25.058 -15.149 34.956 1.00 89.31 341 LEU A CA 1
ATOM 2707 C C . LEU A 1 341 ? -25.822 -16.468 35.103 1.00 89.31 341 LEU A C 1
ATOM 2709 O O . LEU A 1 341 ? -26.990 -16.436 35.465 1.00 89.31 341 LEU A O 1
ATOM 2713 N N . LEU A 1 342 ? -25.181 -17.615 34.866 1.00 90.38 342 LEU A N 1
ATOM 2714 C CA . LEU A 1 342 ? -25.825 -18.930 34.988 1.00 90.38 342 LEU A CA 1
ATOM 2715 C C . LEU A 1 342 ? -26.196 -19.292 36.434 1.00 90.38 342 LEU A C 1
ATOM 2717 O O . LEU A 1 342 ? -27.104 -20.088 36.644 1.00 90.38 342 LEU A O 1
ATOM 2721 N N . GLU A 1 343 ? -25.509 -18.718 37.423 1.00 88.88 343 GLU A N 1
ATOM 2722 C CA . GLU A 1 343 ? -25.782 -18.961 38.844 1.00 88.88 343 GLU A CA 1
ATOM 2723 C C . GLU A 1 343 ? -27.042 -18.231 39.344 1.00 88.88 343 GLU A C 1
ATOM 2725 O O . GLU A 1 343 ? -27.776 -18.787 40.163 1.00 88.88 343 GLU A O 1
ATOM 2730 N N . SER A 1 344 ? -27.316 -17.003 38.878 1.00 85.88 344 SER A N 1
ATOM 2731 C CA . SER A 1 344 ? -28.398 -16.174 39.445 1.00 85.88 344 SER A CA 1
ATOM 2732 C C . SER A 1 344 ? -29.320 -15.477 38.448 1.00 85.88 344 SER A C 1
ATOM 2734 O O . SER A 1 344 ? -30.464 -15.181 38.794 1.00 85.88 344 SER A O 1
ATOM 2736 N N . ASP A 1 345 ? -28.850 -15.186 37.237 1.00 89.62 345 ASP A N 1
ATOM 2737 C CA . ASP A 1 345 ? -29.495 -14.214 36.349 1.00 89.62 345 ASP A CA 1
ATOM 2738 C C . ASP A 1 345 ? -30.097 -14.846 35.083 1.00 89.62 345 ASP A C 1
ATOM 2740 O O . ASP A 1 345 ? -31.056 -14.299 34.550 1.00 89.62 345 ASP A O 1
ATOM 2744 N N . LEU A 1 346 ? -29.587 -15.986 34.608 1.00 91.56 346 LEU A N 1
ATOM 2745 C CA . LEU A 1 346 ? -30.025 -16.676 33.392 1.00 91.56 346 LEU A CA 1
ATOM 2746 C C . LEU A 1 346 ? -30.679 -18.020 33.743 1.00 91.56 346 LEU A C 1
ATOM 2748 O O . LEU A 1 346 ? -30.001 -18.982 34.095 1.00 91.56 346 LEU A O 1
ATOM 2752 N N . GLN A 1 347 ? -32.005 -18.080 33.623 1.00 92.75 347 GLN A N 1
ATOM 2753 C CA . GLN A 1 347 ? -32.824 -19.239 33.983 1.00 92.75 347 GLN A CA 1
ATOM 2754 C C . GLN A 1 347 ? -33.543 -19.812 32.760 1.00 92.75 347 GLN A C 1
ATOM 2756 O O . GLN A 1 347 ? -34.085 -19.068 31.938 1.00 92.75 347 GLN A O 1
ATOM 2761 N N . PHE A 1 348 ? -33.592 -21.142 32.675 1.00 92.75 348 PHE A N 1
ATOM 2762 C CA . PHE A 1 348 ? -34.280 -21.865 31.606 1.00 92.75 348 PHE A CA 1
ATOM 2763 C C . PHE A 1 348 ? -35.398 -22.730 32.171 1.00 92.75 348 PHE A C 1
ATOM 2765 O O . PHE A 1 348 ? -35.229 -23.376 33.205 1.00 92.75 348 PHE A O 1
ATOM 2772 N N . GLU A 1 349 ? -36.516 -22.778 31.459 1.00 93.25 349 GLU A N 1
ATOM 2773 C CA . GLU A 1 349 ? -37.690 -23.565 31.814 1.00 93.25 349 GLU A CA 1
ATOM 2774 C C . GLU A 1 349 ? -38.078 -24.509 30.673 1.00 93.25 349 GLU A C 1
ATOM 2776 O O . GLU A 1 349 ? -38.151 -24.101 29.511 1.00 93.25 349 GLU A O 1
ATOM 2781 N N . ARG A 1 350 ? -38.373 -25.764 31.021 1.00 90.44 350 ARG A N 1
ATOM 2782 C CA . ARG A 1 350 ? -38.964 -26.773 30.132 1.00 90.44 350 ARG A CA 1
ATOM 2783 C C . ARG A 1 350 ? -40.248 -27.286 30.744 1.00 90.44 350 ARG A C 1
ATOM 2785 O O . ARG A 1 350 ? -40.225 -27.784 31.866 1.00 90.44 350 ARG A O 1
ATOM 2792 N N . GLN A 1 351 ? -41.360 -27.149 30.025 1.00 84.69 351 GLN A N 1
ATOM 2793 C CA . GLN A 1 351 ? -42.678 -27.617 30.473 1.00 84.69 351 GLN A CA 1
ATOM 2794 C C . GLN A 1 351 ? -43.041 -27.187 31.917 1.00 84.69 351 GLN A C 1
ATOM 2796 O O . GLN A 1 351 ? -43.668 -27.942 32.655 1.00 84.69 351 GLN A O 1
ATOM 2801 N N . GLY A 1 352 ? -42.633 -25.989 32.359 1.00 82.75 352 GLY A N 1
ATOM 2802 C CA . GLY A 1 352 ? -42.874 -25.524 33.734 1.00 82.75 352 GLY A CA 1
ATOM 2803 C C . GLY A 1 352 ? -41.770 -25.832 34.753 1.00 82.75 352 GLY A C 1
ATOM 2804 O O . GLY A 1 352 ? -41.867 -25.370 35.888 1.00 82.75 352 GLY A O 1
ATOM 2805 N N . ILE A 1 353 ? -40.729 -26.588 34.386 1.00 86.88 353 ILE A N 1
ATOM 2806 C CA . ILE A 1 353 ? -39.657 -27.028 35.290 1.00 86.88 353 ILE A CA 1
ATOM 2807 C C . ILE A 1 353 ? -38.361 -26.268 34.998 1.00 86.88 353 ILE A C 1
ATOM 2809 O O . ILE A 1 353 ? -37.886 -26.222 33.860 1.00 86.88 353 ILE A O 1
ATOM 2813 N N . LEU A 1 354 ? -37.767 -25.699 36.049 1.00 89.50 354 LEU A N 1
ATOM 2814 C CA . LEU A 1 354 ? -36.506 -24.968 35.965 1.00 89.50 354 LEU A CA 1
ATOM 2815 C C . LEU A 1 354 ? -35.342 -25.944 35.748 1.00 89.50 354 LEU A C 1
ATOM 2817 O O . LEU A 1 354 ? -35.156 -26.897 36.508 1.00 89.50 354 LEU A O 1
ATOM 2821 N N . CYS A 1 355 ? -34.577 -25.719 34.687 1.00 87.38 355 CYS A N 1
ATOM 2822 C CA . CYS A 1 355 ? -33.516 -26.618 34.256 1.00 87.38 355 CYS A CA 1
ATOM 2823 C C . CYS A 1 355 ? -32.190 -26.309 34.958 1.00 87.38 355 CYS A C 1
ATOM 2825 O O . CYS A 1 355 ? -31.870 -25.153 35.229 1.00 87.38 355 CYS A O 1
ATOM 2827 N N . GLN A 1 356 ? -31.398 -27.352 35.208 1.00 86.38 356 GLN A N 1
ATOM 2828 C CA . GLN A 1 356 ? -30.017 -27.229 35.677 1.00 86.38 356 GLN A CA 1
ATOM 2829 C C . GLN A 1 356 ? -29.066 -27.260 34.478 1.00 86.38 356 GLN A C 1
ATOM 2831 O O . GLN A 1 356 ? -29.261 -28.056 33.561 1.00 86.38 356 GLN A O 1
ATOM 2836 N N . ILE A 1 357 ? -28.048 -26.402 34.493 1.00 87.94 357 ILE A N 1
ATOM 2837 C CA . ILE A 1 357 ? -27.078 -26.242 33.401 1.00 87.94 357 ILE A CA 1
ATOM 2838 C C . ILE A 1 357 ? -25.708 -26.648 33.914 1.00 87.94 357 ILE A C 1
ATOM 2840 O O . ILE A 1 357 ? -25.319 -26.285 35.029 1.00 87.94 357 ILE A O 1
ATOM 2844 N N . ASN A 1 358 ? -24.938 -27.347 33.088 1.00 91.56 358 ASN A N 1
ATOM 2845 C CA . ASN A 1 358 ? -23.549 -27.608 33.406 1.00 91.56 358 ASN A CA 1
ATOM 2846 C C . ASN A 1 358 ? -22.693 -26.395 33.012 1.00 91.56 358 ASN A C 1
ATOM 2848 O O . ASN A 1 358 ? -22.340 -26.195 31.849 1.00 91.56 358 ASN A O 1
ATOM 2852 N N . ILE A 1 359 ? -22.330 -25.584 34.009 1.00 91.31 359 ILE A N 1
ATOM 2853 C CA . ILE A 1 359 ? -21.548 -24.352 33.824 1.00 91.31 359 ILE A CA 1
ATOM 2854 C C . ILE A 1 359 ? -20.217 -24.622 33.103 1.00 91.31 359 ILE A C 1
ATOM 2856 O O . ILE A 1 359 ? -19.806 -23.833 32.250 1.00 91.31 359 ILE A O 1
ATOM 2860 N N . GLU A 1 360 ? -19.536 -25.726 33.416 1.00 93.00 360 GLU A N 1
ATOM 2861 C CA . GLU A 1 360 ? -18.240 -26.052 32.811 1.00 93.00 360 GLU A CA 1
ATOM 2862 C C . GLU A 1 360 ? -18.389 -26.495 31.349 1.00 93.00 360 GLU A C 1
ATOM 2864 O O . GLU A 1 360 ? -17.602 -26.074 30.496 1.00 93.00 360 GLU A O 1
ATOM 2869 N N . ALA A 1 361 ? -19.442 -27.253 31.026 1.00 92.06 361 ALA A N 1
ATOM 2870 C CA . ALA A 1 361 ? -19.770 -27.589 29.641 1.00 92.06 361 ALA A CA 1
ATOM 2871 C C . ALA A 1 361 ? -20.121 -26.329 28.829 1.00 92.06 361 ALA A C 1
ATOM 2873 O O . ALA A 1 361 ? -19.564 -26.111 27.750 1.00 92.06 361 ALA A O 1
ATOM 2874 N N . ALA A 1 362 ? -20.950 -25.434 29.378 1.00 91.81 362 ALA A N 1
ATOM 2875 C CA . ALA A 1 362 ? -21.300 -24.166 28.736 1.00 91.81 362 ALA A CA 1
ATOM 2876 C C . ALA A 1 362 ? -20.066 -23.272 28.490 1.00 91.81 362 ALA A C 1
ATOM 2878 O O . ALA A 1 362 ? -19.904 -22.703 27.406 1.00 91.81 362 ALA A O 1
ATOM 2879 N N . LYS A 1 363 ? -19.129 -23.189 29.447 1.00 93.38 363 LYS A N 1
ATOM 2880 C CA . LYS A 1 363 ? -17.843 -22.489 29.257 1.00 93.38 363 LYS A CA 1
ATOM 2881 C C . LYS A 1 363 ? -17.006 -23.107 28.134 1.00 93.38 363 LYS A C 1
ATOM 2883 O O . LYS A 1 363 ? -16.412 -22.364 27.349 1.00 93.38 363 LYS A O 1
ATOM 2888 N N . ALA A 1 364 ? -16.959 -24.437 28.036 1.00 93.25 364 ALA A N 1
ATOM 2889 C CA . ALA A 1 364 ? -16.244 -25.129 26.965 1.00 93.25 364 ALA A CA 1
ATOM 2890 C C . ALA A 1 364 ? -16.864 -24.833 25.588 1.00 93.25 364 ALA A C 1
ATOM 2892 O O . ALA A 1 364 ? -16.141 -24.507 24.644 1.00 93.25 364 ALA A O 1
ATOM 2893 N N . HIS A 1 365 ? -18.197 -24.844 25.479 1.00 92.81 365 HIS A N 1
ATOM 2894 C CA . HIS A 1 365 ? -18.892 -24.437 24.257 1.00 92.81 365 HIS A CA 1
ATOM 2895 C C . HIS A 1 365 ? -18.607 -22.977 23.889 1.00 92.81 365 HIS A C 1
ATOM 2897 O O . HIS A 1 365 ? -18.293 -22.697 22.732 1.00 92.81 365 HIS A O 1
ATOM 2903 N N . LEU A 1 366 ? -18.631 -22.057 24.859 1.00 92.00 366 LEU A N 1
ATOM 2904 C CA . LEU A 1 366 ? -18.312 -20.647 24.620 1.00 92.00 366 LEU A CA 1
ATOM 2905 C C . LEU A 1 366 ? -16.876 -20.470 24.114 1.00 92.00 366 LEU A C 1
ATOM 2907 O O . LEU A 1 366 ? -16.637 -19.678 23.202 1.00 92.00 366 LEU A O 1
ATOM 2911 N N . LYS A 1 367 ? -15.916 -21.205 24.684 1.00 92.38 367 LYS A N 1
ATOM 2912 C CA . LYS A 1 367 ? -14.524 -21.190 24.223 1.00 92.38 367 LYS A CA 1
ATOM 2913 C C . LYS A 1 367 ? -14.427 -21.614 22.755 1.00 92.38 367 LYS A C 1
ATOM 2915 O O . LYS A 1 367 ? -13.819 -20.896 21.968 1.00 92.38 367 LYS A O 1
ATOM 2920 N N . ASN A 1 368 ? -15.100 -22.699 22.374 1.00 91.25 368 ASN A N 1
ATOM 2921 C CA . ASN A 1 368 ? -15.128 -23.170 20.987 1.00 91.25 368 ASN A CA 1
ATOM 2922 C C . ASN A 1 368 ? -15.753 -22.139 20.030 1.00 91.25 368 ASN A C 1
ATOM 2924 O O . ASN A 1 368 ? -15.257 -21.958 18.921 1.00 91.25 368 ASN A O 1
ATOM 2928 N N . VAL A 1 369 ? -16.821 -21.445 20.446 1.00 88.94 369 VAL A N 1
ATOM 2929 C CA . VAL A 1 369 ? -17.435 -20.362 19.652 1.00 88.94 369 VAL A CA 1
ATOM 2930 C C . VAL A 1 369 ? -16.445 -19.213 19.452 1.00 88.94 369 VAL A C 1
ATOM 2932 O O . VAL A 1 369 ? -16.234 -18.783 18.321 1.00 88.94 369 VAL A O 1
ATOM 2935 N N . LYS A 1 370 ? -15.774 -18.768 20.522 1.00 87.00 370 LYS A N 1
ATOM 2936 C CA . LYS A 1 370 ? -14.752 -17.712 20.450 1.00 87.00 370 LYS A CA 1
ATOM 2937 C C . LYS A 1 370 ? -13.579 -18.089 19.546 1.00 87.00 370 LYS A C 1
ATOM 2939 O O . LYS A 1 370 ? -13.097 -17.244 18.803 1.00 87.00 370 LYS A O 1
ATOM 2944 N N . GLU A 1 371 ? -13.113 -19.334 19.612 1.00 86.62 371 GLU A N 1
ATOM 2945 C CA . GLU A 1 371 ? -12.000 -19.819 18.789 1.00 86.62 371 GLU A CA 1
ATOM 2946 C C . GLU A 1 371 ? -12.366 -19.902 17.305 1.00 86.62 371 GLU A C 1
ATOM 2948 O O . GLU A 1 371 ? -11.560 -19.502 16.467 1.00 86.62 371 GLU A O 1
ATOM 2953 N N . ARG A 1 372 ? -13.584 -20.353 16.974 1.00 85.19 372 ARG A N 1
ATOM 2954 C CA . ARG A 1 372 ? -14.094 -20.351 15.591 1.00 85.19 372 ARG A CA 1
ATOM 2955 C C . ARG A 1 372 ? -14.202 -18.936 15.037 1.00 85.19 372 ARG A C 1
ATOM 2957 O O . ARG A 1 372 ? -13.644 -18.652 13.989 1.00 85.19 372 ARG A O 1
ATOM 2964 N N . GLU A 1 373 ? -14.814 -18.029 15.791 1.00 81.50 373 GLU A N 1
ATOM 2965 C CA . GLU A 1 373 ? -14.936 -16.622 15.397 1.00 81.50 373 GLU A CA 1
ATOM 2966 C C . GLU A 1 373 ? -13.570 -15.947 15.229 1.00 81.50 373 GLU A C 1
ATOM 2968 O O . GLU A 1 373 ? -13.354 -15.203 14.276 1.00 81.50 373 GLU A O 1
ATOM 2973 N N . ALA A 1 374 ? -12.616 -16.230 16.121 1.00 77.56 374 ALA A N 1
ATOM 2974 C CA . ALA A 1 374 ? -11.250 -15.726 16.005 1.00 77.56 374 ALA A CA 1
ATOM 2975 C C . ALA A 1 374 ? -10.499 -16.314 14.797 1.00 77.56 374 ALA A C 1
ATOM 2977 O O . ALA A 1 374 ? -9.614 -15.654 14.250 1.00 77.56 374 ALA A O 1
ATOM 2978 N N . PHE A 1 375 ? -10.827 -17.543 14.391 1.00 75.81 375 PHE A N 1
ATOM 2979 C CA . PHE A 1 375 ? -10.280 -18.176 13.195 1.00 75.81 375 PHE A CA 1
ATOM 2980 C C . PHE A 1 375 ? -10.863 -17.565 11.916 1.00 75.81 375 PHE A C 1
ATOM 2982 O O . PHE A 1 375 ? -10.100 -17.200 11.023 1.00 75.81 375 PHE A O 1
ATOM 2989 N N . ASP A 1 376 ? -12.182 -17.384 11.856 1.00 70.38 376 ASP A N 1
ATOM 2990 C CA . ASP A 1 376 ? -12.871 -16.802 10.700 1.00 70.38 376 ASP A CA 1
ATOM 2991 C C . ASP A 1 376 ? -12.494 -15.324 10.510 1.00 70.38 376 ASP A C 1
ATOM 2993 O O . ASP A 1 376 ? -12.248 -14.873 9.392 1.00 70.38 376 ASP A O 1
ATOM 2997 N N . LYS A 1 377 ? -12.343 -14.580 11.614 1.00 68.94 377 LYS A N 1
ATOM 2998 C CA . LYS A 1 377 ? -11.921 -13.166 11.634 1.00 68.94 377 LYS A CA 1
ATOM 2999 C C . LYS A 1 377 ? -10.417 -12.995 11.830 1.00 68.94 377 LYS A C 1
ATOM 3001 O O . LYS A 1 377 ? -9.961 -11.953 12.313 1.00 68.94 377 LYS A O 1
ATOM 3006 N N . LYS A 1 378 ? -9.621 -14.020 11.514 1.00 69.12 378 LYS A N 1
ATOM 3007 C CA . LYS A 1 378 ? -8.177 -13.978 11.737 1.00 69.12 378 LYS A CA 1
ATOM 3008 C C . LYS A 1 378 ? -7.572 -12.792 10.992 1.00 69.12 378 LYS A C 1
ATOM 3010 O O . LYS A 1 378 ? -7.611 -12.730 9.764 1.00 69.12 378 LYS A O 1
ATOM 3015 N N . LYS A 1 379 ? -6.953 -11.893 11.761 1.00 68.25 379 LYS A N 1
ATOM 3016 C CA . LYS A 1 379 ? -6.170 -10.760 11.258 1.00 68.25 379 LYS A CA 1
ATOM 3017 C C . LYS A 1 379 ? -5.177 -11.268 10.217 1.00 68.25 379 LYS A C 1
ATOM 3019 O O . LYS A 1 379 ? -4.304 -12.086 10.526 1.00 68.25 379 LYS A O 1
ATOM 3024 N N . GLN A 1 380 ? -5.362 -10.834 8.975 1.00 69.69 380 GLN A N 1
ATOM 3025 C CA . GLN A 1 380 ? -4.489 -11.234 7.884 1.00 69.69 380 GLN A CA 1
ATOM 3026 C C . GLN A 1 380 ? -3.289 -10.294 7.840 1.00 69.69 380 GLN A C 1
ATOM 3028 O O . GLN A 1 380 ? -3.431 -9.105 8.131 1.00 69.69 380 GLN A O 1
ATOM 3033 N N . PRO A 1 381 ? -2.097 -10.812 7.507 1.00 71.62 381 PRO A N 1
ATOM 3034 C CA . PRO A 1 381 ? -0.930 -9.963 7.375 1.00 71.62 381 PRO A CA 1
ATOM 3035 C C . PRO A 1 381 ? -1.155 -8.919 6.282 1.00 71.62 381 PRO A C 1
ATOM 3037 O O . PRO A 1 381 ? -1.953 -9.111 5.364 1.00 71.62 381 PRO A O 1
ATOM 3040 N N . LEU A 1 382 ? -0.387 -7.842 6.379 1.00 69.00 382 LEU A N 1
ATOM 3041 C CA . LEU A 1 382 ? -0.296 -6.763 5.409 1.00 69.00 382 LEU A CA 1
ATOM 3042 C C . LEU A 1 382 ? -0.262 -7.290 3.947 1.00 69.00 382 LEU A C 1
ATOM 3044 O O . LEU A 1 382 ? 0.704 -7.935 3.542 1.00 69.00 382 LEU A O 1
ATOM 3048 N N . GLN A 1 383 ? -1.313 -7.020 3.157 1.00 77.88 383 GLN A N 1
ATOM 3049 C CA . GLN A 1 383 ? -1.485 -7.510 1.771 1.00 77.88 383 GLN A CA 1
ATOM 3050 C C . GLN A 1 383 ? -1.416 -6.394 0.738 1.00 77.88 383 GLN A C 1
ATOM 3052 O O . GLN A 1 383 ? -2.028 -5.352 0.940 1.00 77.88 383 GLN A O 1
ATOM 3057 N N . ASP A 1 384 ? -0.699 -6.605 -0.359 1.00 85.12 384 ASP A N 1
ATOM 3058 C CA . ASP A 1 384 ? -0.629 -5.687 -1.503 1.00 85.12 384 ASP A CA 1
ATOM 3059 C C . ASP A 1 384 ? -1.082 -6.410 -2.779 1.00 85.12 384 ASP A C 1
ATOM 3061 O O . ASP A 1 384 ? -1.210 -7.639 -2.794 1.00 85.12 384 ASP A O 1
ATOM 3065 N N . ILE A 1 385 ? -1.315 -5.662 -3.856 1.00 86.19 385 ILE A N 1
ATOM 3066 C CA . ILE A 1 385 ? -1.575 -6.249 -5.166 1.00 86.19 385 ILE A CA 1
ATOM 3067 C C . ILE A 1 385 ? -0.298 -6.965 -5.623 1.00 86.19 385 ILE A C 1
ATOM 3069 O O . ILE A 1 385 ? 0.754 -6.330 -5.738 1.00 86.19 385 ILE A O 1
ATOM 3073 N N . PRO A 1 386 ? -0.355 -8.282 -5.891 1.00 82.31 386 PRO A N 1
ATOM 3074 C CA . PRO A 1 386 ? 0.824 -9.014 -6.312 1.00 82.31 386 PRO A CA 1
ATOM 3075 C C . PRO A 1 386 ? 1.294 -8.490 -7.669 1.00 82.31 386 PRO A C 1
ATOM 3077 O O . PRO A 1 386 ? 0.530 -8.453 -8.635 1.00 82.31 386 PRO A O 1
ATOM 3080 N N . LEU A 1 387 ? 2.570 -8.115 -7.745 1.00 81.19 387 LEU A N 1
ATOM 3081 C CA . LEU A 1 387 ? 3.193 -7.748 -9.010 1.00 81.19 387 LEU A CA 1
ATOM 3082 C C . LEU A 1 387 ? 3.251 -8.974 -9.935 1.00 81.19 387 LEU A C 1
ATOM 3084 O O . LEU A 1 387 ? 3.569 -10.077 -9.468 1.00 81.19 387 LEU A O 1
ATOM 3088 N N . PRO A 1 388 ? 2.972 -8.811 -11.240 1.00 84.00 388 PRO A N 1
ATOM 3089 C CA . PRO A 1 388 ? 3.074 -9.908 -12.189 1.00 84.00 388 PRO A CA 1
ATOM 3090 C C . PRO A 1 388 ? 4.522 -10.404 -12.248 1.00 84.00 388 PRO A C 1
ATOM 3092 O O . PRO A 1 388 ? 5.458 -9.618 -12.393 1.00 84.00 388 PRO A O 1
ATOM 3095 N N . ARG A 1 389 ? 4.713 -11.722 -12.143 1.00 82.31 389 ARG A N 1
ATOM 3096 C CA . ARG A 1 389 ? 6.031 -12.347 -12.300 1.00 82.31 389 ARG A CA 1
ATOM 3097 C C . ARG A 1 389 ? 6.287 -12.601 -13.781 1.00 82.31 389 ARG A C 1
ATOM 3099 O O . ARG A 1 389 ? 5.524 -13.329 -14.412 1.00 82.31 389 ARG A O 1
ATOM 3106 N N . GLY A 1 390 ? 7.332 -11.982 -14.317 1.00 84.50 390 GLY A N 1
ATOM 3107 C CA . GLY A 1 390 ? 7.826 -12.264 -15.661 1.00 84.50 390 GLY A CA 1
ATOM 3108 C C . GLY A 1 390 ? 8.980 -13.255 -15.670 1.00 84.50 390 GLY A C 1
ATOM 3109 O O . GLY A 1 390 ? 9.601 -13.527 -14.639 1.00 84.50 390 GLY A O 1
ATOM 3110 N N . HIS A 1 391 ? 9.268 -13.772 -16.857 1.00 89.19 391 HIS A N 1
ATOM 3111 C CA . HIS A 1 391 ? 10.428 -14.604 -17.130 1.00 89.19 391 HIS A CA 1
ATOM 3112 C C . HIS A 1 391 ? 11.578 -13.715 -17.587 1.00 89.19 391 HIS A C 1
ATOM 3114 O O . HIS A 1 391 ? 11.430 -12.936 -18.527 1.00 89.19 391 HIS A O 1
ATOM 3120 N N . TYR A 1 392 ? 12.726 -13.833 -16.922 1.00 89.12 392 TYR A N 1
ATOM 3121 C CA . TYR A 1 392 ? 13.920 -13.114 -17.345 1.00 89.12 392 TYR A CA 1
ATOM 3122 C C . TYR A 1 392 ? 14.394 -13.602 -18.713 1.00 89.12 392 TYR A C 1
ATOM 3124 O O . TYR A 1 392 ? 14.423 -14.805 -18.980 1.00 89.12 392 TYR A O 1
ATOM 3132 N N . ARG A 1 393 ? 14.786 -12.653 -19.564 1.00 90.12 393 ARG A N 1
ATOM 3133 C CA . ARG A 1 393 ? 15.306 -12.896 -20.908 1.00 90.12 393 ARG A CA 1
ATOM 3134 C C . ARG A 1 393 ? 16.600 -12.117 -21.095 1.00 90.12 393 ARG A C 1
ATOM 3136 O O . ARG A 1 393 ? 16.711 -10.979 -20.645 1.00 90.12 393 ARG A O 1
ATOM 3143 N N . HIS A 1 394 ? 17.551 -12.710 -21.805 1.00 91.62 394 HIS A N 1
ATOM 3144 C CA . HIS A 1 394 ? 18.805 -12.058 -22.173 1.00 91.62 394 HIS A CA 1
ATOM 3145 C C . HIS A 1 394 ? 18.589 -11.111 -23.362 1.00 91.62 394 HIS A C 1
ATOM 3147 O O . HIS A 1 394 ? 18.953 -11.395 -24.497 1.00 91.62 394 HIS A O 1
ATOM 3153 N N . LEU A 1 395 ? 17.916 -9.985 -23.110 1.00 93.00 395 LEU A N 1
ATOM 3154 C CA . LEU A 1 395 ? 17.491 -9.051 -24.160 1.00 93.00 395 LEU A CA 1
ATOM 3155 C C . LEU A 1 395 ? 18.667 -8.393 -24.895 1.00 93.00 395 LEU A C 1
ATOM 3157 O O . LEU A 1 395 ? 18.518 -8.040 -26.063 1.00 93.00 395 LEU A O 1
ATOM 3161 N N . GLY A 1 396 ? 19.809 -8.251 -24.216 1.00 92.19 396 GLY A N 1
ATOM 3162 C CA . GLY A 1 396 ? 21.004 -7.581 -24.729 1.00 92.19 396 GLY A CA 1
ATOM 3163 C C . GLY A 1 396 ? 21.885 -8.441 -25.634 1.00 92.19 396 GLY A C 1
ATOM 3164 O O . GLY A 1 396 ? 22.708 -7.878 -26.347 1.00 92.19 396 GLY A O 1
ATOM 3165 N N . ASP A 1 397 ? 21.710 -9.766 -25.648 1.00 93.12 397 ASP A N 1
ATOM 3166 C CA . ASP A 1 397 ? 22.590 -10.669 -26.395 1.00 93.12 397 ASP A CA 1
ATOM 3167 C C . ASP A 1 397 ? 22.523 -10.367 -27.896 1.00 93.12 397 ASP A C 1
ATOM 3169 O O . ASP A 1 397 ? 21.451 -10.439 -28.505 1.00 93.12 397 ASP A O 1
ATOM 3173 N N . TYR A 1 398 ? 23.665 -10.036 -28.494 1.00 93.19 398 TYR A N 1
ATOM 3174 C CA . TYR A 1 398 ? 23.771 -9.679 -29.903 1.00 93.19 398 TYR A CA 1
ATOM 3175 C C . TYR A 1 398 ? 24.712 -10.633 -30.638 1.00 93.19 398 TYR A C 1
ATOM 3177 O O . TYR A 1 398 ? 25.787 -10.956 -30.134 1.00 93.19 398 TYR A O 1
ATOM 3185 N N . VAL A 1 399 ? 24.294 -11.050 -31.834 1.00 91.81 399 VAL A N 1
ATOM 3186 C CA . VAL A 1 399 ? 25.110 -11.794 -32.796 1.00 91.81 399 VAL A CA 1
ATOM 3187 C C . VAL A 1 399 ? 25.174 -10.963 -34.068 1.00 91.81 399 VAL A C 1
ATOM 3189 O O . VAL A 1 399 ? 24.149 -10.477 -34.545 1.00 91.81 399 VAL A O 1
ATOM 3192 N N . SER A 1 400 ? 26.377 -10.777 -34.596 1.00 93.12 400 SER A N 1
ATOM 3193 C CA . SER A 1 400 ? 26.622 -9.951 -35.765 1.00 93.12 400 SER A CA 1
ATOM 3194 C C . SER A 1 400 ? 25.967 -10.518 -37.021 1.00 93.12 400 SER A C 1
ATOM 3196 O O . SER A 1 400 ? 26.100 -11.705 -37.328 1.00 93.12 400 SER A O 1
ATOM 3198 N N . ILE A 1 401 ? 25.379 -9.626 -37.825 1.00 93.44 401 ILE A N 1
ATOM 3199 C CA . ILE A 1 401 ? 24.797 -9.953 -39.138 1.00 93.44 401 ILE A CA 1
ATOM 3200 C C . ILE A 1 401 ? 25.843 -10.492 -40.122 1.00 93.44 401 ILE A C 1
ATOM 3202 O O . ILE A 1 401 ? 25.510 -11.080 -41.148 1.00 93.44 401 ILE A O 1
ATOM 3206 N N . GLN A 1 402 ? 27.131 -10.294 -39.827 1.00 92.38 402 GLN A N 1
ATOM 3207 C CA . GLN A 1 402 ? 28.236 -10.797 -40.639 1.00 92.38 402 GLN A CA 1
ATOM 3208 C C . GLN A 1 402 ? 28.299 -12.328 -40.652 1.00 92.38 402 GLN A C 1
ATOM 3210 O O . GLN A 1 402 ? 28.839 -12.901 -41.600 1.00 92.38 402 GLN A O 1
ATOM 3215 N N . HIS A 1 403 ? 27.744 -12.988 -39.631 1.00 91.38 403 HIS A N 1
ATOM 3216 C CA . HIS A 1 403 ? 27.654 -14.449 -39.569 1.00 91.38 403 HIS A CA 1
ATOM 3217 C C . HIS A 1 403 ? 26.520 -15.018 -40.424 1.00 91.38 403 HIS A C 1
ATOM 3219 O O . HIS A 1 403 ? 26.606 -16.177 -40.826 1.00 91.38 403 HIS A O 1
ATOM 3225 N N . ASP A 1 404 ? 25.509 -14.208 -40.748 1.00 90.94 404 ASP A N 1
ATOM 3226 C CA . ASP A 1 404 ? 24.373 -14.611 -41.587 1.00 90.94 404 ASP A CA 1
ATOM 3227 C C . ASP A 1 404 ? 24.701 -14.553 -43.087 1.00 90.94 404 ASP A C 1
ATOM 3229 O O . ASP A 1 404 ? 23.944 -15.052 -43.923 1.00 90.94 404 ASP A O 1
ATOM 3233 N N . LEU A 1 405 ? 25.839 -13.949 -43.449 1.00 92.56 405 LEU A N 1
ATOM 3234 C CA . LEU A 1 405 ? 26.273 -13.857 -44.836 1.00 92.56 405 LEU A CA 1
ATOM 3235 C C . LEU A 1 405 ? 26.881 -15.172 -45.340 1.00 92.56 405 LEU A C 1
ATOM 3237 O O . LEU A 1 405 ? 27.585 -15.867 -44.600 1.00 92.56 405 LEU A O 1
ATOM 3241 N N . PRO A 1 406 ? 26.697 -15.502 -46.634 1.00 92.31 406 PRO A N 1
ATOM 3242 C CA . PRO A 1 406 ? 27.260 -16.717 -47.202 1.00 92.31 406 PRO A CA 1
ATOM 3243 C C . PRO A 1 406 ? 28.797 -16.806 -47.038 1.00 92.31 406 PRO A C 1
ATOM 3245 O O . PRO A 1 406 ? 29.502 -15.803 -47.195 1.00 92.31 406 PRO A O 1
ATOM 3248 N N . PRO A 1 407 ? 29.367 -18.007 -46.798 1.00 90.94 407 PRO A N 1
ATOM 3249 C CA . PRO A 1 407 ? 30.798 -18.168 -46.506 1.00 90.94 407 PRO A CA 1
ATOM 3250 C C . PRO A 1 407 ? 31.764 -17.625 -47.572 1.00 90.94 407 PRO A C 1
ATOM 3252 O O . PRO A 1 407 ? 32.901 -17.283 -47.258 1.00 90.94 407 PRO A O 1
ATOM 3255 N N . ASN A 1 408 ? 31.334 -17.502 -48.833 1.00 90.88 408 ASN A N 1
ATOM 3256 C CA . ASN A 1 408 ? 32.150 -16.946 -49.921 1.00 90.88 408 ASN A CA 1
ATOM 3257 C C . ASN A 1 408 ? 32.492 -15.450 -49.732 1.00 90.88 408 ASN A C 1
ATOM 3259 O O . ASN A 1 408 ? 33.476 -14.971 -50.309 1.00 90.88 408 ASN A O 1
ATOM 3263 N N . TYR A 1 409 ? 31.747 -14.718 -48.895 1.00 92.31 409 TYR A N 1
ATOM 3264 C CA . TYR A 1 409 ? 32.099 -13.355 -48.486 1.00 92.31 409 TYR A CA 1
ATOM 3265 C C . TYR A 1 409 ? 33.348 -13.333 -47.590 1.00 92.31 409 TYR A C 1
ATOM 3267 O O . TYR A 1 409 ? 34.096 -12.356 -47.621 1.00 92.31 409 TYR A O 1
ATOM 3275 N N . GLY A 1 410 ? 33.627 -14.419 -46.856 1.00 90.25 410 GLY A N 1
ATOM 3276 C CA . GLY A 1 410 ? 34.853 -14.592 -46.069 1.00 90.25 410 GLY A CA 1
ATOM 3277 C C . GLY A 1 410 ? 34.943 -13.723 -44.810 1.00 90.25 410 GLY A C 1
ATOM 3278 O O . GLY A 1 410 ? 36.043 -13.477 -44.316 1.00 90.25 410 GLY A O 1
ATOM 3279 N N . ILE A 1 411 ? 33.809 -13.220 -44.312 1.00 90.56 411 ILE A N 1
ATOM 3280 C CA . ILE A 1 411 ? 33.759 -12.303 -43.161 1.00 90.56 411 ILE A CA 1
ATOM 3281 C C . ILE A 1 411 ? 33.160 -12.908 -41.885 1.00 90.56 411 ILE A C 1
ATOM 3283 O O . ILE A 1 411 ? 33.448 -12.392 -40.808 1.00 90.56 411 ILE A O 1
ATOM 3287 N N . GLY A 1 412 ? 32.401 -14.002 -41.998 1.00 85.94 412 GLY A N 1
ATOM 3288 C CA . GLY A 1 412 ? 31.849 -14.731 -40.853 1.00 85.94 412 GLY A CA 1
ATOM 3289 C C . GLY A 1 412 ? 32.892 -15.574 -40.109 1.00 85.94 412 GLY A C 1
ATOM 3290 O O . GLY A 1 412 ? 34.096 -15.482 -40.360 1.00 85.94 412 GLY A O 1
ATOM 3291 N N . SER A 1 413 ? 32.421 -16.443 -39.215 1.00 83.12 413 SER A N 1
ATOM 3292 C CA . SER A 1 413 ? 33.251 -17.266 -38.317 1.00 83.12 413 SER A CA 1
ATOM 3293 C C . SER A 1 413 ? 34.320 -18.130 -39.004 1.00 83.12 413 SER A C 1
ATOM 3295 O O . SER A 1 413 ? 35.402 -18.307 -38.450 1.00 83.12 413 SER A O 1
ATOM 3297 N N . LEU A 1 414 ? 34.053 -18.637 -40.215 1.00 85.38 414 LEU A N 1
ATOM 3298 C CA . LEU A 1 414 ? 35.010 -19.441 -40.992 1.00 85.38 414 LEU A CA 1
ATOM 3299 C C . LEU A 1 414 ? 36.190 -18.620 -41.541 1.00 85.38 414 LEU A C 1
ATOM 3301 O O . LEU A 1 414 ? 37.247 -19.183 -41.821 1.00 85.38 414 LEU A O 1
ATOM 3305 N N . GLY A 1 415 ? 36.015 -17.305 -41.699 1.00 85.06 415 GLY A N 1
ATOM 3306 C CA . GLY A 1 415 ? 37.029 -16.407 -42.243 1.00 85.06 415 GLY A CA 1
ATOM 3307 C C . GLY A 1 415 ? 37.479 -16.750 -43.669 1.00 85.06 415 GLY A C 1
ATOM 3308 O O . GLY A 1 415 ? 36.791 -17.429 -44.433 1.00 85.06 415 GLY A O 1
ATOM 3309 N N . LEU A 1 416 ? 38.652 -16.236 -44.041 1.00 88.44 416 LEU A N 1
ATOM 3310 C CA . LEU A 1 416 ? 39.317 -16.538 -45.309 1.00 88.44 416 LEU A CA 1
ATOM 3311 C C . LEU A 1 416 ? 40.501 -17.491 -45.075 1.00 88.44 416 LEU A C 1
ATOM 3313 O O . LEU A 1 416 ? 41.241 -17.288 -44.114 1.00 88.44 416 LEU A O 1
ATOM 3317 N N . PRO A 1 417 ? 40.754 -18.465 -45.973 1.00 89.12 417 PRO A N 1
ATOM 3318 C CA . PRO A 1 417 ? 41.948 -19.305 -45.902 1.00 89.12 417 PRO A CA 1
ATOM 3319 C C . PRO A 1 417 ? 43.243 -18.490 -45.960 1.00 89.12 417 PRO A C 1
ATOM 3321 O O . PRO A 1 417 ? 43.324 -17.487 -46.671 1.00 89.12 417 PRO A O 1
ATOM 3324 N N . ASP A 1 418 ? 44.308 -18.965 -45.312 1.00 85.12 418 ASP A N 1
ATOM 3325 C CA . ASP A 1 418 ? 45.593 -18.254 -45.311 1.00 85.12 418 ASP A CA 1
ATOM 3326 C C . ASP A 1 418 ? 46.212 -18.085 -46.699 1.00 85.12 418 ASP A C 1
ATOM 3328 O O . ASP A 1 418 ? 46.933 -17.110 -46.928 1.00 85.12 418 ASP A O 1
ATOM 3332 N N . SER A 1 419 ? 45.870 -18.986 -47.622 1.00 90.81 419 SER A N 1
ATOM 3333 C CA . SER A 1 419 ? 46.326 -19.014 -49.010 1.00 90.81 419 SER A CA 1
ATOM 3334 C C . SER A 1 419 ? 45.753 -17.903 -49.895 1.00 90.81 419 SER A C 1
ATOM 3336 O O . SER A 1 419 ? 46.214 -17.745 -51.026 1.00 90.81 419 SER A O 1
ATOM 3338 N N . VAL A 1 420 ? 44.738 -17.151 -49.445 1.00 92.06 420 VAL A N 1
ATOM 3339 C CA . VAL A 1 420 ? 44.156 -16.073 -50.263 1.00 92.06 420 VAL A CA 1
ATOM 3340 C C . VAL A 1 420 ? 45.088 -14.862 -50.352 1.00 92.06 420 VAL A C 1
ATOM 3342 O O . VAL A 1 420 ? 45.869 -14.580 -49.440 1.00 92.06 420 VAL A O 1
ATOM 3345 N N . SER A 1 421 ? 44.977 -14.104 -51.448 1.00 94.19 421 SER A N 1
ATOM 3346 C CA . SER A 1 421 ? 45.829 -12.936 -51.691 1.00 94.19 421 SER A CA 1
ATOM 3347 C C . SER A 1 421 ? 45.679 -11.861 -50.599 1.00 94.19 421 SER A C 1
ATOM 3349 O O . SER A 1 421 ? 44.579 -11.676 -50.062 1.00 94.19 421 SER A O 1
ATOM 3351 N N . PRO A 1 422 ? 46.738 -11.078 -50.303 1.00 93.12 422 PRO A N 1
ATOM 3352 C CA . PRO A 1 422 ? 46.651 -9.959 -49.361 1.00 93.12 422 PRO A CA 1
ATOM 3353 C C . PRO A 1 422 ? 45.533 -8.968 -49.712 1.00 93.12 422 PRO A C 1
ATOM 3355 O O . PRO A 1 422 ? 44.808 -8.511 -48.832 1.00 93.12 422 PRO A O 1
ATOM 3358 N N . THR A 1 423 ? 45.323 -8.704 -51.006 1.00 94.50 423 THR A N 1
ATOM 3359 C CA . THR A 1 423 ? 44.235 -7.850 -51.500 1.00 94.50 423 THR A CA 1
ATOM 3360 C C . THR A 1 423 ? 42.860 -8.383 -51.101 1.00 94.50 423 THR A C 1
ATOM 3362 O O . THR A 1 423 ? 42.019 -7.607 -50.654 1.00 94.50 423 THR A O 1
ATOM 3365 N N . ARG A 1 424 ? 42.625 -9.702 -51.193 1.00 93.50 424 ARG A N 1
ATOM 3366 C CA . ARG A 1 424 ? 41.349 -10.306 -50.783 1.00 93.50 424 ARG A CA 1
ATOM 3367 C C . ARG A 1 424 ? 41.132 -10.192 -49.274 1.00 93.50 424 ARG A C 1
ATOM 3369 O O . ARG A 1 424 ? 40.015 -9.896 -48.854 1.00 93.50 424 ARG A O 1
ATOM 3376 N N . LYS A 1 425 ? 42.191 -10.356 -48.469 1.00 90.44 425 LYS A N 1
ATOM 3377 C CA . LYS A 1 425 ? 42.126 -10.137 -47.013 1.00 90.44 425 LYS A CA 1
ATOM 3378 C C . LYS A 1 425 ? 41.746 -8.683 -46.691 1.00 90.44 425 LYS A C 1
ATOM 3380 O O . LYS A 1 425 ? 40.887 -8.455 -45.846 1.00 90.44 425 LYS A O 1
ATOM 3385 N N . ILE A 1 426 ? 42.310 -7.703 -47.404 1.00 90.75 426 ILE A N 1
ATOM 3386 C CA . ILE A 1 426 ? 41.975 -6.276 -47.233 1.00 90.75 426 ILE A CA 1
ATOM 3387 C C . ILE A 1 426 ? 40.521 -5.980 -47.631 1.00 90.75 426 ILE A C 1
ATOM 3389 O O . ILE A 1 426 ? 39.821 -5.300 -46.887 1.00 90.75 426 ILE A O 1
ATOM 3393 N N . GLN A 1 427 ? 40.035 -6.514 -48.755 1.00 92.75 427 GLN A N 1
ATOM 3394 C CA . GLN A 1 427 ? 38.639 -6.333 -49.184 1.00 92.75 427 GLN A CA 1
ATOM 3395 C C . GLN A 1 427 ? 37.641 -6.885 -48.160 1.00 92.75 427 GLN A C 1
ATOM 3397 O O . GLN A 1 427 ? 36.640 -6.239 -47.860 1.00 92.75 427 GLN A O 1
ATOM 3402 N N . ALA A 1 428 ? 37.927 -8.056 -47.581 1.00 91.50 428 ALA A N 1
ATOM 3403 C CA . ALA A 1 428 ? 37.108 -8.603 -46.505 1.00 91.50 428 ALA A CA 1
ATOM 3404 C C . ALA A 1 428 ? 37.111 -7.684 -45.275 1.00 91.50 428 ALA A C 1
ATOM 3406 O O . ALA A 1 428 ? 36.050 -7.423 -44.717 1.00 91.50 428 ALA A O 1
ATOM 3407 N N . LYS A 1 429 ? 38.263 -7.112 -44.895 1.00 90.62 429 LYS A N 1
ATOM 3408 C CA . LYS A 1 429 ? 38.338 -6.122 -43.804 1.00 90.62 429 LYS A CA 1
ATOM 3409 C C . LYS A 1 429 ? 37.526 -4.859 -44.091 1.00 90.62 429 LYS A C 1
ATOM 3411 O O . LYS A 1 429 ? 36.851 -4.368 -43.192 1.00 90.62 429 LYS A O 1
ATOM 3416 N N . GLN A 1 430 ? 37.543 -4.360 -45.326 1.00 92.00 430 GLN A N 1
ATOM 3417 C CA . GLN A 1 430 ? 36.721 -3.214 -45.730 1.00 92.00 430 GLN A CA 1
ATOM 3418 C C . GLN A 1 430 ? 35.225 -3.515 -45.591 1.00 92.00 430 GLN A C 1
ATOM 3420 O O . GLN A 1 430 ? 34.486 -2.690 -45.059 1.00 92.00 430 GLN A O 1
ATOM 3425 N N . LEU A 1 431 ? 34.786 -4.707 -46.008 1.00 92.75 431 LEU A N 1
ATOM 3426 C CA . LEU A 1 431 ? 33.392 -5.117 -45.852 1.00 92.75 431 LEU A CA 1
ATOM 3427 C C . LEU A 1 431 ? 33.002 -5.289 -44.376 1.00 92.75 431 LEU A C 1
ATOM 3429 O O . LEU A 1 431 ? 31.945 -4.807 -43.980 1.00 92.75 431 LEU A O 1
ATOM 3433 N N . LYS A 1 432 ? 33.860 -5.907 -43.552 1.00 91.81 432 LYS A N 1
ATOM 3434 C CA . LYS A 1 432 ? 33.653 -5.997 -42.094 1.00 91.81 432 LYS A CA 1
ATOM 3435 C C . LYS A 1 432 ? 33.463 -4.613 -41.477 1.00 91.81 432 LYS A C 1
ATOM 3437 O O . LYS A 1 432 ? 32.515 -4.395 -40.731 1.00 91.81 432 LYS A O 1
ATOM 3442 N N . ALA A 1 433 ? 34.333 -3.663 -41.826 1.00 90.75 433 ALA A N 1
ATOM 3443 C CA . ALA A 1 433 ? 34.244 -2.287 -41.346 1.00 90.75 433 ALA A CA 1
ATOM 3444 C C . ALA A 1 433 ? 32.946 -1.593 -41.795 1.00 90.75 433 ALA A C 1
ATOM 3446 O O . ALA A 1 433 ? 32.333 -0.877 -41.009 1.00 90.75 433 ALA A O 1
ATOM 3447 N N . TYR A 1 434 ? 32.503 -1.828 -43.034 1.00 93.44 434 TYR A N 1
ATOM 3448 C CA . TYR A 1 434 ? 31.237 -1.301 -43.546 1.00 93.44 434 TYR A CA 1
ATOM 3449 C C . TYR A 1 434 ? 30.016 -1.874 -42.807 1.00 93.44 434 TYR A C 1
ATOM 3451 O O . TYR A 1 434 ? 29.102 -1.131 -42.455 1.00 93.44 434 TYR A O 1
ATOM 3459 N N . LEU A 1 435 ? 29.998 -3.181 -42.533 1.00 94.19 435 LEU A N 1
ATOM 3460 C CA . LEU A 1 435 ? 28.869 -3.824 -41.852 1.00 94.19 435 LEU A CA 1
ATOM 3461 C C . LEU A 1 435 ? 28.806 -3.496 -40.361 1.00 94.19 435 LEU A C 1
ATOM 3463 O O . LEU A 1 435 ? 27.713 -3.407 -39.802 1.00 94.19 435 LEU A O 1
ATOM 3467 N N . LEU A 1 436 ? 29.953 -3.191 -39.752 1.00 91.62 436 LEU A N 1
ATOM 3468 C CA . LEU A 1 436 ? 30.041 -2.825 -38.344 1.00 91.62 436 LEU A CA 1
ATOM 3469 C C . LEU A 1 436 ? 29.173 -1.609 -37.980 1.00 91.62 436 LEU A C 1
ATOM 3471 O O . LEU A 1 436 ? 28.683 -1.529 -36.858 1.00 91.62 436 LEU A O 1
ATOM 3475 N N . PHE A 1 437 ? 28.930 -0.682 -38.914 1.00 90.94 437 PHE A N 1
ATOM 3476 C CA . PHE A 1 437 ? 28.008 0.437 -38.687 1.00 90.94 437 PHE A CA 1
ATOM 3477 C C . PHE A 1 437 ? 26.577 -0.040 -38.406 1.00 90.94 437 PHE A C 1
ATOM 3479 O O . PHE A 1 437 ? 25.922 0.476 -37.501 1.00 90.94 437 PHE A O 1
ATOM 3486 N N . PHE A 1 438 ? 26.101 -1.038 -39.152 1.00 93.69 438 PHE A N 1
ATOM 3487 C CA . PHE A 1 438 ? 24.769 -1.615 -38.970 1.00 93.69 438 PHE A CA 1
ATOM 3488 C C . PHE A 1 438 ? 24.727 -2.508 -37.733 1.00 93.69 438 PHE A C 1
ATOM 3490 O O . PHE A 1 438 ? 23.792 -2.396 -36.940 1.00 93.69 438 PHE A O 1
ATOM 3497 N N . ASP A 1 439 ? 25.775 -3.314 -37.524 1.00 93.69 439 ASP A N 1
ATOM 3498 C CA . ASP A 1 439 ? 25.906 -4.133 -36.320 1.00 93.69 439 ASP A CA 1
ATOM 3499 C C . ASP A 1 439 ? 25.830 -3.281 -35.054 1.00 93.69 439 ASP A C 1
ATOM 3501 O O . ASP A 1 439 ? 25.091 -3.591 -34.123 1.00 93.69 439 ASP A O 1
ATOM 3505 N N . GLN A 1 440 ? 26.557 -2.164 -35.029 1.00 92.88 440 GLN A N 1
ATOM 3506 C CA . GLN A 1 440 ? 26.615 -1.298 -33.863 1.00 92.88 440 GLN A CA 1
ATOM 3507 C C . GLN A 1 440 ? 25.264 -0.637 -33.562 1.00 92.88 440 GLN A C 1
ATOM 3509 O O . GLN A 1 440 ? 24.915 -0.470 -32.391 1.00 92.88 440 GLN A O 1
ATOM 3514 N N . LEU A 1 441 ? 24.488 -0.277 -34.592 1.00 93.56 441 LEU A N 1
ATOM 3515 C CA . LEU A 1 441 ? 23.132 0.247 -34.416 1.00 93.56 441 LEU A CA 1
ATOM 3516 C C . LEU A 1 441 ? 22.218 -0.804 -33.778 1.00 93.56 441 LEU A C 1
ATOM 3518 O O . LEU A 1 441 ? 21.566 -0.508 -32.777 1.00 93.56 441 LEU A O 1
ATOM 3522 N N . LEU A 1 442 ? 22.205 -2.027 -34.314 1.00 94.81 442 LEU A N 1
ATOM 3523 C CA . LEU A 1 442 ? 21.398 -3.136 -33.797 1.00 94.81 442 LEU A CA 1
ATOM 3524 C C . LEU A 1 442 ? 21.802 -3.509 -32.366 1.00 94.81 442 LEU A C 1
ATOM 3526 O O . LEU A 1 442 ? 20.948 -3.610 -31.483 1.00 94.81 442 LEU A O 1
ATOM 3530 N N . ALA A 1 443 ? 23.105 -3.617 -32.110 1.00 94.62 443 ALA A N 1
ATOM 3531 C CA . ALA A 1 443 ? 23.645 -3.884 -30.787 1.00 94.62 443 ALA A CA 1
ATOM 3532 C C . ALA A 1 443 ? 23.204 -2.811 -29.779 1.00 94.62 443 ALA A C 1
ATOM 3534 O O . ALA A 1 443 ? 22.742 -3.147 -28.690 1.00 94.62 443 ALA A O 1
ATOM 3535 N N . ASN A 1 444 ? 23.257 -1.526 -30.139 1.00 94.50 444 ASN A N 1
ATOM 3536 C CA . ASN A 1 444 ? 22.804 -0.446 -29.257 1.00 94.50 444 ASN A CA 1
ATOM 3537 C C . ASN A 1 444 ? 21.290 -0.478 -29.002 1.00 94.50 444 ASN A C 1
ATOM 3539 O O . ASN A 1 444 ? 20.863 -0.198 -27.884 1.00 94.50 444 ASN A O 1
ATOM 3543 N N . TYR A 1 445 ? 20.471 -0.865 -29.986 1.00 94.25 445 TYR A N 1
ATOM 3544 C CA . TYR A 1 445 ? 19.036 -1.077 -29.764 1.00 94.25 445 TYR A CA 1
ATOM 3545 C C . TYR A 1 445 ? 18.773 -2.164 -28.719 1.00 94.25 445 TYR A C 1
ATOM 3547 O O . TYR A 1 445 ? 17.952 -1.971 -27.821 1.00 94.25 445 TYR A O 1
ATOM 3555 N N . LEU A 1 446 ? 19.485 -3.289 -28.803 1.00 95.25 446 LEU A N 1
ATOM 3556 C CA . LEU A 1 446 ? 19.351 -4.374 -27.833 1.00 95.25 446 LEU A CA 1
ATOM 3557 C C . LEU A 1 446 ? 19.897 -3.994 -26.454 1.00 95.25 446 LEU A C 1
ATOM 3559 O O . LEU A 1 446 ? 19.286 -4.351 -25.449 1.00 95.25 446 LEU A O 1
ATOM 3563 N N . ALA A 1 447 ? 20.974 -3.205 -26.391 1.00 93.94 447 ALA A N 1
ATOM 3564 C CA . ALA A 1 447 ? 21.446 -2.625 -25.136 1.00 93.94 447 ALA A CA 1
ATOM 3565 C C . ALA A 1 447 ? 20.360 -1.740 -24.509 1.00 93.94 447 ALA A C 1
ATOM 3567 O O . ALA A 1 447 ? 19.997 -1.923 -23.349 1.00 93.94 447 ALA A O 1
ATOM 3568 N N . GLN A 1 448 ? 19.759 -0.837 -25.287 1.00 94.06 448 GLN A N 1
ATOM 3569 C CA . GLN A 1 448 ? 18.664 0.005 -24.808 1.00 94.06 448 GLN A CA 1
ATOM 3570 C C . GLN A 1 448 ? 17.488 -0.824 -24.273 1.00 94.06 448 GLN A C 1
ATOM 3572 O O . GLN A 1 448 ? 16.920 -0.489 -23.232 1.00 94.06 448 GLN A O 1
ATOM 3577 N N . LEU A 1 449 ? 17.130 -1.907 -24.968 1.00 94.12 449 LEU A N 1
ATOM 3578 C CA . LEU A 1 449 ? 16.065 -2.815 -24.553 1.00 94.12 449 LEU A CA 1
ATOM 3579 C C . LEU A 1 449 ? 16.416 -3.554 -23.254 1.00 94.12 449 LEU A C 1
ATOM 3581 O O . LEU A 1 449 ? 15.575 -3.648 -22.364 1.00 94.12 449 LEU A O 1
ATOM 3585 N N . ALA A 1 450 ? 17.654 -4.027 -23.110 1.00 91.81 450 ALA A N 1
ATOM 3586 C CA . ALA A 1 450 ? 18.129 -4.712 -21.909 1.00 91.81 450 ALA A CA 1
ATOM 3587 C C . ALA A 1 450 ? 18.097 -3.821 -20.657 1.00 91.81 450 ALA A C 1
ATOM 3589 O O . ALA A 1 450 ? 17.841 -4.310 -19.557 1.00 91.81 450 ALA A O 1
ATOM 3590 N N . HIS A 1 451 ? 18.297 -2.514 -20.831 1.00 89.25 451 HIS A N 1
ATOM 3591 C CA . HIS A 1 451 ? 18.318 -1.538 -19.744 1.00 89.25 451 HIS A CA 1
ATOM 3592 C C . HIS A 1 451 ? 16.983 -0.794 -19.544 1.00 89.25 451 HIS A C 1
ATOM 3594 O O . HIS A 1 451 ? 16.899 0.113 -18.714 1.00 89.25 451 HIS A O 1
ATOM 3600 N N . ILE A 1 452 ? 15.897 -1.184 -20.230 1.00 88.56 452 ILE A N 1
ATOM 3601 C CA . ILE A 1 452 ? 14.585 -0.519 -20.099 1.00 88.56 452 ILE A CA 1
ATOM 3602 C C . ILE A 1 452 ? 14.095 -0.482 -18.647 1.00 88.56 452 ILE A C 1
ATOM 3604 O O . ILE A 1 452 ? 13.539 0.512 -18.183 1.00 88.56 452 ILE A O 1
ATOM 3608 N N . ARG A 1 453 ? 14.361 -1.552 -17.896 1.00 85.94 453 ARG A N 1
ATOM 3609 C CA . ARG A 1 453 ? 14.009 -1.667 -16.483 1.00 85.94 453 ARG A CA 1
ATOM 3610 C C . ARG A 1 453 ? 14.708 -0.617 -15.617 1.00 85.94 453 ARG A C 1
ATOM 3612 O O . ARG A 1 453 ? 14.089 -0.098 -14.691 1.00 85.94 453 ARG A O 1
ATOM 3619 N N . GLU A 1 454 ? 15.970 -0.311 -15.904 1.00 83.00 454 GLU A N 1
ATOM 3620 C CA . GLU A 1 454 ? 16.753 0.681 -15.156 1.00 83.00 454 GLU A CA 1
ATOM 3621 C C . GLU A 1 454 ? 16.194 2.093 -15.332 1.00 83.00 454 GLU A C 1
ATOM 3623 O O . GLU A 1 454 ? 16.235 2.882 -14.394 1.00 83.00 454 GLU A O 1
ATOM 3628 N N . LEU A 1 455 ? 15.595 2.386 -16.491 1.00 84.00 455 LEU A N 1
ATOM 3629 C CA . LEU A 1 455 ? 14.946 3.672 -16.756 1.00 84.00 455 LEU A CA 1
ATOM 3630 C C . LEU A 1 455 ? 13.655 3.865 -15.959 1.00 84.00 455 LEU A C 1
ATOM 3632 O O . LEU A 1 455 ? 13.309 4.995 -15.620 1.00 84.00 455 LEU A O 1
ATOM 3636 N N . PHE A 1 456 ? 12.927 2.780 -15.683 1.00 81.38 456 PHE A N 1
ATOM 3637 C CA . PHE A 1 456 ? 11.662 2.854 -14.954 1.00 81.38 456 PHE A CA 1
ATOM 3638 C C . PHE A 1 456 ? 11.816 2.704 -13.450 1.00 81.38 456 PHE A C 1
ATOM 3640 O O . PHE A 1 456 ? 10.981 3.247 -12.743 1.00 81.38 456 PHE A O 1
ATOM 3647 N N . CYS A 1 457 ? 12.847 2.008 -12.966 1.00 76.38 457 CYS A N 1
ATOM 3648 C CA . CYS A 1 457 ? 13.058 1.774 -11.541 1.00 76.38 457 CYS A CA 1
ATOM 3649 C C . CYS A 1 457 ? 13.594 3.047 -10.859 1.00 76.38 457 CYS A C 1
ATOM 3651 O O . CYS A 1 457 ? 14.798 3.310 -10.959 1.00 76.38 457 CYS A O 1
ATOM 3653 N N . PRO A 1 458 ? 12.769 3.826 -10.127 1.00 61.84 458 PRO A N 1
ATOM 3654 C CA . PRO A 1 458 ? 13.292 4.966 -9.399 1.00 61.84 458 PRO A CA 1
ATOM 3655 C C . PRO A 1 458 ? 14.241 4.472 -8.292 1.00 61.84 458 PRO A C 1
ATOM 3657 O O . PRO A 1 458 ? 14.046 3.388 -7.726 1.00 61.84 458 PRO A O 1
ATOM 3660 N N . PRO A 1 459 ? 15.283 5.240 -7.957 1.00 56.38 459 PRO A N 1
ATOM 3661 C CA . PRO A 1 459 ? 16.070 4.976 -6.761 1.00 56.38 459 PRO A CA 1
ATOM 3662 C C . PRO A 1 459 ? 15.218 5.166 -5.489 1.00 56.38 459 PRO A C 1
ATOM 3664 O O . PRO A 1 459 ? 14.172 5.806 -5.513 1.00 56.38 459 PRO A O 1
ATOM 3667 N N . ILE A 1 460 ? 15.638 4.573 -4.371 1.00 54.78 460 ILE A N 1
ATOM 3668 C CA . ILE A 1 460 ? 14.902 4.606 -3.093 1.00 54.78 460 ILE A CA 1
ATOM 3669 C C . ILE A 1 460 ? 15.718 5.396 -2.066 1.00 54.78 460 ILE A C 1
ATOM 3671 O O . ILE A 1 460 ? 16.952 5.391 -2.104 1.00 54.78 460 ILE A O 1
ATOM 3675 N N . ILE A 1 461 ? 15.021 6.019 -1.113 1.00 45.81 461 ILE A N 1
ATOM 3676 C CA . ILE A 1 461 ? 15.594 6.643 0.085 1.00 45.81 461 ILE A CA 1
ATOM 3677 C C . ILE A 1 461 ? 16.621 5.700 0.740 1.00 45.81 461 ILE A C 1
ATOM 3679 O O . ILE A 1 461 ? 16.289 4.597 1.173 1.00 45.81 461 ILE A O 1
ATOM 3683 N N . GLY A 1 462 ? 17.873 6.155 0.844 1.00 46.84 462 GLY A N 1
ATOM 3684 C CA . GLY A 1 462 ? 18.983 5.402 1.444 1.00 46.84 462 GLY A CA 1
ATOM 3685 C C . GLY A 1 462 ? 20.076 4.987 0.457 1.00 46.84 462 GLY A C 1
ATOM 3686 O O . GLY A 1 462 ? 21.162 4.609 0.897 1.00 46.84 462 GLY A O 1
ATOM 3687 N N . ASP A 1 463 ? 19.845 5.120 -0.854 1.00 52.91 463 ASP A N 1
ATOM 3688 C CA . ASP A 1 463 ? 20.926 5.081 -1.840 1.00 52.91 463 ASP A CA 1
ATOM 3689 C C . ASP A 1 463 ? 21.733 6.384 -1.727 1.00 52.91 463 ASP A C 1
ATOM 3691 O O . ASP A 1 463 ? 21.301 7.460 -2.135 1.00 52.91 463 ASP A O 1
ATOM 3695 N N . THR A 1 464 ? 22.890 6.319 -1.070 1.00 43.69 464 THR A N 1
ATOM 3696 C CA . THR A 1 464 ? 23.718 7.499 -0.774 1.00 43.69 464 THR A CA 1
ATOM 3697 C C . THR A 1 464 ? 24.468 8.034 -1.992 1.00 43.69 464 THR A C 1
ATOM 3699 O O . THR A 1 464 ? 25.159 9.045 -1.873 1.00 43.69 464 THR A O 1
ATOM 3702 N N . ALA A 1 465 ? 24.380 7.358 -3.141 1.00 47.47 465 ALA A N 1
ATOM 3703 C CA . ALA A 1 465 ? 25.036 7.786 -4.362 1.00 47.47 465 ALA A CA 1
ATOM 3704 C C . ALA A 1 465 ? 24.160 8.814 -5.107 1.00 47.47 465 ALA A C 1
ATOM 3706 O O . ALA A 1 465 ? 23.068 8.465 -5.556 1.00 47.47 465 ALA A O 1
ATOM 3707 N N . PRO A 1 466 ? 24.627 10.059 -5.295 1.00 49.44 466 PRO A N 1
ATOM 3708 C CA . PRO A 1 466 ? 24.053 10.957 -6.287 1.00 49.44 466 PRO A CA 1
ATOM 3709 C C . PRO A 1 466 ? 24.277 10.323 -7.658 1.00 49.44 466 PRO A C 1
ATOM 3711 O O . PRO A 1 466 ? 25.398 10.275 -8.166 1.00 49.44 466 PRO A O 1
ATOM 3714 N N . ARG A 1 467 ? 23.218 9.739 -8.214 1.00 58.41 467 ARG A N 1
ATOM 3715 C CA . ARG A 1 467 ? 23.251 9.102 -9.527 1.00 58.41 467 ARG A CA 1
ATOM 3716 C C . ARG A 1 467 ? 22.559 10.015 -10.520 1.00 58.41 467 ARG A C 1
ATOM 3718 O O . ARG A 1 467 ? 21.394 10.336 -10.344 1.00 58.41 467 ARG A O 1
ATOM 3725 N N . SER A 1 468 ? 23.286 10.388 -11.564 1.00 65.31 468 SER A N 1
ATOM 3726 C CA . SER A 1 468 ? 22.671 10.803 -12.821 1.00 65.31 468 SER A CA 1
ATOM 3727 C C . SER A 1 468 ? 22.253 9.543 -13.575 1.00 65.31 468 SER A C 1
ATOM 3729 O O . SER A 1 468 ? 23.028 8.583 -13.654 1.00 65.31 468 SER A O 1
ATOM 3731 N N . ILE A 1 469 ? 21.033 9.540 -14.100 1.00 72.19 469 ILE A N 1
ATOM 3732 C CA . ILE A 1 469 ? 20.473 8.432 -14.870 1.00 72.19 469 ILE A CA 1
ATOM 3733 C C . ILE A 1 469 ? 21.074 8.469 -16.277 1.00 72.19 469 ILE A C 1
ATOM 3735 O O . ILE A 1 469 ? 20.921 9.439 -17.017 1.00 72.19 469 ILE A O 1
ATOM 3739 N N . GLN A 1 470 ? 21.768 7.400 -16.657 1.00 82.06 470 GLN A N 1
ATOM 3740 C CA . GLN A 1 470 ? 22.118 7.165 -18.055 1.00 82.06 470 GLN A CA 1
ATOM 3741 C C . GLN A 1 470 ? 20.841 6.815 -18.823 1.00 82.06 470 GLN A C 1
ATOM 3743 O O . GLN A 1 470 ? 20.087 5.941 -18.398 1.00 82.06 470 GLN A O 1
ATOM 3748 N N . THR A 1 471 ? 20.567 7.514 -19.926 1.00 86.94 471 THR A N 1
ATOM 3749 C CA . THR A 1 471 ? 19.308 7.340 -20.670 1.00 86.94 471 THR A CA 1
ATOM 3750 C C . THR A 1 471 ? 19.470 6.588 -21.980 1.00 86.94 471 THR A C 1
ATOM 3752 O O . THR A 1 471 ? 18.501 5.990 -22.460 1.00 86.94 471 THR A O 1
ATOM 3755 N N . TYR A 1 472 ? 20.674 6.617 -22.551 1.00 90.94 472 TYR A N 1
ATOM 3756 C CA . TYR A 1 472 ? 21.051 5.788 -23.684 1.00 90.94 472 TYR A CA 1
ATOM 3757 C C . TYR A 1 472 ? 22.131 4.788 -23.313 1.00 90.94 472 TYR A C 1
ATOM 3759 O O . TYR A 1 472 ? 23.149 5.135 -22.711 1.00 90.94 472 TYR A O 1
ATOM 3767 N N . PHE A 1 473 ? 21.926 3.553 -23.746 1.00 91.44 473 PHE A N 1
ATOM 3768 C CA . PHE A 1 473 ? 22.841 2.455 -23.502 1.00 91.44 473 PHE A CA 1
ATOM 3769 C C . PHE A 1 473 ? 23.467 1.991 -24.804 1.00 91.44 473 PHE A C 1
ATOM 3771 O O . PHE A 1 473 ? 22.823 1.946 -25.853 1.00 91.44 473 PHE A O 1
ATOM 3778 N N . THR A 1 474 ? 24.747 1.660 -24.720 1.00 93.00 474 THR A N 1
ATOM 3779 C CA . THR A 1 474 ? 25.526 1.155 -25.842 1.00 93.00 474 THR A CA 1
ATOM 3780 C C . THR A 1 474 ? 26.231 -0.120 -25.421 1.00 93.00 474 THR A C 1
ATOM 3782 O O . THR A 1 474 ? 26.530 -0.314 -24.241 1.00 93.00 474 THR A O 1
ATOM 3785 N N . GLN A 1 475 ? 26.490 -0.999 -26.383 1.00 91.75 475 GLN A N 1
ATOM 3786 C CA . GLN A 1 475 ? 27.300 -2.189 -26.153 1.00 91.75 475 GLN A CA 1
ATOM 3787 C C . GLN A 1 475 ? 28.255 -2.415 -27.317 1.00 91.75 475 GLN A C 1
ATOM 3789 O O . GLN A 1 475 ? 27.944 -2.087 -28.459 1.00 91.75 475 GLN A O 1
ATOM 3794 N N . SER A 1 476 ? 29.427 -2.971 -27.031 1.00 89.94 476 SER A N 1
ATOM 3795 C CA . SER A 1 476 ? 30.388 -3.318 -28.075 1.00 89.94 476 SER A CA 1
ATOM 3796 C C . SER A 1 476 ? 29.962 -4.586 -28.797 1.00 89.94 476 SER A C 1
ATOM 3798 O O . SER A 1 476 ? 29.628 -5.578 -28.156 1.00 89.94 476 SER A O 1
ATOM 3800 N N . VAL A 1 477 ? 30.078 -4.573 -30.120 1.00 89.50 477 VAL A N 1
ATOM 3801 C CA . VAL A 1 477 ? 30.082 -5.792 -30.933 1.00 89.50 477 VAL A CA 1
ATOM 3802 C C . VAL A 1 477 ? 31.427 -6.486 -30.704 1.00 89.50 477 VAL A C 1
ATOM 3804 O O . VAL A 1 477 ? 32.464 -5.835 -30.795 1.00 89.50 477 VAL A O 1
ATOM 3807 N N . THR A 1 478 ? 31.437 -7.767 -30.340 1.00 84.38 478 THR A N 1
ATOM 3808 C CA . THR A 1 478 ? 32.673 -8.494 -29.965 1.00 84.38 478 THR A CA 1
ATOM 3809 C C . THR A 1 478 ? 32.853 -9.817 -30.694 1.00 84.38 478 THR A C 1
ATOM 3811 O O . THR A 1 478 ? 33.938 -10.389 -30.674 1.00 84.38 478 THR A O 1
ATOM 3814 N N . ASP A 1 479 ? 31.811 -10.308 -31.349 1.00 83.50 479 ASP A N 1
ATOM 3815 C CA . ASP A 1 479 ? 31.731 -11.630 -31.960 1.00 83.50 479 ASP A CA 1
ATOM 3816 C C . ASP A 1 479 ? 32.212 -11.657 -33.424 1.00 83.50 479 ASP A C 1
ATOM 3818 O O . ASP A 1 479 ? 32.148 -12.693 -34.086 1.00 83.50 479 ASP A O 1
ATOM 3822 N N . VAL A 1 480 ? 32.732 -10.534 -33.930 1.00 83.88 480 VAL A N 1
ATOM 3823 C CA . VAL A 1 480 ? 33.309 -10.408 -35.276 1.00 83.88 480 VAL A CA 1
ATOM 3824 C C . VAL A 1 480 ? 34.806 -10.766 -35.249 1.00 83.88 480 VAL A C 1
ATOM 3826 O O . VAL A 1 480 ? 35.573 -10.139 -34.514 1.00 83.88 480 VAL A O 1
ATOM 3829 N N . PRO A 1 481 ? 35.287 -11.724 -36.068 1.00 78.00 481 PRO A N 1
ATOM 3830 C CA . PRO A 1 481 ? 36.707 -12.078 -36.104 1.00 78.00 481 PRO A CA 1
ATOM 3831 C C . PRO A 1 481 ? 37.602 -10.923 -36.584 1.00 78.00 481 PRO A C 1
ATOM 3833 O O . PRO A 1 481 ? 37.276 -10.249 -37.565 1.00 78.00 481 PRO A O 1
ATOM 3836 N N . GLU A 1 482 ? 38.781 -10.767 -35.970 1.00 76.19 482 GLU A N 1
ATOM 3837 C CA . GLU A 1 482 ? 39.793 -9.729 -36.272 1.00 76.19 482 GLU A CA 1
ATOM 3838 C C . GLU A 1 482 ? 39.339 -8.273 -36.047 1.00 76.19 482 GLU A C 1
ATOM 3840 O O . GLU A 1 482 ? 39.914 -7.339 -36.622 1.00 76.19 482 GLU A O 1
ATOM 3845 N N . LEU A 1 483 ? 38.332 -8.059 -35.197 1.00 79.62 483 LEU A N 1
ATOM 3846 C CA . LEU A 1 483 ? 37.761 -6.737 -34.940 1.00 79.62 483 LEU A CA 1
ATOM 3847 C C . LEU A 1 483 ? 38.765 -5.733 -34.344 1.00 79.62 483 LEU A C 1
ATOM 3849 O O . LEU A 1 483 ? 38.703 -4.550 -34.674 1.00 79.62 483 LEU A O 1
ATOM 3853 N N . ASP A 1 484 ? 39.750 -6.203 -33.571 1.00 78.69 484 ASP A N 1
ATOM 3854 C CA . ASP A 1 484 ? 40.839 -5.373 -33.024 1.00 78.69 484 ASP A CA 1
ATOM 3855 C C . ASP A 1 484 ? 41.678 -4.687 -34.114 1.00 78.69 484 ASP A C 1
ATOM 3857 O O . ASP A 1 484 ? 42.309 -3.664 -33.870 1.00 78.69 484 ASP A O 1
ATOM 3861 N N . SER A 1 485 ? 41.688 -5.231 -35.338 1.00 78.44 485 SER A N 1
ATOM 3862 C CA . SER A 1 485 ? 42.385 -4.616 -36.476 1.00 78.44 485 SER A CA 1
ATOM 3863 C C . SER A 1 485 ? 41.570 -3.529 -37.187 1.00 78.44 485 SER A C 1
ATOM 3865 O O . SER A 1 485 ? 42.092 -2.866 -38.082 1.00 78.44 485 SER A O 1
ATOM 3867 N N . VAL A 1 486 ? 40.299 -3.363 -36.808 1.00 80.69 486 VAL A N 1
ATOM 3868 C CA . VAL A 1 486 ? 39.342 -2.417 -37.402 1.00 80.69 486 VAL A CA 1
ATOM 3869 C C . VAL A 1 486 ? 38.950 -1.322 -36.406 1.00 80.69 486 VAL A C 1
ATOM 3871 O O . VAL A 1 486 ? 38.771 -0.172 -36.805 1.00 80.69 486 VAL A O 1
ATOM 3874 N N . LEU A 1 487 ? 38.819 -1.657 -35.119 1.00 83.69 487 LEU A N 1
ATOM 3875 C CA . LEU A 1 487 ? 38.397 -0.731 -34.070 1.00 83.69 487 LEU A CA 1
ATOM 3876 C C . LEU A 1 487 ? 39.572 -0.099 -33.322 1.00 83.69 487 LEU A C 1
ATOM 3878 O O . LEU A 1 487 ? 40.573 -0.740 -33.019 1.00 83.69 487 LEU A O 1
ATOM 3882 N N . ASN A 1 488 ? 39.394 1.162 -32.927 1.00 83.31 488 ASN A N 1
ATOM 3883 C CA . ASN A 1 488 ? 40.306 1.816 -31.993 1.00 83.31 488 ASN A CA 1
ATOM 3884 C C . ASN A 1 488 ? 40.154 1.223 -30.575 1.00 83.31 488 ASN A C 1
ATOM 3886 O O . ASN A 1 488 ? 39.026 0.936 -30.161 1.00 83.31 488 ASN A O 1
ATOM 3890 N N . PRO A 1 489 ? 41.236 1.123 -29.778 1.00 81.06 489 PRO A N 1
ATOM 3891 C CA . PRO A 1 489 ? 41.165 0.621 -28.400 1.00 81.06 489 PRO A CA 1
ATOM 3892 C C . PRO A 1 489 ? 40.161 1.386 -27.520 1.00 81.06 489 PRO A C 1
ATOM 3894 O O . PRO A 1 489 ? 39.404 0.779 -26.765 1.00 81.06 489 PRO A O 1
ATOM 3897 N N . ASP A 1 490 ? 40.067 2.706 -27.701 1.00 83.50 490 ASP A N 1
ATOM 3898 C CA . ASP A 1 490 ? 39.182 3.590 -26.928 1.00 83.50 490 ASP A CA 1
ATOM 3899 C C . ASP A 1 490 ? 37.763 3.723 -27.516 1.00 83.50 490 ASP A C 1
ATOM 3901 O O . ASP A 1 490 ? 37.006 4.622 -27.138 1.00 83.50 490 ASP A O 1
ATOM 3905 N N . HIS A 1 491 ? 37.369 2.870 -28.472 1.00 84.81 491 HIS A N 1
ATOM 3906 C CA . HIS A 1 491 ? 36.082 3.009 -29.167 1.00 84.81 491 HIS A CA 1
ATOM 3907 C C . HIS A 1 491 ? 34.877 2.967 -28.217 1.00 84.81 491 HIS A C 1
ATOM 3909 O O . HIS A 1 491 ? 33.897 3.654 -28.475 1.00 84.81 491 HIS A O 1
ATOM 3915 N N . LYS A 1 492 ? 34.941 2.209 -27.112 1.00 83.75 492 LYS A N 1
ATOM 3916 C CA . LYS A 1 492 ? 33.821 2.075 -26.160 1.00 83.75 492 LYS A CA 1
ATOM 3917 C C . LYS A 1 492 ? 33.445 3.413 -25.529 1.00 83.75 492 LYS A C 1
ATOM 3919 O O . LYS A 1 492 ? 32.275 3.782 -25.492 1.00 83.75 492 LYS A O 1
ATOM 3924 N N . THR A 1 493 ? 34.452 4.157 -25.077 1.00 82.56 493 THR A N 1
ATOM 3925 C CA . THR A 1 493 ? 34.267 5.477 -24.466 1.00 82.56 493 THR A CA 1
ATOM 3926 C C . THR A 1 493 ? 33.726 6.469 -25.492 1.00 82.56 493 THR A C 1
ATOM 3928 O O . THR A 1 493 ? 32.758 7.175 -25.213 1.00 82.56 493 THR A O 1
ATOM 3931 N N . HIS A 1 494 ? 34.293 6.473 -26.703 1.00 86.44 494 HIS A N 1
ATOM 3932 C CA . HIS A 1 494 ? 33.832 7.339 -27.788 1.00 86.44 494 HIS A CA 1
ATOM 3933 C C . HIS A 1 494 ? 32.406 7.010 -28.245 1.00 86.44 494 HIS A C 1
ATOM 3935 O O . HIS A 1 494 ? 31.636 7.925 -28.518 1.00 86.44 494 HIS A O 1
ATOM 3941 N N . LEU A 1 495 ? 32.031 5.729 -28.293 1.00 88.56 495 LEU A N 1
ATOM 3942 C CA . LEU A 1 495 ? 30.695 5.282 -28.682 1.00 88.56 495 LEU A CA 1
ATOM 3943 C C . LEU A 1 495 ? 29.631 5.819 -27.720 1.00 88.56 495 LEU A C 1
ATOM 3945 O O . LEU A 1 495 ? 28.644 6.410 -28.162 1.00 88.56 495 LEU A O 1
ATOM 3949 N N . GLN A 1 496 ? 29.852 5.665 -26.412 1.00 86.88 496 GLN A N 1
ATOM 3950 C CA . GLN A 1 496 ? 28.915 6.177 -25.416 1.00 86.88 496 GLN A CA 1
ATOM 3951 C C . GLN A 1 496 ? 28.834 7.709 -25.463 1.00 86.88 496 GLN A C 1
ATOM 3953 O O . GLN A 1 496 ? 27.737 8.260 -25.445 1.00 86.88 496 GLN A O 1
ATOM 3958 N N . GLN A 1 497 ? 29.972 8.402 -25.582 1.00 86.06 497 GLN A N 1
ATOM 3959 C CA . GLN A 1 497 ? 30.010 9.867 -25.683 1.00 86.06 497 GLN A CA 1
ATOM 3960 C C . GLN A 1 497 ? 29.350 10.402 -26.963 1.00 86.06 497 GLN A C 1
ATOM 3962 O O . GLN A 1 497 ? 28.773 11.489 -26.940 1.00 86.06 497 GLN A O 1
ATOM 3967 N N . ALA A 1 498 ? 29.423 9.656 -28.070 1.00 87.56 498 ALA A N 1
ATOM 3968 C CA . ALA A 1 498 ? 28.808 10.032 -29.339 1.00 87.56 498 ALA A CA 1
ATOM 3969 C C . ALA A 1 498 ? 27.276 9.951 -29.287 1.00 87.56 498 ALA A C 1
ATOM 3971 O O . ALA A 1 498 ? 26.598 10.803 -29.860 1.00 87.56 498 ALA A O 1
ATOM 3972 N N . ILE A 1 499 ? 26.730 8.944 -28.598 1.00 88.19 499 ILE A N 1
ATOM 3973 C CA . ILE A 1 499 ? 25.279 8.738 -28.479 1.00 88.19 499 ILE A CA 1
ATOM 3974 C C . ILE A 1 499 ? 24.679 9.596 -27.364 1.00 88.19 499 ILE A C 1
ATOM 3976 O O . ILE A 1 499 ? 23.592 10.156 -27.518 1.00 88.19 499 ILE A O 1
ATOM 3980 N N . GLU A 1 500 ? 25.383 9.722 -26.243 1.00 86.50 500 GLU A N 1
ATOM 3981 C CA . GLU A 1 500 ? 24.938 10.495 -25.094 1.00 86.50 500 GLU A CA 1
ATOM 3982 C C . GLU A 1 500 ? 26.048 11.430 -24.616 1.00 86.50 500 GLU A C 1
ATOM 3984 O O . GLU A 1 500 ? 26.791 11.154 -23.674 1.00 86.50 500 GLU A O 1
ATOM 3989 N N . ASN A 1 501 ? 26.132 12.591 -25.264 1.00 85.44 501 ASN A N 1
ATOM 3990 C CA . ASN A 1 501 ? 26.883 13.707 -24.709 1.00 85.44 501 ASN A CA 1
ATOM 3991 C C . ASN A 1 501 ? 26.148 14.305 -23.493 1.00 85.44 501 ASN A C 1
ATOM 3993 O O . ASN A 1 501 ? 24.973 14.023 -23.243 1.00 85.44 501 ASN A O 1
ATOM 3997 N N . VAL A 1 502 ? 26.834 15.171 -22.747 1.00 81.00 502 VAL A N 1
ATOM 3998 C CA . VAL A 1 502 ? 26.306 15.751 -21.501 1.00 81.00 502 VAL A CA 1
ATOM 3999 C C . VAL A 1 502 ? 24.963 16.469 -21.708 1.00 81.00 502 VAL A C 1
ATOM 4001 O O . VAL A 1 502 ? 24.047 16.301 -20.908 1.00 81.00 502 VAL A O 1
ATOM 4004 N N . ASP A 1 503 ? 24.797 17.196 -22.815 1.00 80.25 503 ASP A N 1
ATOM 4005 C CA . ASP A 1 503 ? 23.560 17.929 -23.121 1.00 80.25 503 ASP A CA 1
ATOM 4006 C C . ASP A 1 503 ? 22.373 17.018 -23.416 1.00 80.25 503 ASP A C 1
ATOM 4008 O O . ASP A 1 503 ? 21.252 17.241 -22.941 1.00 80.25 503 ASP A O 1
ATOM 4012 N N . THR A 1 504 ? 22.631 15.968 -24.191 1.00 84.75 504 THR A N 1
ATOM 4013 C CA . THR A 1 504 ? 21.642 14.947 -24.524 1.00 84.75 504 THR A CA 1
ATOM 4014 C C . THR A 1 504 ? 21.226 14.208 -23.264 1.00 84.75 504 THR A C 1
ATOM 4016 O O . THR A 1 504 ? 20.026 14.029 -23.045 1.00 84.75 504 THR A O 1
ATOM 4019 N N . LYS A 1 505 ? 22.193 13.875 -22.401 1.00 84.12 505 LYS A N 1
ATOM 4020 C CA . LYS A 1 505 ? 21.950 13.249 -21.104 1.00 84.12 505 LYS A CA 1
ATOM 4021 C C . LYS A 1 505 ? 21.003 14.081 -20.248 1.00 84.12 505 LYS A C 1
ATOM 4023 O O . LYS A 1 505 ? 19.926 13.603 -19.918 1.00 84.12 505 LYS A O 1
ATOM 4028 N N . ILE A 1 506 ? 21.347 15.345 -19.973 1.00 81.06 506 ILE A N 1
ATOM 4029 C CA . ILE A 1 506 ? 20.524 16.257 -19.154 1.00 81.06 506 ILE A CA 1
ATOM 4030 C C . ILE A 1 506 ? 19.110 16.356 -19.722 1.00 81.06 506 ILE A C 1
ATOM 4032 O O . ILE A 1 506 ? 18.121 16.226 -19.002 1.00 81.06 506 ILE A O 1
ATOM 4036 N N . THR A 1 507 ? 19.006 16.599 -21.030 1.00 85.00 507 THR A N 1
ATOM 4037 C CA . THR A 1 507 ? 17.718 16.836 -21.687 1.00 85.00 507 THR A CA 1
ATOM 4038 C C . THR A 1 507 ? 16.822 15.605 -21.604 1.00 85.00 507 THR A C 1
ATOM 4040 O O . THR A 1 507 ? 15.619 15.724 -21.362 1.00 85.00 507 THR A O 1
ATOM 4043 N N . ARG A 1 508 ? 17.389 14.416 -21.818 1.00 87.88 508 ARG A N 1
ATOM 4044 C CA . ARG A 1 508 ? 16.647 13.156 -21.775 1.00 87.88 508 ARG A CA 1
ATOM 4045 C C . ARG A 1 508 ? 16.327 12.724 -20.357 1.00 87.88 508 ARG A C 1
ATOM 4047 O O . ARG A 1 508 ? 15.193 12.325 -20.119 1.00 87.88 508 ARG A O 1
ATOM 4054 N N . GLU A 1 509 ? 17.273 12.855 -19.434 1.00 86.44 509 GLU A N 1
ATOM 4055 C CA . GLU A 1 509 ? 17.071 12.575 -18.013 1.00 86.44 509 GLU A CA 1
ATOM 4056 C C . GLU A 1 509 ? 15.931 13.446 -17.474 1.00 86.44 509 GLU A C 1
ATOM 4058 O O . GLU A 1 509 ? 14.968 12.930 -16.913 1.00 86.44 509 GLU A O 1
ATOM 4063 N N . ASN A 1 510 ? 15.936 14.745 -17.781 1.00 86.94 510 ASN A N 1
ATOM 4064 C CA . ASN A 1 510 ? 14.847 15.650 -17.419 1.00 86.94 510 ASN A CA 1
ATOM 4065 C C . ASN A 1 510 ? 13.490 15.212 -18.002 1.00 86.94 510 ASN A C 1
ATOM 4067 O O . ASN A 1 510 ? 12.477 15.227 -17.304 1.00 86.94 510 ASN A O 1
ATOM 4071 N N . LYS A 1 511 ? 13.453 14.808 -19.280 1.00 89.19 511 LYS A N 1
ATOM 4072 C CA . LYS A 1 511 ? 12.227 14.308 -19.929 1.00 89.19 511 LYS A CA 1
ATOM 4073 C C . LYS A 1 511 ? 11.720 13.020 -19.281 1.00 89.19 511 LYS A C 1
ATOM 4075 O O . LYS A 1 511 ? 10.516 12.892 -19.080 1.00 89.19 511 LYS A O 1
ATOM 4080 N N . LEU A 1 512 ? 12.620 12.094 -18.953 1.00 89.31 512 LEU A N 1
ATOM 4081 C CA . LEU A 1 512 ? 12.292 10.843 -18.276 1.00 89.31 512 LEU A CA 1
ATOM 4082 C C . LEU A 1 512 ? 11.707 11.116 -16.889 1.00 89.31 512 LEU A C 1
ATOM 4084 O O . LEU A 1 512 ? 10.623 10.629 -16.585 1.00 89.31 512 LEU A O 1
ATOM 4088 N N . LEU A 1 513 ? 12.372 11.942 -16.080 1.00 87.38 513 LEU A N 1
ATOM 4089 C CA . LEU A 1 513 ? 11.901 12.293 -14.740 1.00 87.38 513 LEU A CA 1
ATOM 4090 C C . LEU A 1 513 ? 10.540 12.998 -14.793 1.00 87.38 513 LEU A C 1
ATOM 4092 O O . LEU A 1 513 ? 9.632 12.616 -14.061 1.00 87.38 513 LEU A O 1
ATOM 4096 N N . ASN A 1 514 ? 10.351 13.943 -15.721 1.00 88.75 514 ASN A N 1
ATOM 4097 C CA . ASN A 1 514 ? 9.050 14.580 -15.940 1.00 88.75 514 ASN A CA 1
ATOM 4098 C C . ASN A 1 514 ? 7.967 13.561 -16.316 1.00 88.75 514 ASN A C 1
ATOM 4100 O O . ASN A 1 514 ? 6.847 13.650 -15.823 1.00 88.75 514 ASN A O 1
ATOM 4104 N N . HIS A 1 515 ? 8.287 12.588 -17.172 1.00 90.38 515 HIS A N 1
ATOM 4105 C CA . HIS A 1 515 ? 7.349 11.531 -17.542 1.00 90.38 515 HIS A CA 1
ATOM 4106 C C . HIS A 1 515 ? 6.967 10.658 -16.338 1.00 90.38 515 HIS A C 1
ATOM 4108 O O . HIS A 1 515 ? 5.791 10.348 -16.159 1.00 90.38 515 HIS A O 1
ATOM 4114 N N . LEU A 1 516 ? 7.936 10.292 -15.494 1.00 87.44 516 LEU A N 1
ATOM 4115 C CA . LEU A 1 516 ? 7.683 9.512 -14.282 1.00 87.44 516 LEU A CA 1
ATOM 4116 C C . LEU A 1 516 ? 6.832 10.291 -13.270 1.00 87.44 516 LEU A C 1
ATOM 4118 O O . LEU A 1 516 ? 5.885 9.731 -12.727 1.00 87.44 516 LEU A O 1
ATOM 4122 N N . MET A 1 517 ? 7.116 11.579 -13.065 1.00 88.00 517 MET A N 1
ATOM 4123 C CA . MET A 1 517 ? 6.340 12.459 -12.180 1.00 88.00 517 MET A CA 1
ATOM 4124 C C . MET A 1 517 ? 4.911 12.691 -12.681 1.00 88.00 517 MET A C 1
ATOM 4126 O O . MET A 1 517 ? 3.969 12.670 -11.890 1.00 88.00 517 MET A O 1
ATOM 4130 N N . ALA A 1 518 ? 4.727 12.836 -13.998 1.00 90.94 518 ALA A N 1
ATOM 4131 C CA . ALA A 1 518 ? 3.417 13.064 -14.605 1.00 90.94 518 ALA A CA 1
ATOM 4132 C C . ALA A 1 518 ? 2.416 11.929 -14.324 1.00 90.94 518 ALA A C 1
ATOM 4134 O O . ALA A 1 518 ? 1.210 12.165 -14.320 1.00 90.94 518 ALA A O 1
ATOM 4135 N N . ARG A 1 519 ? 2.895 10.711 -14.027 1.00 88.25 519 ARG A N 1
ATOM 4136 C CA . ARG A 1 519 ? 2.047 9.581 -13.603 1.00 88.25 519 ARG A CA 1
ATOM 4137 C C . ARG A 1 519 ? 1.289 9.854 -12.305 1.00 88.25 519 ARG A C 1
ATOM 4139 O O . ARG A 1 519 ? 0.255 9.236 -12.082 1.00 88.25 519 ARG A O 1
ATOM 4146 N N . PHE A 1 520 ? 1.806 10.753 -11.475 1.00 88.88 520 PHE A N 1
ATOM 4147 C CA . PHE A 1 520 ? 1.205 11.157 -10.208 1.00 88.88 520 PHE A CA 1
ATOM 4148 C C . PHE A 1 520 ? 0.562 12.550 -10.278 1.00 88.88 520 PHE A C 1
ATOM 4150 O O . PHE A 1 520 ? 0.176 13.104 -9.256 1.00 88.88 520 PHE A O 1
ATOM 4157 N N . GLY A 1 521 ? 0.455 13.132 -11.479 1.00 90.38 521 GLY A N 1
ATOM 4158 C CA . GLY A 1 521 ? -0.080 14.482 -11.671 1.00 90.38 521 GLY A CA 1
ATOM 4159 C C . GLY A 1 521 ? 0.848 15.604 -11.192 1.00 90.38 521 GLY A C 1
ATOM 4160 O O . GLY A 1 521 ? 0.409 16.746 -11.100 1.00 90.38 521 GLY A O 1
ATOM 4161 N N . GLU A 1 522 ? 2.116 15.305 -10.903 1.00 88.31 522 GLU A N 1
ATOM 4162 C CA . GLU A 1 522 ? 3.075 16.275 -10.368 1.00 88.31 522 GLU A CA 1
ATOM 4163 C C . GLU A 1 522 ? 3.849 16.985 -11.480 1.00 88.31 522 GLU A C 1
ATOM 4165 O O . GLU A 1 522 ? 4.253 16.375 -12.477 1.00 88.31 522 GLU A O 1
ATOM 4170 N N . GLN A 1 523 ? 4.107 18.279 -11.285 1.00 83.25 523 GLN A N 1
ATOM 4171 C CA . GLN A 1 523 ? 4.892 19.106 -12.198 1.00 83.25 523 GLN A CA 1
ATOM 4172 C C . GLN A 1 523 ? 5.879 19.969 -11.408 1.00 83.25 523 GLN A C 1
ATOM 4174 O O . GLN A 1 523 ? 5.508 20.651 -10.461 1.00 83.25 523 GLN A O 1
ATOM 4179 N N . PHE A 1 524 ? 7.146 19.963 -11.820 1.00 73.88 524 PHE A N 1
ATOM 4180 C CA . PHE A 1 524 ? 8.217 20.744 -11.191 1.00 73.88 524 PHE A CA 1
ATOM 4181 C C . PHE A 1 524 ? 8.365 22.087 -11.931 1.00 73.88 524 PHE A C 1
ATOM 4183 O O . PHE A 1 524 ? 9.280 22.262 -12.740 1.00 73.88 524 PHE A O 1
ATOM 4190 N N . ILE A 1 525 ? 7.389 22.988 -11.762 1.00 62.34 525 ILE A N 1
ATOM 4191 C CA . ILE A 1 525 ? 7.329 24.281 -12.481 1.00 62.34 525 ILE A CA 1
ATOM 4192 C C . ILE A 1 525 ? 7.983 25.416 -11.671 1.00 62.34 525 ILE A C 1
ATOM 4194 O O . ILE A 1 525 ? 8.625 26.284 -12.262 1.00 62.34 525 ILE A O 1
ATOM 4198 N N . ASP A 1 526 ? 7.915 25.366 -10.337 1.00 53.16 526 ASP A N 1
ATOM 4199 C CA . ASP A 1 526 ? 8.204 26.524 -9.472 1.00 53.16 526 ASP A CA 1
ATOM 4200 C C . ASP A 1 526 ? 9.622 26.555 -8.860 1.00 53.16 526 ASP A C 1
ATOM 4202 O O . ASP A 1 526 ? 10.067 27.586 -8.349 1.00 53.16 526 ASP A O 1
ATOM 4206 N N . ASP A 1 527 ? 10.395 25.469 -8.960 1.00 53.00 527 ASP A N 1
ATOM 4207 C CA . ASP A 1 527 ? 11.708 25.364 -8.299 1.00 53.00 527 ASP A CA 1
ATOM 4208 C C . ASP A 1 527 ? 12.822 26.190 -8.953 1.00 53.00 527 ASP A C 1
ATOM 4210 O O . ASP A 1 527 ? 13.836 26.487 -8.320 1.00 53.00 527 ASP A O 1
ATOM 4214 N N . ALA A 1 528 ? 12.652 26.619 -10.207 1.00 54.38 528 ALA A N 1
ATOM 4215 C CA . ALA A 1 528 ? 13.688 27.369 -10.918 1.00 54.38 528 ALA A CA 1
ATOM 4216 C C . ALA A 1 528 ? 14.036 28.709 -10.234 1.00 54.38 528 ALA A C 1
ATOM 4218 O O . ALA A 1 528 ? 15.194 29.128 -10.265 1.00 54.38 528 ALA A O 1
ATOM 4219 N N . LEU A 1 529 ? 13.057 29.359 -9.588 1.00 53.84 529 LEU A N 1
ATOM 4220 C CA . LEU A 1 529 ? 13.240 30.635 -8.883 1.00 53.84 529 LEU A CA 1
ATOM 4221 C C . LEU A 1 529 ? 13.778 30.441 -7.458 1.00 53.84 529 LEU A C 1
ATOM 4223 O O . LEU A 1 529 ? 14.654 31.186 -7.024 1.00 53.84 529 LEU A O 1
ATOM 4227 N N . LEU A 1 530 ? 13.304 29.412 -6.749 1.00 57.00 530 LEU A N 1
ATOM 4228 C CA . LEU A 1 530 ? 13.701 29.099 -5.369 1.00 57.00 530 LEU A CA 1
ATOM 4229 C C . LEU A 1 530 ? 15.144 28.575 -5.277 1.00 57.00 530 LEU A C 1
ATOM 4231 O O . LEU A 1 530 ? 15.846 28.811 -4.291 1.00 57.00 530 LEU A O 1
ATOM 4235 N N . LEU A 1 531 ? 15.612 27.899 -6.329 1.00 54.88 531 LEU A N 1
ATOM 4236 C CA . LEU A 1 531 ? 16.981 27.403 -6.425 1.00 54.88 531 LEU A CA 1
ATOM 4237 C C . LEU A 1 531 ? 18.005 28.518 -6.663 1.00 54.88 531 LEU A C 1
ATOM 4239 O O . LEU A 1 531 ? 19.162 28.332 -6.294 1.00 54.88 531 LEU A O 1
ATOM 4243 N N . TYR A 1 532 ? 17.612 29.665 -7.227 1.00 54.25 532 TYR A N 1
ATOM 4244 C CA . TYR A 1 532 ? 18.532 30.772 -7.523 1.00 54.25 532 TYR A CA 1
ATOM 4245 C C . TYR A 1 532 ? 19.164 31.364 -6.249 1.00 54.25 532 TYR A C 1
ATOM 4247 O O . TYR A 1 532 ? 20.348 31.689 -6.233 1.00 54.25 532 TYR A O 1
ATOM 4255 N N . ASP A 1 533 ? 18.407 31.421 -5.150 1.00 55.06 533 ASP A N 1
ATOM 4256 C CA . ASP A 1 533 ? 18.843 32.064 -3.901 1.00 55.06 533 ASP A CA 1
ATOM 4257 C C . ASP A 1 533 ? 19.752 31.153 -3.040 1.00 55.06 533 ASP A C 1
ATOM 4259 O O . ASP A 1 533 ? 20.679 31.607 -2.369 1.00 55.06 533 ASP A O 1
ATOM 4263 N N . LYS A 1 534 ? 19.574 29.822 -3.121 1.00 53.31 534 LYS A N 1
ATOM 4264 C CA . LYS A 1 534 ? 20.379 28.822 -2.377 1.00 53.31 534 LYS A CA 1
ATOM 4265 C C . LYS A 1 534 ? 21.676 28.389 -3.088 1.00 53.31 534 LYS A C 1
ATOM 4267 O O . LYS A 1 534 ? 22.455 27.609 -2.532 1.00 53.31 534 LYS A O 1
ATOM 4272 N N . GLN A 1 535 ? 21.937 28.892 -4.297 1.00 53.50 535 GLN A N 1
ATOM 4273 C CA . GLN A 1 535 ? 23.071 28.504 -5.153 1.00 53.50 535 GLN A CA 1
ATOM 4274 C C . GLN A 1 535 ? 24.442 29.025 -4.697 1.00 53.50 535 GLN A C 1
ATOM 4276 O O . GLN A 1 535 ? 25.461 28.474 -5.105 1.00 53.50 535 GLN A O 1
ATOM 4281 N N . GLN A 1 536 ? 24.499 30.022 -3.809 1.00 52.75 536 GLN A N 1
ATOM 4282 C CA . GLN A 1 536 ? 25.766 30.604 -3.335 1.00 52.75 536 GLN A CA 1
ATOM 4283 C C . GLN A 1 536 ? 26.598 29.648 -2.447 1.00 52.75 536 GLN A C 1
ATOM 4285 O O . GLN A 1 536 ? 27.775 29.907 -2.210 1.00 52.75 536 GLN A O 1
ATOM 4290 N N . GLN A 1 537 ? 26.023 28.542 -1.944 1.00 54.22 537 GLN A N 1
ATOM 4291 C CA . GLN A 1 537 ? 26.667 27.684 -0.927 1.00 54.22 537 GLN A CA 1
ATOM 4292 C C . GLN A 1 537 ? 26.784 26.193 -1.294 1.00 54.22 537 GLN A C 1
ATOM 4294 O O . GLN A 1 537 ? 27.374 25.421 -0.536 1.00 54.22 537 GLN A O 1
ATOM 4299 N N . ARG A 1 538 ? 26.249 25.750 -2.441 1.00 58.62 538 ARG A N 1
ATOM 4300 C CA . ARG A 1 538 ? 26.276 24.338 -2.866 1.00 58.62 538 ARG A CA 1
ATOM 4301 C C . ARG A 1 538 ? 26.987 24.177 -4.210 1.00 58.62 538 ARG A C 1
ATOM 4303 O O . ARG A 1 538 ? 26.830 25.003 -5.100 1.00 58.62 538 ARG A O 1
ATOM 4310 N N . LYS A 1 539 ? 27.717 23.070 -4.382 1.00 57.94 539 LYS A N 1
ATOM 4311 C CA . LYS A 1 539 ? 28.163 22.570 -5.696 1.00 57.94 539 LYS A CA 1
ATOM 4312 C C . LYS A 1 539 ? 27.274 21.382 -6.087 1.00 57.94 539 LYS A C 1
ATOM 4314 O O . LYS A 1 539 ? 27.038 20.550 -5.207 1.00 57.94 539 LYS A O 1
ATOM 4319 N N . PRO A 1 540 ? 26.768 21.300 -7.331 1.00 59.91 540 PRO A N 1
ATOM 4320 C CA . PRO A 1 540 ? 25.970 20.155 -7.757 1.00 59.91 540 PRO A CA 1
ATOM 4321 C C . PRO A 1 540 ? 26.868 18.922 -7.761 1.00 59.91 540 PRO A C 1
ATOM 4323 O O . PRO A 1 540 ? 28.056 19.019 -8.086 1.00 59.91 540 PRO A O 1
ATOM 4326 N N . VAL A 1 541 ? 26.328 17.773 -7.366 1.00 58.22 541 VAL A N 1
ATOM 4327 C CA . VAL A 1 541 ? 27.096 16.530 -7.407 1.00 58.22 541 VAL A CA 1
ATOM 4328 C C . VAL A 1 541 ? 27.113 15.956 -8.822 1.00 58.22 541 VAL A C 1
ATOM 4330 O O . VAL A 1 541 ? 28.114 15.382 -9.252 1.00 58.22 541 VAL A O 1
ATOM 4333 N N . ILE A 1 542 ? 26.045 16.185 -9.583 1.00 61.00 542 ILE A N 1
ATOM 4334 C CA . ILE A 1 542 ? 26.019 15.983 -11.026 1.00 61.00 542 ILE A CA 1
ATOM 4335 C C . ILE A 1 542 ? 26.775 17.147 -11.690 1.00 61.00 542 ILE A C 1
ATOM 4337 O O . ILE A 1 542 ? 26.233 18.230 -11.913 1.00 61.00 542 ILE A O 1
ATOM 4341 N N . SER A 1 543 ? 28.055 16.926 -12.003 1.00 58.31 543 SER A N 1
ATOM 4342 C CA . SER A 1 543 ? 28.862 17.868 -12.788 1.00 58.31 543 SER A CA 1
ATOM 4343 C C . SER A 1 543 ? 28.470 17.800 -14.266 1.00 58.31 543 SER A C 1
ATOM 4345 O O . SER A 1 543 ? 28.566 16.743 -14.890 1.00 58.31 543 SER A O 1
ATOM 4347 N N . LEU A 1 544 ? 28.043 18.932 -14.830 1.00 58.66 544 LEU A N 1
ATOM 4348 C CA . LEU A 1 544 ? 27.568 19.053 -16.215 1.00 58.66 544 LEU A CA 1
ATOM 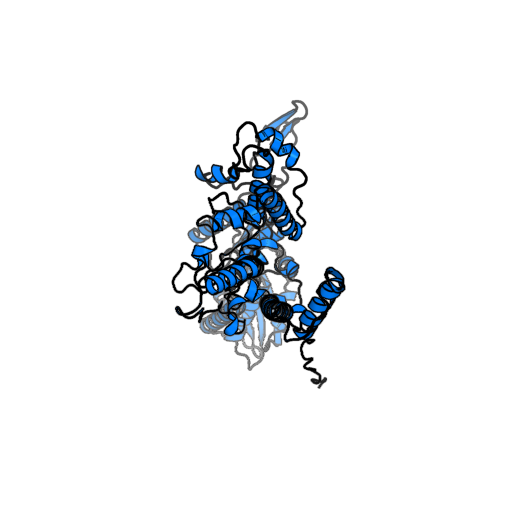4349 C C . LEU A 1 544 ? 28.646 19.586 -17.182 1.00 58.66 544 LEU A C 1
ATOM 4351 O O . LEU A 1 544 ? 28.339 19.999 -18.299 1.00 58.66 544 LEU A O 1
ATOM 4355 N N . GLY A 1 545 ? 29.916 19.556 -16.766 1.00 59.66 545 GLY A N 1
ATOM 4356 C CA . GLY A 1 545 ? 31.039 20.129 -17.514 1.00 59.66 545 GLY A CA 1
ATOM 4357 C C . GLY A 1 545 ? 31.174 21.649 -17.346 1.00 59.66 545 GLY A C 1
ATOM 4358 O O . GLY A 1 545 ? 30.293 22.314 -16.808 1.00 59.66 545 GLY A O 1
ATOM 4359 N N . GLU A 1 546 ? 32.302 22.206 -17.799 1.00 55.06 546 GLU A N 1
ATOM 4360 C CA . GLU A 1 546 ? 32.716 23.596 -17.513 1.00 55.06 546 GLU A CA 1
ATOM 4361 C C . GLU A 1 546 ? 31.821 24.673 -18.156 1.00 55.06 546 GLU A C 1
ATOM 4363 O O . GLU A 1 546 ? 31.740 25.789 -17.652 1.00 55.06 546 GLU A O 1
ATOM 4368 N N . ASN A 1 547 ? 31.101 24.334 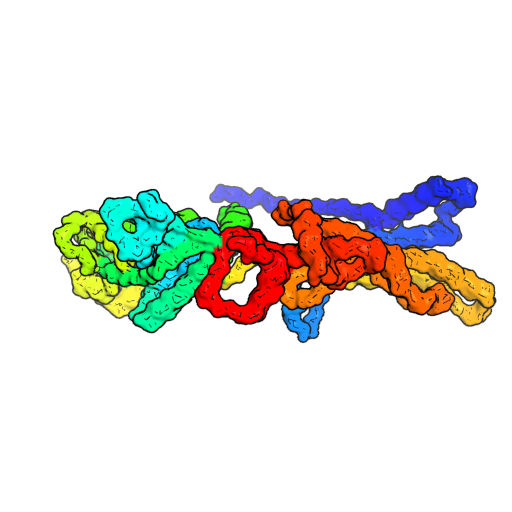-19.231 1.00 56.78 547 ASN A N 1
ATOM 4369 C CA . ASN A 1 547 ? 30.290 25.277 -20.015 1.00 56.78 547 ASN A CA 1
ATOM 4370 C C . ASN A 1 547 ? 28.794 25.263 -19.663 1.00 56.78 547 ASN A C 1
ATOM 4372 O O . ASN A 1 547 ? 27.989 25.879 -20.368 1.00 56.78 547 ASN A O 1
ATOM 4376 N N . LYS A 1 548 ? 28.389 24.522 -18.626 1.00 62.72 548 LYS A N 1
ATOM 4377 C CA . LYS A 1 548 ? 26.979 24.374 -18.254 1.00 62.72 548 LYS A CA 1
ATOM 4378 C C . LYS A 1 548 ? 26.702 24.968 -16.895 1.00 62.72 548 LYS A C 1
ATOM 4380 O O . LYS A 1 548 ? 27.523 24.964 -15.983 1.00 62.72 548 LYS A O 1
ATOM 4385 N N . ALA A 1 549 ? 25.493 25.489 -16.784 1.00 62.66 549 ALA A N 1
ATOM 4386 C CA . ALA A 1 549 ? 25.066 26.149 -15.586 1.00 62.66 549 ALA A CA 1
ATOM 4387 C C . ALA A 1 549 ? 24.794 25.133 -14.458 1.00 62.66 549 ALA A C 1
ATOM 4389 O O . ALA A 1 549 ? 23.997 24.210 -14.656 1.00 62.66 549 ALA A O 1
ATOM 4390 N N . PRO A 1 550 ? 25.386 25.311 -13.261 1.00 61.62 550 PRO A N 1
ATOM 4391 C CA . PRO A 1 550 ? 25.238 24.382 -12.137 1.00 61.62 550 PRO A CA 1
ATOM 4392 C C . PRO A 1 550 ? 23.784 24.072 -11.736 1.00 61.62 550 PRO A C 1
ATOM 4394 O O . PRO A 1 550 ? 23.496 22.973 -11.266 1.00 61.62 550 PRO A O 1
ATOM 4397 N N . TRP A 1 551 ? 22.851 25.010 -11.952 1.00 62.56 551 TRP A N 1
ATOM 4398 C CA . TRP A 1 551 ? 21.429 24.873 -11.598 1.00 62.56 551 TRP A CA 1
ATOM 4399 C C . TRP A 1 551 ? 20.703 23.729 -12.302 1.00 62.56 551 TRP A C 1
ATOM 4401 O O . TRP A 1 551 ? 19.778 23.155 -11.733 1.00 62.56 551 TRP A O 1
ATOM 4411 N N . GLN A 1 552 ? 21.131 23.357 -13.509 1.00 66.06 552 GLN A N 1
ATOM 4412 C CA . GLN A 1 552 ? 20.534 22.233 -14.232 1.00 66.06 552 GLN A CA 1
ATOM 4413 C C . GLN A 1 552 ? 20.820 20.898 -13.530 1.00 66.06 552 GLN A C 1
ATOM 4415 O O . GLN A 1 552 ? 19.956 20.027 -13.518 1.00 66.06 552 GLN A O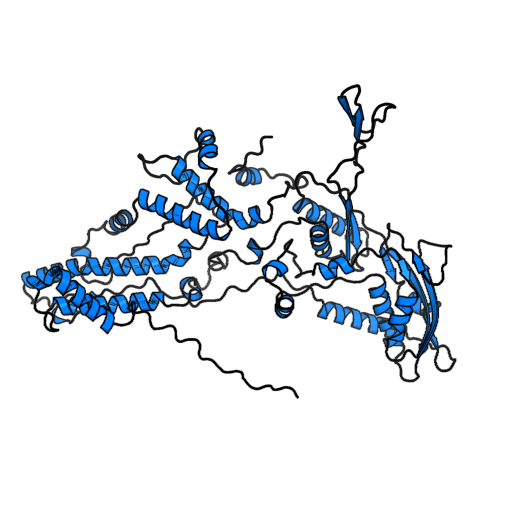 1
ATOM 4420 N N . GLY A 1 553 ? 21.994 20.757 -12.904 1.00 65.94 553 GLY A N 1
ATOM 4421 C CA . GLY A 1 553 ? 22.363 19.560 -12.144 1.00 65.94 553 GLY A CA 1
ATOM 4422 C C . GLY A 1 553 ? 21.539 19.433 -10.865 1.00 65.94 553 GLY A C 1
ATOM 4423 O O . GLY A 1 553 ? 20.974 18.376 -10.605 1.00 65.94 553 GLY A O 1
ATOM 4424 N N . PHE A 1 554 ? 21.376 20.537 -10.127 1.00 69.56 554 PHE A N 1
ATOM 4425 C CA . PHE A 1 554 ? 20.521 20.579 -8.935 1.00 69.56 554 PHE A CA 1
ATOM 4426 C C . PHE A 1 554 ? 19.067 20.209 -9.245 1.00 69.56 554 PHE A C 1
ATOM 4428 O O . PHE A 1 554 ? 18.480 19.395 -8.544 1.00 69.56 554 PHE A O 1
ATOM 4435 N N . HIS A 1 555 ? 18.510 20.726 -10.342 1.00 75.25 555 HIS A N 1
ATOM 4436 C CA . HIS A 1 555 ? 17.133 20.427 -10.732 1.00 75.25 555 HIS A CA 1
ATOM 4437 C C . HIS A 1 555 ? 16.891 18.930 -11.000 1.00 75.25 555 HIS A C 1
ATOM 4439 O O . HIS A 1 555 ? 15.829 18.408 -10.667 1.00 75.25 555 HIS A O 1
ATOM 4445 N N . LEU A 1 556 ? 17.866 18.228 -11.587 1.00 78.69 556 LEU A N 1
ATOM 4446 C CA . LEU A 1 556 ? 17.786 16.778 -11.789 1.00 78.69 556 LEU A CA 1
ATOM 4447 C C . LEU A 1 556 ? 17.887 16.015 -10.462 1.00 78.69 556 LEU A C 1
ATOM 4449 O O . LEU A 1 556 ? 17.104 15.095 -10.231 1.00 78.69 556 LEU A O 1
ATOM 4453 N N . GLU A 1 557 ? 18.810 16.417 -9.582 1.00 77.88 557 GLU A N 1
ATOM 4454 C CA . GLU A 1 557 ? 18.968 15.824 -8.247 1.00 77.88 557 GLU A CA 1
ATOM 4455 C C . GLU A 1 557 ? 17.693 15.965 -7.407 1.00 77.88 557 GLU A C 1
ATOM 4457 O O . GLU A 1 557 ? 17.260 14.994 -6.785 1.00 77.88 557 GLU A O 1
ATOM 4462 N N . ASP A 1 558 ? 17.068 17.143 -7.429 1.00 79.38 558 ASP A N 1
ATOM 4463 C CA . ASP A 1 558 ? 15.854 17.428 -6.665 1.00 79.38 558 ASP A CA 1
ATOM 4464 C C . ASP A 1 558 ? 14.652 16.645 -7.207 1.00 79.38 558 ASP A C 1
ATOM 4466 O O . ASP A 1 558 ? 13.916 16.045 -6.426 1.00 79.38 558 ASP A O 1
ATOM 4470 N N . LYS A 1 559 ? 14.486 16.550 -8.535 1.00 83.88 559 LYS A N 1
ATOM 4471 C CA . LYS A 1 559 ? 13.447 15.701 -9.150 1.00 83.88 559 LYS A CA 1
ATOM 4472 C C . LYS A 1 559 ? 13.620 14.234 -8.815 1.00 83.88 559 LYS A C 1
ATOM 4474 O O . LYS A 1 559 ? 12.641 13.537 -8.543 1.00 83.88 559 LYS A O 1
ATOM 4479 N N . LEU A 1 560 ? 14.863 13.761 -8.853 1.00 81.56 560 LEU A N 1
ATOM 4480 C CA . LEU A 1 560 ? 15.173 12.399 -8.475 1.00 81.56 560 LEU A CA 1
ATOM 4481 C C . LEU A 1 560 ? 14.772 12.183 -7.019 1.00 81.56 560 LEU A C 1
ATOM 4483 O O . LEU A 1 560 ? 13.952 11.311 -6.761 1.00 81.56 560 LEU A O 1
ATOM 4487 N N . ALA A 1 561 ? 15.281 13.007 -6.099 1.00 79.81 561 ALA A N 1
ATOM 4488 C CA . ALA A 1 561 ? 14.984 12.932 -4.670 1.00 79.81 561 ALA A CA 1
ATOM 4489 C C . ALA A 1 561 ? 13.478 13.004 -4.378 1.00 79.81 561 ALA A C 1
ATOM 4491 O O . ALA A 1 561 ? 12.976 12.215 -3.577 1.00 79.81 561 ALA A O 1
ATOM 4492 N N . PHE A 1 562 ? 12.754 13.883 -5.074 1.00 83.88 562 PHE A N 1
ATOM 4493 C CA . PHE A 1 562 ? 11.302 13.986 -5.006 1.00 83.88 562 PHE A CA 1
ATOM 4494 C C . PHE A 1 562 ? 10.626 12.669 -5.389 1.00 83.88 562 PHE A C 1
ATOM 4496 O O . PHE A 1 562 ? 9.823 12.158 -4.616 1.00 83.88 562 PHE A O 1
ATOM 4503 N N . LEU A 1 563 ? 10.989 12.069 -6.530 1.00 83.25 563 LEU A N 1
ATOM 4504 C CA . LEU A 1 563 ? 10.457 10.765 -6.935 1.00 83.25 563 LEU A CA 1
ATOM 4505 C C . LEU A 1 563 ? 10.790 9.669 -5.914 1.00 83.25 563 LEU A C 1
ATOM 4507 O O . LEU A 1 563 ? 9.908 8.881 -5.589 1.00 83.25 563 LEU A O 1
ATOM 4511 N N . GLN A 1 564 ? 12.013 9.632 -5.366 1.00 80.88 564 GLN A N 1
ATOM 4512 C CA . GLN A 1 564 ? 12.389 8.638 -4.344 1.00 80.88 564 GLN A CA 1
ATOM 4513 C C . GLN A 1 564 ? 11.532 8.764 -3.077 1.00 80.88 564 GLN A C 1
ATOM 4515 O O . GLN A 1 564 ? 11.193 7.760 -2.448 1.00 80.88 564 GLN A O 1
ATOM 4520 N N . ALA A 1 565 ? 11.222 9.999 -2.680 1.00 82.94 565 ALA A N 1
ATOM 4521 C CA . ALA A 1 565 ? 10.465 10.308 -1.475 1.00 82.94 565 ALA A CA 1
ATOM 4522 C C . ALA A 1 565 ? 8.952 10.405 -1.708 1.00 82.94 565 ALA A C 1
ATOM 4524 O O . ALA A 1 565 ? 8.201 10.550 -0.741 1.00 82.94 565 ALA A O 1
ATOM 4525 N N . TYR A 1 566 ? 8.495 10.280 -2.956 1.00 86.75 566 TYR A N 1
ATOM 4526 C CA . TYR A 1 566 ? 7.111 10.536 -3.334 1.00 86.75 566 TYR A CA 1
ATOM 4527 C C . TYR A 1 566 ? 6.080 9.727 -2.537 1.00 86.75 566 TYR A C 1
ATOM 4529 O O . TYR A 1 566 ? 5.136 10.350 -2.051 1.00 86.75 566 TYR A O 1
ATOM 4537 N N . PRO A 1 567 ? 6.241 8.404 -2.300 1.00 86.62 567 PRO A N 1
ATOM 4538 C CA . PRO A 1 567 ? 5.299 7.648 -1.467 1.00 86.62 567 PRO A CA 1
ATOM 4539 C C . PRO A 1 567 ? 5.096 8.266 -0.078 1.00 86.62 567 PRO A C 1
ATOM 4541 O O . PRO A 1 567 ? 3.979 8.406 0.407 1.00 86.62 567 PRO A O 1
ATOM 4544 N N . GLN A 1 568 ? 6.184 8.717 0.553 1.00 86.19 568 GLN A N 1
ATOM 4545 C CA . GLN A 1 568 ? 6.127 9.322 1.883 1.00 86.19 568 GLN A CA 1
ATOM 4546 C C . GLN A 1 568 ? 5.559 10.743 1.832 1.00 86.19 568 GLN A C 1
ATOM 4548 O O . GLN A 1 568 ? 4.723 11.101 2.656 1.00 86.19 568 GLN A O 1
ATOM 4553 N N . MET A 1 569 ? 5.993 11.556 0.865 1.00 87.44 569 MET A N 1
ATOM 4554 C CA . MET A 1 569 ? 5.555 12.949 0.728 1.00 87.44 569 MET A CA 1
ATOM 4555 C C . MET A 1 569 ? 4.078 13.057 0.345 1.00 87.44 569 MET A C 1
ATOM 4557 O O . MET A 1 569 ? 3.362 13.896 0.890 1.00 87.44 569 MET A O 1
ATOM 4561 N N . SER A 1 570 ? 3.616 12.213 -0.579 1.00 89.12 570 SER A N 1
ATOM 4562 C CA . SER A 1 570 ? 2.220 12.179 -1.020 1.00 89.12 570 SER A CA 1
ATOM 4563 C C . SER A 1 570 ? 1.288 11.717 0.098 1.00 89.12 570 SER A C 1
ATOM 4565 O O . SER A 1 570 ? 0.274 12.373 0.334 1.00 89.12 570 SER A O 1
ATOM 4567 N N . ALA A 1 571 ? 1.669 10.683 0.855 1.00 90.62 571 ALA A N 1
ATOM 4568 C CA . ALA A 1 571 ? 0.886 10.216 1.991 1.00 90.62 571 ALA A CA 1
ATOM 4569 C C . ALA A 1 571 ? 0.856 11.229 3.153 1.00 90.62 571 ALA A C 1
ATOM 4571 O O . ALA A 1 571 ? -0.165 11.350 3.825 1.00 90.62 571 ALA A O 1
ATOM 4572 N N . ALA A 1 572 ? 1.942 11.974 3.395 1.00 90.25 572 ALA A N 1
ATOM 4573 C CA . ALA A 1 572 ? 2.133 12.788 4.601 1.00 90.25 572 ALA A CA 1
ATOM 4574 C C . ALA A 1 572 ? 1.935 14.312 4.419 1.00 90.25 572 ALA A C 1
ATOM 4576 O O . ALA A 1 572 ? 2.458 15.086 5.222 1.00 90.25 572 ALA A O 1
ATOM 4577 N N . ARG A 1 573 ? 1.184 14.773 3.402 1.00 87.31 573 ARG A N 1
ATOM 4578 C CA . ARG A 1 573 ? 1.060 16.209 3.031 1.00 87.31 573 ARG A CA 1
ATOM 4579 C C . ARG A 1 573 ? 0.642 17.163 4.166 1.00 87.31 573 ARG A C 1
ATOM 4581 O O . ARG A 1 573 ? 0.965 18.343 4.100 1.00 87.31 573 ARG A O 1
ATOM 4588 N N . GLY A 1 574 ? -0.055 16.678 5.194 1.00 86.06 574 GLY A N 1
ATOM 4589 C CA . GLY A 1 574 ? -0.493 17.478 6.349 1.00 86.06 574 GLY A CA 1
ATOM 4590 C C . GLY A 1 574 ? 0.274 17.219 7.648 1.00 86.06 574 GLY A C 1
ATOM 4591 O O . GLY A 1 574 ? -0.079 17.788 8.680 1.00 86.06 574 GLY A O 1
ATOM 4592 N N . SER A 1 575 ? 1.277 16.336 7.639 1.00 89.62 575 SER A N 1
ATOM 4593 C CA . SER A 1 575 ? 1.827 15.766 8.872 1.00 89.62 575 SER A CA 1
ATOM 4594 C C . SER A 1 575 ? 2.867 16.655 9.544 1.00 89.62 575 SER A C 1
ATOM 4596 O O . SER A 1 575 ? 3.761 17.213 8.913 1.00 89.62 575 SER A O 1
ATOM 4598 N N . ALA A 1 576 ? 2.770 16.755 10.866 1.00 89.69 576 ALA A N 1
ATOM 4599 C CA . ALA A 1 576 ? 3.745 17.411 11.717 1.00 89.69 576 ALA A CA 1
ATOM 4600 C C . ALA A 1 576 ? 4.833 16.435 12.175 1.00 89.69 576 ALA A C 1
ATOM 4602 O O . ALA A 1 576 ? 4.676 15.215 12.188 1.00 89.69 576 ALA A O 1
ATOM 4603 N N . PHE A 1 577 ? 5.951 16.991 12.641 1.00 85.75 577 PHE A N 1
ATOM 4604 C CA . PHE A 1 577 ? 6.989 16.187 13.268 1.00 85.75 577 PHE A CA 1
ATOM 4605 C C . PHE A 1 577 ? 6.503 15.583 14.594 1.00 85.75 577 PHE A C 1
ATOM 4607 O O . PHE A 1 577 ? 5.804 16.223 15.390 1.00 85.75 577 PHE A O 1
ATOM 4614 N N . ASN A 1 578 ? 6.956 14.361 14.869 1.00 89.00 578 ASN A N 1
ATOM 4615 C CA . ASN A 1 578 ? 6.748 13.710 16.152 1.00 89.00 578 ASN A CA 1
ATOM 4616 C C . ASN A 1 578 ? 7.719 14.286 17.203 1.00 89.00 578 ASN A C 1
ATOM 4618 O O . ASN A 1 578 ? 8.893 13.911 17.252 1.00 89.00 578 ASN A O 1
ATOM 4622 N N . TYR A 1 579 ? 7.235 15.193 18.055 1.00 87.12 579 TYR A N 1
ATOM 4623 C CA . TYR A 1 579 ? 8.049 15.867 19.077 1.00 87.12 579 TYR A CA 1
ATOM 4624 C C . TYR A 1 579 ? 8.426 14.969 20.268 1.00 87.12 579 TYR A C 1
ATOM 4626 O O . TYR A 1 579 ? 9.290 15.333 21.063 1.00 87.12 579 TYR A O 1
ATOM 4634 N N . THR A 1 580 ? 7.799 13.795 20.402 1.00 85.06 580 THR A N 1
ATOM 4635 C CA . THR A 1 580 ? 8.075 12.836 21.491 1.00 85.06 580 THR A CA 1
ATOM 4636 C C . THR A 1 580 ? 9.327 11.997 21.237 1.00 85.06 580 THR A C 1
ATOM 4638 O O . THR A 1 580 ? 9.919 11.443 22.166 1.00 85.06 580 THR A O 1
ATOM 4641 N N . GLN A 1 581 ? 9.771 11.912 19.982 1.00 82.06 581 GLN A N 1
ATOM 4642 C CA . GLN A 1 581 ? 11.004 11.223 19.628 1.00 82.06 581 GLN A CA 1
ATOM 4643 C C . GLN A 1 581 ? 12.213 12.126 19.894 1.00 82.06 581 GLN A C 1
ATOM 4645 O O . GLN A 1 581 ? 12.284 13.260 19.421 1.00 82.06 581 GLN A O 1
ATOM 4650 N N . LYS A 1 582 ? 13.217 11.606 20.616 1.00 65.88 582 LYS A N 1
ATOM 4651 C CA . LYS A 1 582 ? 14.519 12.277 20.728 1.00 65.88 582 LYS A CA 1
ATOM 4652 C C . LYS A 1 582 ? 15.111 12.395 19.326 1.00 65.88 582 LYS A C 1
ATOM 4654 O O . LYS A 1 582 ? 15.441 11.379 18.716 1.00 65.88 582 LYS A O 1
ATOM 4659 N N . ARG A 1 583 ? 15.264 13.622 18.819 1.00 53.84 583 ARG A N 1
ATOM 4660 C CA . ARG A 1 583 ? 15.957 13.874 17.550 1.00 53.84 583 ARG A CA 1
ATOM 4661 C C . ARG A 1 583 ? 17.406 13.401 17.685 1.00 53.84 583 ARG A C 1
ATOM 4663 O O . ARG A 1 583 ? 18.235 14.071 18.294 1.00 53.84 583 ARG A O 1
ATOM 4670 N N . GLY A 1 584 ? 17.711 12.223 17.146 1.00 41.69 584 GLY A N 1
ATOM 4671 C CA . GLY A 1 584 ? 19.088 11.799 16.942 1.00 41.69 584 GLY A CA 1
ATOM 4672 C C . GLY A 1 584 ? 19.746 12.732 15.928 1.00 41.69 584 GLY A C 1
ATOM 4673 O O . GLY A 1 584 ? 19.151 13.056 14.903 1.00 41.69 584 GLY A O 1
ATOM 4674 N N . ILE A 1 585 ? 20.988 13.138 16.191 1.00 39.78 585 ILE A N 1
ATOM 4675 C CA . ILE A 1 585 ? 21.793 14.058 15.362 1.00 39.78 585 ILE A CA 1
ATOM 4676 C C . ILE A 1 585 ? 21.863 13.622 13.874 1.00 39.78 585 ILE A C 1
ATOM 4678 O O . ILE A 1 585 ? 22.100 14.442 12.994 1.00 39.78 585 ILE A O 1
ATOM 4682 N N . ARG A 1 586 ? 21.576 12.350 13.554 1.00 30.14 586 ARG A N 1
ATOM 4683 C CA . ARG A 1 586 ? 21.535 11.821 12.178 1.00 30.14 586 ARG A CA 1
ATOM 4684 C C . ARG A 1 586 ? 20.287 12.180 11.361 1.00 30.14 586 ARG A C 1
ATOM 4686 O O . ARG A 1 586 ? 20.397 12.228 10.141 1.00 30.14 586 ARG A O 1
ATOM 4693 N N . THR A 1 587 ? 19.136 12.467 11.973 1.00 28.42 587 THR A N 1
ATOM 4694 C CA . THR A 1 587 ? 17.904 12.792 11.215 1.00 28.42 587 THR A CA 1
ATOM 4695 C C . THR A 1 587 ? 17.966 14.188 10.587 1.00 28.42 587 THR A C 1
ATOM 4697 O O . THR A 1 587 ? 17.282 14.464 9.603 1.00 28.42 587 THR A O 1
ATOM 4700 N N . ILE A 1 588 ? 18.860 15.047 11.090 1.00 30.58 588 ILE A N 1
ATOM 4701 C CA . ILE A 1 588 ? 19.117 16.364 10.507 1.00 30.58 588 ILE A CA 1
ATOM 4702 C C . ILE A 1 588 ? 19.618 16.225 9.066 1.00 30.58 588 ILE A C 1
ATOM 4704 O O . ILE A 1 588 ? 19.278 17.065 8.255 1.00 30.58 588 ILE A O 1
ATOM 4708 N N . LEU A 1 589 ? 20.329 15.161 8.678 1.00 27.52 589 LEU A N 1
ATOM 4709 C CA . LEU A 1 589 ? 20.892 15.039 7.321 1.00 27.52 589 LEU A CA 1
ATOM 4710 C C . LEU A 1 589 ? 19.891 14.687 6.206 1.00 27.52 589 LEU A C 1
ATOM 4712 O O . LEU A 1 589 ? 20.186 14.972 5.049 1.00 27.52 589 LEU A O 1
ATOM 4716 N N . LEU A 1 590 ? 18.725 14.115 6.524 1.00 28.81 590 LEU A N 1
ATOM 4717 C CA . LEU A 1 590 ? 17.671 13.861 5.527 1.00 28.81 590 LEU A CA 1
ATOM 4718 C C . LEU A 1 590 ? 16.640 14.998 5.481 1.00 28.81 590 LEU A C 1
ATOM 4720 O O . LEU A 1 590 ? 16.207 15.363 4.398 1.00 28.81 590 LEU A O 1
ATOM 4724 N N . ALA A 1 591 ? 16.337 15.644 6.615 1.00 29.62 591 ALA A N 1
ATOM 4725 C CA . ALA A 1 591 ? 15.474 16.833 6.644 1.00 29.62 591 ALA A CA 1
ATOM 4726 C C . ALA A 1 591 ? 16.197 18.127 6.191 1.00 29.62 591 ALA A C 1
ATOM 4728 O O . ALA A 1 591 ? 15.566 19.045 5.680 1.00 29.62 591 ALA A O 1
ATOM 4729 N N . SER A 1 592 ? 17.530 18.210 6.328 1.00 29.11 592 SER A N 1
ATOM 4730 C CA . SER A 1 592 ? 18.343 19.346 5.838 1.00 29.11 592 SER A CA 1
ATOM 4731 C C . SER A 1 592 ? 18.695 19.272 4.353 1.00 29.11 592 SER A C 1
ATOM 4733 O O . SER A 1 592 ? 19.173 20.256 3.787 1.00 29.11 592 SER A O 1
ATOM 4735 N N . LYS A 1 593 ? 18.425 18.147 3.682 1.00 35.22 593 LYS A N 1
ATOM 4736 C CA . LYS A 1 593 ? 18.497 18.062 2.220 1.00 35.22 593 LYS A CA 1
ATOM 4737 C C . LYS A 1 593 ? 17.121 18.323 1.609 1.00 35.22 593 LYS A C 1
ATOM 4739 O O . LYS A 1 593 ? 16.583 17.478 0.914 1.00 35.22 593 LYS A O 1
ATOM 4744 N N . GLY A 1 594 ? 16.612 19.532 1.852 1.00 35.94 594 GLY A N 1
ATOM 4745 C CA . GLY A 1 594 ? 15.558 20.121 1.029 1.00 35.94 594 GLY A CA 1
ATOM 4746 C C . GLY A 1 594 ? 14.182 20.220 1.675 1.00 35.94 594 GLY A C 1
ATOM 4747 O O . GLY A 1 594 ? 13.253 19.695 1.103 1.00 35.94 594 GLY A O 1
ATOM 4748 N N . VAL A 1 595 ? 14.053 20.887 2.826 1.00 31.42 595 VAL A N 1
ATOM 4749 C CA . VAL A 1 595 ? 13.052 21.942 3.117 1.00 31.42 595 VAL A CA 1
ATOM 4750 C C . VAL A 1 595 ? 13.524 22.598 4.421 1.00 31.42 595 VAL A C 1
ATOM 4752 O O . VAL A 1 595 ? 13.464 21.992 5.488 1.00 31.42 595 VAL A O 1
ATOM 4755 N N . SER A 1 596 ? 14.054 23.824 4.354 1.00 24.45 596 SER A N 1
ATOM 4756 C CA . SER A 1 596 ? 14.289 24.617 5.566 1.00 24.45 596 SER A CA 1
ATOM 4757 C C . SER A 1 596 ? 12.947 25.172 6.028 1.00 24.45 596 SER A C 1
ATOM 4759 O O . SER A 1 596 ? 12.383 26.040 5.366 1.00 24.45 596 SER A O 1
ATOM 4761 N N . ALA A 1 597 ? 12.440 24.659 7.144 1.00 26.19 597 ALA A N 1
ATOM 4762 C CA . ALA A 1 597 ? 11.407 25.329 7.916 1.00 26.19 597 ALA A CA 1
ATOM 4763 C C . ALA A 1 597 ? 12.088 26.395 8.787 1.00 26.19 597 ALA A C 1
ATOM 4765 O O . ALA A 1 597 ? 12.442 26.121 9.930 1.00 26.19 597 ALA A O 1
ATOM 4766 N N . ASP A 1 598 ? 12.309 27.571 8.205 1.00 25.28 598 ASP A N 1
ATOM 4767 C CA . ASP A 1 598 ? 12.405 28.817 8.961 1.00 25.28 598 ASP A CA 1
ATOM 4768 C C . ASP A 1 598 ? 11.097 29.563 8.712 1.00 25.28 598 ASP A C 1
ATOM 4770 O O . ASP A 1 598 ? 10.956 30.197 7.671 1.00 25.28 598 ASP A O 1
ATOM 4774 N N . TYR A 1 599 ? 10.131 29.371 9.614 1.00 28.03 599 TYR A N 1
ATOM 4775 C CA . TYR A 1 599 ? 9.201 30.376 10.144 1.00 28.03 599 TYR A CA 1
ATOM 4776 C C . TYR A 1 599 ? 8.550 29.833 11.417 1.00 28.03 599 TYR A C 1
ATOM 4778 O O . TYR A 1 599 ? 8.103 28.661 11.402 1.00 28.03 599 TYR A O 1
#

Secondary structure (DSSP, 8-state):
----------PPP-PPPPGGG-HHHHHHHHHHHHHHHHTTT----STTSHHHHHHHHHHHHHHHHHHHHTS-HHHHT-----TTS-HHHH---SS--HHHHH-----SHHHHHHHHHTSTTEEEEEEEE----SS-EEEETTTTEEEES---SSPEE-PPSSEEEEEEEE-TT--SHHHHHHHHHHHHHHHHHTPBTT-EEPPPEEEPEEEEEEEEEEEE-TT--HHHHHHHHHHHHHHHHS--PPPBPHHHHHHTT--HHHHT-SS--TT-B--HHHHHHT----EEEHHHHHHHHHTSTTEEEEEEEEEEESS--S--BTTEEEPPTTSEEEEPPHHHIIIIIEEEEETTEEPP--HHHHHHHHHHHHHHHHHHT-------PPPPPPPP--TT----GGGSS-GGG--STT---TTS-HHHHHHHHHHHHHHHHHHHHHHHHHHHHHTHHHHH----TT--S--PPP---------STTGGGTS-TTHHHHHHHHHS-HHHHHHHHHHHHHHHHHTTT----SHHHHHHHHTTS---SS---TTS-HHHHHHHHHHHHHHHHHHHHHHTTTBPP-TTS---TTTHHHHSSS-----